Protein AF-A0A101HXC1-F1 (afdb_monomer)

Mean predicted aligned error: 5.48 Å

Secondary structure (DSSP, 8-state):
-PPPPP-HHHHHHHHHT-SS---HHHHHHHHHHHHHHT-TT-S-EE--EEEEE--SSSPPEE--HHHHTTTTHHHHHTTPPTTSEE--EEEET-HHHHHHHHHHHHHHTT----HHHHHHHHHHHHHHHHHHHHHHHHHHHHHHHHHHHHT--EEEEES-HHHHH-TTTTTTHHHIIIIIS---EEEGGGGHHHHTTS-HHHHSTT--BHHHHHHHHHHHHHHH-TTEEEEEEEETT-HHHHHHHHHHHHHHHHHT---EEEEE-SSS-SHHHHHHHHHHHHHHTT-------GGGG--PPPP-TT-TT-EEEE---SHHHHHHHHHHHHTT--EEEPP-S-HHHHHHHHHH--S---HHHHHHHHHHHHHHHHHHHHH-HHHHHHHEEEE--B-SSSSGGGGHHHHHHHHHHHTT-TTS-EE--BGGGTS--HHHHT----HHHHHHHHHHHHHHHHHHHHHHHHHHHHGGG-S-HHHHHHHHHHHHHHHHHHHH-

Solvent-accessible surface area (backbone atoms only — not comparable to full-atom values): 26752 Å² total; per-residue (Å²): 137,79,80,76,83,64,42,73,66,34,46,52,43,2,58,76,46,39,96,60,93,62,25,51,69,56,26,39,49,26,6,49,50,54,58,50,68,70,36,88,90,48,76,60,45,82,34,60,13,42,48,30,41,55,50,98,70,73,78,55,24,23,37,52,66,63,50,37,40,49,36,51,50,48,40,62,61,65,67,57,61,93,55,37,59,41,50,27,58,32,40,46,81,37,64,71,58,31,46,54,31,41,46,51,38,36,45,73,61,72,42,89,70,53,72,65,59,49,53,53,51,49,54,54,48,52,55,50,51,52,51,50,53,52,54,39,34,52,53,31,51,54,51,52,52,49,30,62,76,69,73,45,65,36,36,33,32,36,46,50,68,67,35,56,66,35,49,37,51,33,58,38,46,62,54,45,36,39,70,74,64,67,39,50,58,45,45,44,77,29,46,39,84,80,32,68,80,55,65,54,74,79,23,32,65,84,73,34,43,48,64,56,54,54,38,50,31,48,47,54,47,34,47,54,38,78,48,41,37,49,36,35,42,45,48,44,69,37,63,68,55,36,57,48,48,62,55,53,51,50,45,25,59,73,45,70,43,72,77,46,80,46,79,34,74,60,77,71,79,58,68,69,54,54,59,50,49,55,55,46,49,62,52,52,71,71,59,73,76,53,95,56,66,73,73,77,60,47,62,60,74,72,75,59,75,74,53,75,93,28,36,35,39,30,51,64,77,56,59,34,39,56,26,29,32,22,27,38,41,52,75,71,39,54,50,45,67,33,69,67,95,43,72,60,18,52,55,44,18,56,73,74,49,86,47,74,56,62,66,70,55,42,52,44,49,5,17,49,49,36,50,53,53,53,51,20,73,78,66,35,60,69,52,45,35,68,42,36,31,37,50,38,67,35,42,87,56,72,54,72,61,38,45,48,56,58,55,45,48,55,54,29,43,78,71,75,42,57,71,38,39,65,40,53,30,30,62,92,62,64,54,70,38,43,78,56,68,53,53,86,65,56,72,68,62,46,52,51,51,52,50,46,39,50,49,21,37,52,50,28,52,54,51,50,50,52,46,68,68,47,52,85,74,42,92,50,55,66,63,48,53,54,51,52,52,54,52,51,53,52,50,31,52,59,37,44,107

pLDDT: mean 92.05, std 6.84, range [56.72, 98.69]

Sequence (497 aa):
MLSPVSDERISRLGLRNSPTDFCVAMKLSAGHTALLAADPGIDHIFIPSLIRRTRETGPSHMFCIYTEAEGFLPEDDLGLPDGKIIRPVWHLGNRKQMARSLEREFFRVGYHFTMQEIQDAFRKADASEEAFNKDIARLGDAFLETLSRNGERGYVGIGRDYVVLDPAASSSTGRMFATVRGMPYIPQVFLRHLFSRIPIDDLVENEYWEHSSEILKASIFTARHERLFPVRQMNFACGPDSIKFLMEDAIFRRAGKPFLHLLTDAQTNNAPFVTRAEAFERVASRWQPKETPLERFSFVRRSPDGVEGRRWLIPWMGNASTLGAAAAKYWGIDAVVAPTDTPESRETAERLISTETCFPLKGVIGDLISFLVREAREKGAERVCSEYLVFMPTTSGPCRFGKYAEVLALSLESLGFGRIPIVSPTTEKGYLDPKTLGITWPLMTRAGFFRDIYNSIRAADLFDDLVLRFRPYSADRGSFNKTASGRLSLLEETFRR

Foldseek 3Di:
DDQDFDDPQLLVQLVVLPPDPAWSVLSSLLSSLVVLLPDPPQQADEQEQEAWADDPDDDIAGAFPCSNCSQPRSCVSVVPDPLNYQYFHDHHVCLVNRLVSNQVSCVRNPHHDDSVVSVVVVVVVVVVVVVVLVVLLVVLVVLVVVCVVVVAAEEEEFDFPCCRPRCLNVVVVQCCCCPVVVHHYDYLSSVCVVQVPLPQCQQDPLRRHPSLSSSLSSLLVQLQDFRYAYEYEEEPPPAVCLQSVLLSVQSNVLSVGDHHYDYDPSPDDCPVVNVSVVVSCVVNVPDGHDHDDSNSSHLDADQPDPQPQAEEEEEPPALLLLLLCLLCLLLVHRYDYFDWDDPQLQVLLVVLRVGPYDPVLSGRLSRRVSVLVVVCVVPNLVVSLNRHAYEQEAESHSDPSNCSVSSSCSSCVVVVSNSHHYQYQYVVCPSLNCSSSVHPDDPVSSVVSVVLSVVSNVVRVVLVVVCVVCLVVDPDNPVVVVVSVVVSVVSSVVSND

Structure (mmCIF, N/CA/C/O backbone):
data_AF-A0A101HXC1-F1
#
_entry.id   AF-A0A101HXC1-F1
#
loop_
_atom_site.group_PDB
_atom_site.id
_atom_site.type_symbol
_atom_site.label_atom_id
_atom_site.label_alt_id
_atom_site.label_comp_id
_atom_site.label_asym_id
_atom_site.label_entity_id
_atom_site.label_seq_id
_atom_site.pdbx_PDB_ins_code
_atom_site.Cartn_x
_atom_site.Cartn_y
_atom_site.Cartn_z
_atom_site.occupancy
_atom_site.B_iso_or_equiv
_atom_site.auth_seq_id
_atom_site.auth_comp_id
_atom_site.auth_asym_id
_atom_site.auth_atom_id
_atom_site.pdbx_PDB_model_num
ATOM 1 N N . MET A 1 1 ? 19.522 -3.413 -25.033 1.00 80.06 1 MET A N 1
ATOM 2 C CA . MET A 1 1 ? 20.159 -4.418 -24.153 1.00 80.06 1 MET A CA 1
ATOM 3 C C . MET A 1 1 ? 19.399 -4.436 -22.832 1.00 80.06 1 MET A C 1
ATOM 5 O O . MET A 1 1 ? 18.947 -3.373 -22.431 1.00 80.06 1 MET A O 1
ATOM 9 N N . LEU A 1 2 ? 19.200 -5.597 -22.201 1.00 88.62 2 LEU A N 1
ATOM 10 C CA . LEU A 1 2 ? 18.639 -5.679 -20.842 1.00 88.62 2 LEU A CA 1
ATOM 11 C C . LEU A 1 2 ? 19.779 -5.609 -19.819 1.00 88.62 2 LEU A C 1
ATOM 13 O O . LEU A 1 2 ? 20.880 -6.076 -20.117 1.00 88.62 2 LEU A O 1
ATOM 17 N N . SER A 1 3 ? 19.527 -5.049 -18.634 1.00 93.06 3 SER A N 1
ATOM 18 C CA . SER A 1 3 ? 20.489 -5.157 -17.535 1.00 93.06 3 SER A CA 1
ATOM 19 C C . SER A 1 3 ? 20.680 -6.633 -17.140 1.00 93.06 3 SER A C 1
ATOM 21 O O . SER A 1 3 ? 19.783 -7.455 -17.362 1.00 93.06 3 SER A O 1
ATOM 23 N N . PRO A 1 4 ? 21.856 -7.015 -16.610 1.00 94.38 4 PRO A N 1
ATOM 24 C CA . PRO A 1 4 ? 22.082 -8.386 -16.165 1.00 94.38 4 PRO A CA 1
ATOM 25 C C . PRO A 1 4 ? 21.184 -8.731 -14.971 1.00 94.38 4 PRO A C 1
ATOM 27 O O . PRO A 1 4 ? 20.627 -7.851 -14.322 1.00 94.38 4 PRO A O 1
ATOM 30 N N . VAL A 1 5 ? 21.063 -10.020 -14.652 1.00 94.38 5 VAL A N 1
ATOM 31 C CA . VAL A 1 5 ? 20.342 -10.472 -13.451 1.00 94.38 5 VAL A CA 1
ATOM 32 C C . VAL A 1 5 ? 20.946 -9.820 -12.203 1.00 94.38 5 VAL A C 1
ATOM 34 O O . VAL A 1 5 ? 22.170 -9.739 -12.082 1.00 94.38 5 VAL A O 1
ATOM 37 N N . SER A 1 6 ? 20.093 -9.370 -11.279 1.00 93.62 6 SER A N 1
ATOM 38 C CA . SER A 1 6 ? 20.532 -8.755 -10.026 1.00 93.62 6 SER A CA 1
ATOM 39 C C . SER A 1 6 ? 21.455 -9.682 -9.239 1.00 93.62 6 SER A C 1
ATOM 41 O O . SER A 1 6 ? 21.125 -10.833 -8.950 1.00 93.62 6 SER A O 1
ATOM 43 N N . ASP A 1 7 ? 22.613 -9.146 -8.871 1.00 91.06 7 ASP A N 1
ATOM 44 C CA . ASP A 1 7 ? 23.637 -9.808 -8.077 1.00 91.06 7 ASP A CA 1
ATOM 45 C C . ASP A 1 7 ? 24.033 -8.927 -6.875 1.00 91.06 7 ASP A C 1
ATOM 47 O O . ASP A 1 7 ? 23.527 -7.817 -6.659 1.00 91.06 7 ASP A O 1
ATOM 51 N N . GLU A 1 8 ? 24.956 -9.424 -6.055 1.00 89.12 8 GLU A N 1
ATOM 52 C CA . GLU A 1 8 ? 25.448 -8.688 -4.889 1.00 89.12 8 GLU A CA 1
ATOM 53 C C . GLU A 1 8 ? 26.168 -7.384 -5.285 1.00 89.12 8 GLU A C 1
ATOM 55 O O . GLU A 1 8 ? 26.147 -6.400 -4.545 1.00 89.12 8 GLU A O 1
ATOM 60 N N . ARG A 1 9 ? 26.792 -7.348 -6.467 1.00 92.44 9 ARG A N 1
ATOM 61 C CA . ARG A 1 9 ? 27.506 -6.174 -6.982 1.00 92.44 9 ARG A CA 1
ATOM 62 C C . ARG A 1 9 ? 26.524 -5.058 -7.342 1.00 92.44 9 ARG A C 1
ATOM 64 O O . ARG A 1 9 ? 26.753 -3.921 -6.937 1.00 92.44 9 ARG A O 1
ATOM 71 N N . ILE A 1 10 ? 25.430 -5.371 -8.034 1.00 94.31 10 ILE A N 1
ATOM 72 C CA . ILE A 1 10 ? 24.340 -4.431 -8.337 1.00 94.31 10 ILE A CA 1
ATOM 73 C C . ILE A 1 10 ? 23.678 -3.953 -7.050 1.00 94.31 10 ILE A C 1
ATOM 75 O O . ILE A 1 10 ? 23.476 -2.755 -6.878 1.00 94.31 10 ILE A O 1
ATOM 79 N N . SER A 1 11 ? 23.421 -4.861 -6.108 1.00 91.62 11 SER A N 1
ATOM 80 C CA . SER A 1 11 ? 22.851 -4.504 -4.803 1.00 91.62 11 SER A CA 1
ATOM 81 C C . SER A 1 11 ? 23.744 -3.502 -4.057 1.00 91.62 11 SER A C 1
ATOM 83 O O . SER A 1 11 ? 23.267 -2.478 -3.567 1.00 91.62 11 SER A O 1
ATOM 85 N N . ARG A 1 12 ? 25.066 -3.737 -4.042 1.00 91.62 12 ARG A N 1
ATOM 86 C CA . ARG A 1 12 ? 26.063 -2.820 -3.465 1.00 91.62 12 ARG A CA 1
ATOM 87 C C . ARG A 1 12 ? 26.139 -1.479 -4.198 1.00 91.62 12 ARG A C 1
ATOM 89 O O . ARG A 1 12 ? 26.281 -0.452 -3.538 1.00 91.62 12 ARG A O 1
ATOM 96 N N . LEU A 1 13 ? 26.042 -1.467 -5.529 1.00 93.44 13 LEU A N 1
ATOM 97 C CA . LEU A 1 13 ? 25.962 -0.227 -6.313 1.00 93.44 13 LEU A CA 1
ATOM 98 C C . LEU A 1 13 ? 24.702 0.565 -5.964 1.00 93.44 13 LEU A C 1
ATOM 100 O O . LEU A 1 13 ? 24.786 1.767 -5.742 1.00 93.44 13 LEU A O 1
ATOM 104 N N . GLY A 1 14 ? 23.564 -0.113 -5.851 1.00 92.31 14 GLY A N 1
ATOM 105 C CA . GLY A 1 14 ? 22.294 0.490 -5.477 1.00 92.31 14 GLY A CA 1
ATOM 106 C C . GLY A 1 14 ? 22.344 1.205 -4.139 1.00 92.31 14 GLY A C 1
ATOM 107 O O . GLY A 1 14 ? 21.983 2.371 -4.035 1.00 92.31 14 GLY A O 1
ATOM 108 N N . LEU A 1 15 ? 22.881 0.524 -3.126 1.00 89.44 15 LEU A N 1
ATOM 109 C CA . LEU A 1 15 ? 23.052 1.074 -1.781 1.00 89.44 15 LEU A CA 1
ATOM 110 C C . LEU A 1 15 ? 23.962 2.303 -1.748 1.00 89.44 15 LEU A C 1
ATOM 112 O O . LEU A 1 15 ? 23.679 3.247 -1.021 1.00 89.44 15 LEU A O 1
ATOM 116 N N . ARG A 1 16 ? 25.049 2.297 -2.526 1.00 90.38 16 ARG A N 1
ATOM 117 C CA . ARG A 1 16 ? 25.981 3.434 -2.602 1.00 90.38 16 ARG A CA 1
ATOM 118 C C . ARG A 1 16 ? 25.366 4.660 -3.268 1.00 90.38 16 ARG A C 1
ATOM 120 O O . ARG A 1 16 ? 25.755 5.768 -2.929 1.00 90.38 16 ARG A O 1
ATOM 127 N N . ASN A 1 17 ? 24.438 4.446 -4.196 1.00 89.12 17 ASN A N 1
ATOM 128 C CA . ASN A 1 17 ? 23.828 5.494 -5.012 1.00 89.12 17 ASN A CA 1
ATOM 129 C C . ASN A 1 17 ? 22.365 5.768 -4.628 1.00 89.12 17 ASN A C 1
ATOM 131 O O . ASN A 1 17 ? 21.587 6.228 -5.451 1.00 89.12 17 ASN A O 1
ATOM 135 N N . SER A 1 18 ? 21.976 5.445 -3.392 1.00 87.25 18 SER A N 1
ATOM 136 C CA . SER A 1 18 ? 20.657 5.766 -2.841 1.00 87.25 18 SER A CA 1
ATOM 137 C C . SER A 1 18 ? 20.852 6.650 -1.606 1.00 87.25 18 SER A C 1
ATOM 139 O O . SER A 1 18 ? 21.043 6.114 -0.512 1.00 87.25 18 SER A O 1
ATOM 141 N N . PRO A 1 19 ? 20.853 7.989 -1.749 1.00 82.00 19 PRO A N 1
ATOM 142 C CA . PRO A 1 19 ? 21.057 8.901 -0.620 1.00 82.00 19 PRO A CA 1
ATOM 143 C C . PRO A 1 19 ? 19.885 8.860 0.369 1.00 82.00 19 PRO A C 1
ATOM 145 O O . PRO A 1 19 ? 20.061 9.093 1.565 1.00 82.00 19 PRO A O 1
ATOM 148 N N . THR A 1 20 ? 18.689 8.536 -0.127 1.00 81.19 20 THR A N 1
ATOM 149 C CA . THR A 1 20 ? 17.485 8.321 0.678 1.00 81.19 20 THR A CA 1
ATOM 150 C C . THR A 1 20 ? 17.314 6.835 0.983 1.00 81.19 20 THR A C 1
ATOM 152 O O . THR A 1 20 ? 17.620 5.974 0.155 1.00 81.19 20 THR A O 1
ATOM 155 N N . ASP A 1 21 ? 16.769 6.513 2.158 1.00 82.94 21 ASP A N 1
ATOM 156 C CA . ASP A 1 21 ? 16.470 5.129 2.527 1.00 82.94 21 ASP A CA 1
ATOM 157 C C . ASP A 1 21 ? 15.234 4.593 1.780 1.00 82.94 21 ASP A C 1
ATOM 159 O O . ASP A 1 21 ? 14.114 4.544 2.294 1.00 82.94 21 ASP A O 1
ATOM 163 N N . PHE A 1 22 ? 15.431 4.226 0.513 1.00 88.44 22 PHE A N 1
ATOM 164 C CA . PHE A 1 22 ? 14.394 3.623 -0.313 1.00 88.44 22 PHE A CA 1
ATOM 165 C C . PHE A 1 22 ? 14.193 2.130 -0.014 1.00 88.44 22 PHE A C 1
ATOM 167 O O . PHE A 1 22 ? 15.043 1.448 0.571 1.00 88.44 22 PHE A O 1
ATOM 174 N N . CYS A 1 23 ? 13.070 1.586 -0.494 1.00 90.12 23 CYS A N 1
ATOM 175 C CA . CYS A 1 23 ? 12.866 0.141 -0.495 1.00 90.12 23 CYS A CA 1
ATOM 176 C C . CYS A 1 23 ? 13.895 -0.563 -1.396 1.00 90.12 23 CYS A C 1
ATOM 178 O O . CYS A 1 23 ? 14.446 0.030 -2.326 1.00 90.12 23 CYS A O 1
ATOM 180 N N . VAL A 1 24 ? 14.130 -1.852 -1.141 1.00 89.56 24 VAL A N 1
ATOM 181 C CA . VAL A 1 24 ? 15.139 -2.652 -1.865 1.00 89.56 24 VAL A CA 1
ATOM 182 C C . VAL A 1 24 ? 14.993 -2.561 -3.384 1.00 89.56 24 VAL A C 1
ATOM 184 O O . VAL A 1 24 ? 15.995 -2.452 -4.076 1.00 89.56 24 VAL A O 1
ATOM 187 N N . ALA A 1 25 ? 13.768 -2.569 -3.910 1.00 90.12 25 ALA A N 1
ATOM 188 C CA . ALA A 1 25 ? 13.542 -2.513 -5.353 1.00 90.12 25 ALA A CA 1
ATOM 189 C C . ALA A 1 25 ? 14.080 -1.224 -5.985 1.00 90.12 25 ALA A C 1
ATOM 191 O O . ALA A 1 25 ? 14.712 -1.274 -7.033 1.00 90.12 25 ALA A O 1
ATOM 192 N N . MET A 1 26 ? 13.909 -0.085 -5.311 1.00 91.94 26 MET A N 1
ATOM 193 C CA . MET A 1 26 ? 14.450 1.188 -5.787 1.00 91.94 26 MET A CA 1
ATOM 194 C C . MET A 1 26 ? 15.968 1.244 -5.664 1.00 91.94 26 MET A C 1
ATOM 196 O O . MET A 1 26 ? 16.627 1.760 -6.558 1.00 91.94 26 MET A O 1
ATOM 200 N N . LYS A 1 27 ? 16.534 0.648 -4.606 1.00 92.06 27 LYS A N 1
ATOM 201 C CA . LYS A 1 27 ? 17.988 0.479 -4.485 1.00 92.06 27 LYS A CA 1
ATOM 202 C C . LYS A 1 27 ? 18.523 -0.375 -5.638 1.00 92.06 27 LYS A C 1
ATOM 204 O O . LYS A 1 27 ? 19.504 -0.000 -6.265 1.00 92.06 27 LYS A O 1
ATOM 209 N N . LEU A 1 28 ? 17.862 -1.483 -5.975 1.00 92.69 28 LEU A N 1
ATOM 210 C CA . LEU A 1 28 ? 18.237 -2.309 -7.126 1.00 92.69 28 LEU A CA 1
ATOM 211 C C . LEU A 1 28 ? 18.120 -1.536 -8.441 1.00 92.69 28 LEU A C 1
ATOM 213 O O . LEU A 1 28 ? 19.049 -1.590 -9.239 1.00 92.69 28 LEU A O 1
ATOM 217 N N . SER A 1 29 ? 17.039 -0.777 -8.634 1.00 93.69 29 SER A N 1
ATOM 218 C CA . SER A 1 29 ? 16.860 0.098 -9.795 1.00 93.69 29 SER A CA 1
ATOM 219 C C . SER A 1 29 ? 18.005 1.111 -9.927 1.00 93.69 29 SER A C 1
ATOM 221 O O . SER A 1 29 ? 18.660 1.156 -10.965 1.00 93.69 29 SER A O 1
ATOM 223 N N . ALA A 1 30 ? 18.371 1.809 -8.846 1.00 94.12 30 ALA A N 1
ATOM 224 C CA . ALA A 1 30 ? 19.541 2.691 -8.818 1.00 94.12 30 ALA A CA 1
ATOM 225 C C . ALA A 1 30 ? 20.853 1.948 -9.139 1.00 94.12 30 ALA A C 1
ATOM 227 O O . ALA A 1 30 ? 21.700 2.461 -9.867 1.00 94.12 30 ALA A O 1
ATOM 228 N N . GLY A 1 31 ? 21.021 0.719 -8.643 1.00 94.94 31 GLY A N 1
ATOM 229 C CA . GLY A 1 31 ? 22.199 -0.110 -8.908 1.00 94.94 31 GLY A CA 1
ATOM 230 C C . GLY A 1 31 ? 22.317 -0.548 -10.368 1.00 94.94 31 GLY A C 1
ATOM 231 O O . GLY A 1 31 ? 23.409 -0.500 -10.938 1.00 94.94 31 GLY A O 1
ATOM 232 N N . HIS A 1 32 ? 21.198 -0.942 -10.983 1.00 96.00 32 HIS A N 1
ATOM 233 C CA . HIS A 1 32 ? 21.116 -1.252 -12.412 1.00 96.00 32 HIS A CA 1
ATOM 234 C C . HIS A 1 32 ? 21.398 -0.011 -13.253 1.00 96.00 32 HIS A C 1
ATOM 236 O O . HIS A 1 32 ? 22.217 -0.075 -14.167 1.00 96.00 32 HIS A O 1
ATOM 242 N N . THR A 1 33 ? 20.800 1.130 -12.910 1.00 95.81 33 THR A N 1
ATOM 243 C CA . THR A 1 33 ? 21.043 2.395 -13.610 1.00 95.81 33 THR A CA 1
ATOM 244 C C . THR A 1 33 ? 22.505 2.815 -13.510 1.00 95.81 33 THR A C 1
ATOM 246 O O . THR A 1 33 ? 23.103 3.133 -14.532 1.00 95.81 33 THR A O 1
ATOM 249 N N . ALA A 1 34 ? 23.121 2.740 -12.327 1.00 95.19 34 ALA A N 1
ATOM 250 C CA . ALA A 1 34 ? 24.537 3.059 -12.137 1.00 95.19 34 ALA A CA 1
ATOM 251 C C . ALA A 1 34 ? 25.449 2.151 -12.975 1.00 95.19 34 ALA A C 1
ATOM 253 O O . ALA A 1 34 ? 26.412 2.619 -13.580 1.00 95.19 34 ALA A O 1
ATOM 254 N N . LEU A 1 35 ? 25.131 0.853 -13.031 1.00 96.06 35 LEU A N 1
ATOM 255 C CA . LEU A 1 35 ? 25.871 -0.108 -13.842 1.00 96.06 35 LEU A CA 1
ATOM 256 C C . LEU A 1 35 ? 25.801 0.236 -15.332 1.00 96.06 35 LEU A C 1
ATOM 258 O O . LEU A 1 35 ? 26.833 0.258 -15.995 1.00 96.06 35 LEU A O 1
ATOM 262 N N . LEU A 1 36 ? 24.600 0.499 -15.851 1.00 95.88 36 LEU A N 1
ATOM 263 C CA . LEU A 1 36 ? 24.410 0.837 -17.261 1.00 95.88 36 LEU A CA 1
ATOM 264 C C . LEU A 1 36 ? 24.993 2.219 -17.595 1.00 95.88 36 LEU A C 1
ATOM 266 O O . LEU A 1 36 ? 25.558 2.411 -18.664 1.00 95.88 36 LEU A O 1
ATOM 270 N N . ALA A 1 37 ? 24.901 3.184 -16.681 1.00 94.62 37 ALA A N 1
ATOM 271 C CA . ALA A 1 37 ? 25.421 4.530 -16.895 1.00 94.62 37 ALA A CA 1
ATOM 272 C C . ALA A 1 37 ? 26.953 4.564 -16.999 1.00 94.62 37 ALA A C 1
ATOM 274 O O . ALA A 1 37 ? 27.486 5.413 -17.713 1.00 94.62 37 ALA A O 1
ATOM 275 N N . ALA A 1 38 ? 27.642 3.644 -16.317 1.00 94.00 38 ALA A N 1
ATOM 276 C CA . ALA A 1 38 ? 29.094 3.508 -16.363 1.00 94.00 38 ALA A CA 1
ATOM 277 C C . ALA A 1 38 ? 29.618 2.883 -17.669 1.00 94.00 38 ALA A C 1
ATOM 279 O O . ALA A 1 38 ? 30.817 2.968 -17.937 1.00 94.00 38 ALA A O 1
ATOM 280 N N . ASP A 1 39 ? 28.754 2.252 -18.468 1.00 94.88 39 ASP A N 1
ATOM 281 C CA . ASP A 1 39 ? 29.130 1.686 -19.761 1.00 94.88 39 ASP A CA 1
ATOM 282 C C . ASP A 1 39 ? 29.097 2.782 -20.848 1.00 94.88 39 ASP A C 1
ATOM 284 O O . ASP A 1 39 ? 28.023 3.311 -21.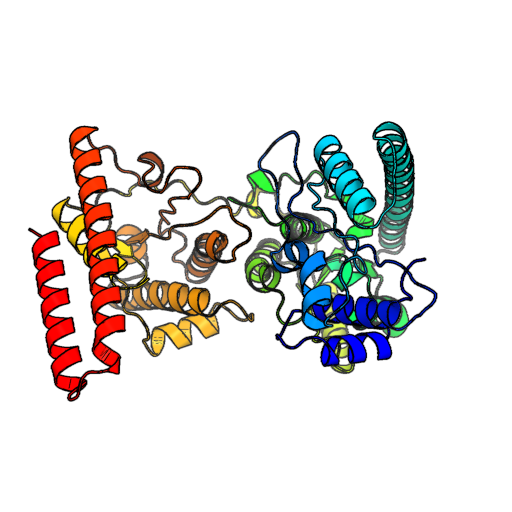162 1.00 94.88 39 ASP A O 1
ATOM 288 N N . PRO A 1 40 ? 30.249 3.144 -21.448 1.00 91.88 40 PRO A N 1
ATOM 289 C CA . PRO A 1 40 ? 30.298 4.154 -22.501 1.00 91.88 40 PRO A CA 1
ATOM 290 C C . PRO A 1 40 ? 29.608 3.708 -23.799 1.00 91.88 40 PRO A C 1
ATOM 292 O O . PRO A 1 40 ? 29.330 4.553 -24.642 1.00 91.88 40 PRO A O 1
ATOM 295 N N . GLY A 1 41 ? 29.327 2.411 -23.974 1.00 95.31 41 GLY A N 1
ATOM 296 C CA . GLY A 1 41 ? 28.575 1.877 -25.111 1.00 95.31 41 GLY A CA 1
ATOM 297 C C . GLY A 1 41 ? 27.055 2.014 -24.983 1.00 95.31 41 GLY A C 1
ATOM 298 O O . GLY A 1 41 ? 26.333 1.573 -25.876 1.00 95.31 41 GLY A O 1
ATOM 299 N N . ILE A 1 42 ? 26.552 2.581 -23.881 1.00 95.69 42 ILE A N 1
ATOM 300 C CA . ILE A 1 42 ? 25.121 2.795 -23.651 1.00 95.69 42 ILE A CA 1
ATOM 301 C C . ILE A 1 42 ? 24.806 4.282 -23.770 1.00 95.69 42 ILE A C 1
ATOM 303 O O . ILE A 1 42 ? 25.117 5.062 -22.871 1.00 95.69 42 ILE A O 1
ATOM 307 N N . ASP A 1 43 ? 24.118 4.677 -24.838 1.00 94.94 43 ASP A N 1
ATOM 308 C CA . ASP A 1 43 ? 23.720 6.075 -25.042 1.00 94.94 43 ASP A CA 1
ATOM 309 C C . ASP A 1 43 ? 22.580 6.488 -24.103 1.00 94.94 43 ASP A C 1
ATOM 311 O O . ASP A 1 43 ? 22.626 7.549 -23.480 1.00 94.94 43 ASP A O 1
ATOM 315 N N . HIS A 1 44 ? 21.582 5.609 -23.953 1.00 96.00 44 HIS A N 1
ATOM 316 C CA . HIS A 1 44 ? 20.364 5.875 -23.195 1.00 96.00 44 HIS A CA 1
ATOM 317 C C . HIS A 1 44 ? 19.916 4.662 -22.373 1.00 96.00 44 HIS A C 1
ATOM 319 O O . HIS A 1 44 ? 20.035 3.515 -22.809 1.00 96.00 44 HIS A O 1
ATOM 325 N N . ILE A 1 45 ? 19.324 4.920 -21.209 1.00 96.75 45 ILE A N 1
ATOM 326 C CA . ILE A 1 45 ? 18.718 3.922 -20.326 1.00 96.75 45 ILE A CA 1
ATOM 327 C C . ILE A 1 45 ? 17.207 4.156 -20.313 1.00 96.75 45 ILE A C 1
ATOM 329 O O . ILE A 1 45 ? 16.738 5.254 -20.024 1.00 96.75 45 ILE A O 1
ATOM 333 N N . PHE A 1 46 ? 16.434 3.127 -20.646 1.00 96.06 46 PHE A N 1
ATOM 334 C CA . PHE A 1 46 ? 14.978 3.214 -20.706 1.00 96.06 46 PHE A CA 1
ATOM 335 C C . PHE A 1 46 ? 14.349 2.853 -19.356 1.00 96.06 46 PHE A C 1
ATOM 337 O O . PHE A 1 46 ? 14.409 1.694 -18.949 1.00 96.06 46 PHE A O 1
ATOM 344 N N . ILE A 1 47 ? 13.734 3.830 -18.683 1.00 95.31 47 ILE A N 1
ATOM 345 C CA . ILE A 1 47 ? 13.107 3.658 -17.363 1.00 95.31 47 ILE A CA 1
ATOM 346 C C . ILE A 1 47 ? 11.737 4.355 -17.368 1.00 95.31 47 ILE A C 1
ATOM 348 O O . ILE A 1 47 ? 11.649 5.553 -17.092 1.00 95.31 47 ILE A O 1
ATOM 352 N N . PRO A 1 48 ? 10.647 3.655 -17.727 1.00 94.38 48 PRO A N 1
ATOM 353 C CA . PRO A 1 48 ? 9.325 4.264 -17.785 1.00 94.38 48 PRO A CA 1
ATOM 354 C C . PRO A 1 48 ? 8.776 4.552 -16.381 1.00 94.38 48 PRO A C 1
ATOM 356 O O . PRO A 1 48 ? 8.867 3.726 -15.478 1.00 94.38 48 PRO A O 1
ATOM 359 N N . SER A 1 49 ? 8.107 5.692 -16.225 1.00 94.31 49 SER A N 1
ATOM 360 C CA . SER A 1 49 ? 7.379 6.050 -15.003 1.00 94.31 49 SER A CA 1
ATOM 361 C C . SER A 1 49 ? 5.956 5.499 -15.057 1.00 94.31 49 SER A C 1
ATOM 363 O O . SER A 1 49 ? 5.083 6.078 -15.711 1.00 94.31 49 SER A O 1
ATOM 365 N N . LEU A 1 50 ? 5.702 4.376 -14.381 1.00 94.56 50 LEU A N 1
ATOM 366 C CA . LEU A 1 50 ? 4.372 3.758 -14.342 1.00 94.56 50 LEU A CA 1
ATOM 367 C C . LEU A 1 50 ? 3.482 4.500 -13.339 1.00 94.56 50 LEU A C 1
ATOM 369 O O . LEU A 1 50 ? 3.686 4.383 -12.137 1.00 94.56 50 LEU A O 1
ATOM 373 N N . ILE A 1 51 ? 2.473 5.231 -13.819 1.00 94.31 51 ILE A N 1
ATOM 374 C CA . ILE A 1 51 ? 1.580 6.024 -12.956 1.00 94.31 51 ILE A CA 1
ATOM 375 C C . ILE A 1 51 ? 0.358 5.222 -12.524 1.00 94.31 51 ILE A C 1
ATOM 377 O O . ILE A 1 51 ? 0.015 5.135 -11.348 1.00 94.31 51 ILE A O 1
ATOM 381 N N . ARG A 1 52 ? -0.342 4.628 -13.492 1.00 93.94 52 ARG A N 1
ATOM 382 C CA . ARG A 1 52 ? -1.582 3.889 -13.231 1.00 93.94 52 ARG A CA 1
ATOM 383 C C . ARG A 1 52 ? -1.881 2.847 -14.291 1.00 93.94 52 ARG A C 1
ATOM 385 O O . ARG A 1 52 ? -1.422 2.966 -15.424 1.00 93.94 52 ARG A O 1
ATOM 392 N N . ARG A 1 53 ? -2.717 1.877 -13.931 1.00 93.88 53 ARG A N 1
ATOM 393 C CA . ARG A 1 53 ? -3.441 1.003 -14.846 1.00 93.88 53 ARG A CA 1
ATOM 394 C C . ARG A 1 53 ? -4.866 1.523 -15.022 1.00 93.88 53 ARG A C 1
ATOM 396 O O . ARG A 1 53 ? -5.689 1.476 -14.107 1.00 93.88 53 ARG A O 1
ATOM 403 N N . THR A 1 54 ? -5.146 2.031 -16.215 1.00 92.06 54 THR A N 1
ATOM 404 C CA . THR A 1 54 ? -6.494 2.364 -16.668 1.00 92.06 54 THR A CA 1
ATOM 405 C C . THR A 1 54 ? -7.254 1.079 -16.976 1.00 92.06 54 THR A C 1
ATOM 407 O O . THR A 1 54 ? -6.719 0.162 -17.598 1.00 92.06 54 THR A O 1
ATOM 410 N N . ARG A 1 55 ? -8.505 1.017 -16.524 1.00 87.12 55 ARG A N 1
ATOM 411 C CA . ARG A 1 55 ? -9.400 -0.131 -16.679 1.00 87.12 55 ARG A CA 1
ATOM 412 C C . ARG A 1 55 ? -10.658 0.313 -17.416 1.00 87.12 55 ARG A C 1
ATOM 414 O O . ARG A 1 55 ? -11.083 1.454 -17.261 1.00 87.12 55 ARG A O 1
ATOM 421 N N . GLU A 1 56 ? -11.231 -0.582 -18.216 1.00 81.94 56 GLU A N 1
ATOM 422 C CA . GLU A 1 56 ? -12.494 -0.323 -18.924 1.00 81.94 56 GLU A CA 1
ATOM 423 C C . GLU A 1 56 ? -13.674 -0.235 -17.950 1.00 81.94 56 GLU A C 1
ATOM 425 O O . GLU A 1 56 ? -14.567 0.593 -18.114 1.00 81.94 56 GLU A O 1
ATOM 430 N N . THR A 1 57 ? -13.643 -1.066 -16.906 1.00 79.38 57 THR A N 1
ATOM 431 C CA . THR A 1 57 ? -14.657 -1.135 -15.854 1.00 79.38 57 THR A CA 1
ATOM 432 C C . THR A 1 57 ? -14.011 -1.027 -14.477 1.00 79.38 57 THR A C 1
ATOM 434 O O . THR A 1 57 ? -12.993 -1.677 -14.216 1.00 79.38 57 THR A O 1
ATOM 437 N N . GLY A 1 58 ? -14.650 -0.278 -13.579 1.00 79.94 58 GLY A N 1
ATOM 438 C CA . GLY A 1 58 ? -14.166 -0.051 -12.217 1.00 79.94 58 GLY A CA 1
ATOM 439 C C . GLY A 1 58 ? -13.147 1.092 -12.110 1.00 79.94 58 GLY A C 1
ATOM 440 O O . GLY A 1 58 ? -12.803 1.727 -13.113 1.00 79.94 58 GLY A O 1
ATOM 441 N N . PRO A 1 59 ? -12.681 1.398 -10.888 1.00 83.12 59 PRO A N 1
ATOM 442 C CA . PRO A 1 59 ? -11.691 2.443 -10.667 1.00 83.12 59 PRO A CA 1
ATOM 443 C C . PRO A 1 59 ? -10.341 2.059 -11.285 1.00 83.12 59 PRO A C 1
ATOM 445 O O . PRO A 1 59 ? -9.955 0.892 -11.325 1.00 83.12 59 PRO A O 1
ATOM 448 N N . SER A 1 60 ? -9.594 3.054 -11.768 1.00 87.88 60 SER A N 1
ATOM 449 C CA . SER A 1 60 ? -8.199 2.828 -12.166 1.00 87.88 60 SER A CA 1
ATOM 450 C C . SER A 1 60 ? -7.344 2.543 -10.934 1.00 87.88 60 SER A C 1
ATOM 452 O O . SER A 1 60 ? -7.514 3.192 -9.905 1.00 87.88 60 SER A O 1
ATOM 454 N N . HIS A 1 61 ? -6.374 1.643 -11.065 1.00 92.38 61 HIS A N 1
ATOM 455 C CA . HIS A 1 61 ? -5.365 1.427 -10.029 1.00 92.38 61 HIS A CA 1
ATOM 456 C C . HIS A 1 61 ? -4.112 2.237 -10.323 1.00 92.38 61 HIS A C 1
ATOM 458 O O . HIS A 1 61 ? -3.777 2.475 -11.474 1.00 92.38 61 HIS A O 1
ATOM 464 N N . MET A 1 62 ? -3.379 2.610 -9.294 1.00 92.94 62 MET A N 1
ATOM 465 C CA . MET A 1 62 ? -2.114 3.322 -9.333 1.00 92.94 62 MET A CA 1
ATOM 466 C C . MET A 1 62 ? -0.970 2.431 -8.870 1.00 92.94 62 MET A C 1
ATOM 468 O O . MET A 1 62 ? -1.153 1.424 -8.176 1.00 92.94 62 MET A O 1
ATOM 472 N N . PHE A 1 63 ? 0.234 2.817 -9.262 1.00 94.06 63 PHE A N 1
ATOM 473 C CA . PHE A 1 63 ? 1.446 2.197 -8.755 1.00 94.06 63 PHE A CA 1
ATOM 474 C C . PHE A 1 63 ? 1.837 2.819 -7.407 1.00 94.06 63 PHE A C 1
ATOM 476 O O . PHE A 1 63 ? 1.119 3.644 -6.845 1.00 94.06 63 PHE A O 1
ATOM 483 N N . CYS A 1 64 ? 2.917 2.334 -6.790 1.00 92.06 64 CYS A N 1
ATOM 484 C CA . CYS A 1 64 ? 3.419 3.008 -5.596 1.00 92.06 64 CYS A CA 1
ATOM 485 C C . CYS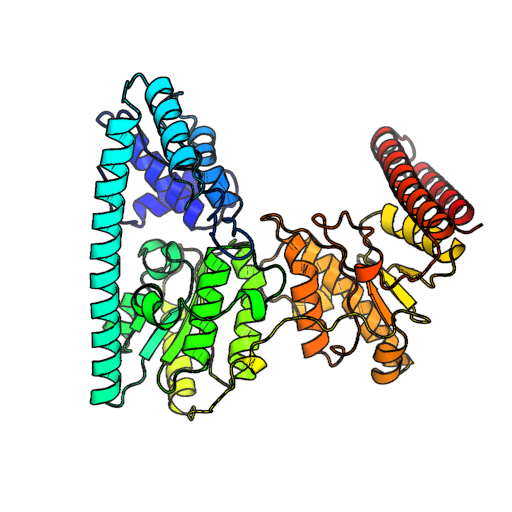 A 1 64 ? 4.189 4.259 -6.024 1.00 92.06 64 CYS A C 1
ATOM 487 O O . CYS A 1 64 ? 4.823 4.251 -7.076 1.00 92.06 64 CYS A O 1
ATOM 489 N N . ILE A 1 65 ? 4.204 5.290 -5.176 1.00 91.56 65 ILE A N 1
ATOM 490 C CA . ILE A 1 65 ? 4.847 6.576 -5.490 1.00 91.56 65 ILE A CA 1
ATOM 491 C C . ILE A 1 65 ? 6.308 6.440 -5.957 1.00 91.56 65 ILE A C 1
ATOM 493 O O . ILE A 1 65 ? 6.773 7.230 -6.769 1.00 91.56 65 ILE A O 1
ATOM 497 N N . TYR A 1 66 ? 7.031 5.419 -5.489 1.00 91.56 66 TYR A N 1
ATOM 498 C CA . TYR A 1 66 ? 8.402 5.172 -5.929 1.00 91.56 66 TYR A CA 1
ATOM 499 C C . TYR A 1 66 ? 8.492 4.615 -7.350 1.00 91.56 66 TYR A C 1
ATOM 501 O O . TYR A 1 66 ? 9.336 5.071 -8.106 1.00 91.56 66 TYR A O 1
ATOM 509 N N . THR A 1 67 ? 7.602 3.701 -7.746 1.00 91.94 67 THR A N 1
ATOM 510 C CA . THR A 1 67 ? 7.511 3.242 -9.142 1.00 91.94 67 THR A CA 1
ATOM 511 C C . THR A 1 67 ? 7.061 4.379 -10.065 1.00 91.94 67 THR A C 1
ATOM 513 O O . THR A 1 67 ? 7.550 4.503 -11.183 1.00 91.94 67 THR A O 1
ATOM 516 N N . GLU A 1 68 ? 6.164 5.252 -9.592 1.00 93.44 68 GLU A N 1
ATOM 517 C CA . GLU A 1 68 ? 5.741 6.437 -10.352 1.00 93.44 68 GLU A CA 1
ATOM 518 C C . GLU A 1 68 ? 6.929 7.379 -10.634 1.00 93.44 68 GLU A C 1
ATOM 520 O O . GLU A 1 68 ? 7.040 7.941 -11.726 1.00 93.44 68 GLU A O 1
ATOM 525 N N . ALA A 1 69 ? 7.850 7.506 -9.675 1.00 92.44 69 ALA A N 1
ATOM 526 C CA . ALA A 1 69 ? 9.026 8.370 -9.751 1.00 92.44 69 ALA A CA 1
ATOM 527 C C . ALA A 1 69 ? 10.304 7.670 -10.258 1.00 92.44 69 ALA A C 1
ATOM 529 O O . ALA A 1 69 ? 11.346 8.316 -10.344 1.00 92.44 69 ALA A O 1
ATOM 530 N N . GLU A 1 70 ? 10.254 6.380 -10.605 1.00 91.44 70 GLU A N 1
ATOM 531 C CA . GLU A 1 70 ? 11.453 5.574 -10.882 1.00 91.44 70 GLU A CA 1
ATOM 532 C C . GLU A 1 70 ? 12.288 6.103 -12.047 1.00 91.44 70 GLU A C 1
ATOM 534 O O . GLU A 1 70 ? 13.507 6.042 -11.985 1.00 91.44 70 GLU A O 1
ATOM 539 N N . GLY A 1 71 ? 11.666 6.685 -13.075 1.00 86.62 71 GLY A N 1
ATOM 540 C CA . GLY A 1 71 ? 12.413 7.307 -14.169 1.00 86.62 71 GLY A CA 1
ATOM 541 C C . GLY A 1 71 ? 13.233 8.531 -13.745 1.00 86.62 71 GLY A C 1
ATOM 542 O O . GLY A 1 71 ? 14.209 8.861 -14.408 1.00 86.62 71 GLY A O 1
ATOM 543 N N . PHE A 1 72 ? 12.852 9.206 -12.657 1.00 90.69 72 PHE A N 1
ATOM 544 C CA . PHE A 1 72 ? 13.438 10.478 -12.224 1.00 90.69 72 PHE A CA 1
ATOM 545 C C . PHE A 1 72 ? 14.463 10.307 -11.101 1.00 90.69 72 PHE A C 1
ATOM 547 O O . PHE A 1 72 ? 15.485 10.983 -11.108 1.00 90.69 72 PHE A O 1
ATOM 554 N N . LEU A 1 73 ? 14.199 9.413 -10.141 1.00 91.06 73 LEU A N 1
ATOM 555 C CA . LEU A 1 73 ? 15.032 9.289 -8.939 1.00 91.06 73 LEU A CA 1
ATOM 556 C C . LEU A 1 73 ? 16.486 8.901 -9.264 1.00 91.06 73 LEU A C 1
ATOM 558 O O . LEU A 1 73 ? 17.377 9.649 -8.877 1.00 91.06 73 LEU A O 1
ATOM 562 N N . PRO A 1 74 ? 16.769 7.828 -10.032 1.00 85.19 74 PRO A N 1
ATOM 563 C CA . PRO A 1 74 ? 18.141 7.457 -10.355 1.00 85.19 74 PRO A CA 1
ATOM 564 C C . PRO A 1 74 ? 18.857 8.483 -11.236 1.00 85.19 74 PRO A C 1
ATOM 566 O O . PRO A 1 74 ? 20.076 8.544 -11.187 1.00 85.19 74 PRO A O 1
ATOM 569 N N . GLU A 1 75 ? 18.139 9.263 -12.055 1.00 88.69 75 GLU A N 1
ATOM 570 C CA . GLU A 1 75 ? 18.743 10.336 -12.860 1.00 88.69 75 GLU A CA 1
ATOM 571 C C . GLU A 1 75 ? 19.349 11.410 -11.952 1.00 88.69 75 GLU A C 1
ATOM 573 O O . GLU A 1 75 ? 20.517 11.767 -12.116 1.00 88.69 75 GLU A O 1
ATOM 578 N N . ASP A 1 76 ? 18.569 11.860 -10.967 1.00 89.75 76 ASP A N 1
ATOM 579 C CA . ASP A 1 76 ? 18.948 12.913 -10.024 1.00 89.75 76 ASP A CA 1
ATOM 580 C C . ASP A 1 76 ? 19.965 12.398 -8.988 1.00 89.75 76 ASP A C 1
ATOM 582 O O . ASP A 1 76 ? 21.015 13.006 -8.786 1.00 89.75 76 ASP A O 1
ATOM 586 N N . ASP A 1 77 ? 19.719 11.216 -8.408 1.00 89.62 77 ASP A N 1
ATOM 587 C CA . ASP A 1 77 ? 20.584 10.597 -7.392 1.00 89.62 77 ASP A CA 1
ATOM 588 C C . ASP A 1 77 ? 21.997 10.282 -7.923 1.00 89.62 77 ASP A C 1
ATOM 590 O O . ASP A 1 77 ? 22.972 10.337 -7.170 1.00 89.62 77 ASP A O 1
ATOM 594 N N . LEU A 1 78 ? 22.124 9.948 -9.215 1.00 90.50 78 LEU A N 1
ATOM 595 C CA . LEU A 1 78 ? 23.407 9.661 -9.871 1.00 90.50 78 LEU A CA 1
ATOM 596 C C . LEU A 1 78 ? 24.018 10.878 -10.582 1.00 90.50 78 LEU A C 1
ATOM 598 O O . LEU A 1 78 ? 25.142 10.777 -11.078 1.00 90.50 78 LEU A O 1
ATOM 602 N N . GLY A 1 79 ? 23.301 12.003 -10.672 1.00 92.00 79 GLY A N 1
ATOM 603 C CA . GLY A 1 79 ? 23.742 13.186 -11.414 1.00 92.00 79 GLY A CA 1
ATOM 604 C C . GLY A 1 79 ? 23.978 12.909 -12.903 1.00 92.00 79 GLY A C 1
ATOM 605 O O . GLY A 1 79 ? 24.987 13.344 -13.464 1.00 92.00 79 GLY A O 1
ATOM 606 N N . LEU A 1 80 ? 23.093 12.133 -13.537 1.00 93.31 80 LEU A N 1
ATOM 607 C CA . LEU A 1 80 ? 23.234 11.773 -14.949 1.00 93.31 80 LEU A CA 1
ATOM 608 C C . LEU A 1 80 ? 22.962 12.981 -15.860 1.00 93.31 80 LEU A C 1
ATOM 610 O O . LEU A 1 80 ? 22.120 13.820 -15.540 1.00 93.31 80 LEU A O 1
ATOM 614 N N . PRO A 1 81 ? 23.648 13.084 -17.014 1.00 92.12 81 PRO A N 1
ATOM 615 C CA . PRO A 1 81 ? 23.403 14.173 -17.948 1.00 92.12 81 PRO A CA 1
ATOM 616 C C . PRO A 1 81 ? 22.011 14.060 -18.577 1.00 92.12 81 PRO A C 1
ATOM 618 O O . PRO A 1 81 ? 21.500 12.953 -18.784 1.00 92.12 81 PRO A O 1
ATOM 621 N N . ASP A 1 82 ? 21.437 15.210 -18.946 1.00 90.12 82 ASP A N 1
ATOM 622 C CA . ASP A 1 82 ? 20.150 15.245 -19.641 1.00 90.12 82 ASP A CA 1
ATOM 623 C C . ASP A 1 82 ? 20.202 14.380 -20.908 1.00 90.12 82 ASP A C 1
ATOM 625 O O . ASP A 1 82 ? 21.173 14.368 -21.667 1.00 90.12 82 ASP A O 1
ATOM 629 N N . GLY A 1 83 ? 19.143 13.604 -21.091 1.00 91.69 83 GLY A N 1
ATOM 630 C CA . GLY A 1 83 ? 19.004 12.637 -22.170 1.00 91.69 83 GLY A CA 1
ATOM 631 C C . GLY A 1 83 ? 19.600 11.258 -21.892 1.00 91.69 83 GLY A C 1
ATOM 632 O O . GLY A 1 83 ? 19.278 10.336 -22.634 1.00 91.69 83 GLY A O 1
ATOM 633 N N . LYS A 1 84 ? 20.372 11.042 -20.815 1.00 95.06 84 LYS A N 1
ATOM 634 C CA . LYS A 1 84 ? 20.868 9.693 -20.469 1.00 95.06 84 LYS A CA 1
ATOM 635 C C . LYS A 1 84 ? 19.734 8.730 -20.113 1.00 95.06 84 LYS A C 1
ATOM 637 O O . LYS A 1 84 ? 19.835 7.543 -20.408 1.00 95.06 84 LYS A O 1
ATOM 642 N N . ILE A 1 85 ? 18.653 9.223 -19.510 1.00 96.00 85 ILE A N 1
ATOM 643 C CA . ILE A 1 85 ? 17.448 8.439 -19.220 1.00 96.00 85 ILE A CA 1
ATOM 644 C C . ILE A 1 85 ? 16.346 8.785 -20.225 1.00 96.00 85 ILE A C 1
ATOM 646 O O . ILE A 1 85 ? 16.056 9.958 -20.450 1.00 96.00 85 ILE A O 1
ATOM 650 N N . ILE A 1 86 ? 15.694 7.771 -20.795 1.00 96.44 86 ILE A N 1
ATOM 651 C CA . ILE A 1 86 ? 14.435 7.885 -21.546 1.00 96.44 86 ILE A CA 1
ATOM 652 C C . ILE A 1 86 ? 13.318 7.431 -20.604 1.00 96.44 86 ILE A C 1
ATOM 654 O O . ILE A 1 86 ? 13.226 6.243 -20.282 1.00 96.44 86 ILE A O 1
ATOM 658 N N . ARG A 1 87 ? 12.473 8.368 -20.159 1.00 95.06 87 ARG A N 1
ATOM 659 C CA . ARG A 1 87 ? 11.505 8.152 -19.069 1.00 95.06 87 ARG A CA 1
ATOM 660 C C . ARG A 1 87 ? 10.081 8.546 -19.449 1.00 95.06 87 ARG A C 1
ATOM 662 O O . ARG A 1 87 ? 9.540 9.536 -18.951 1.00 95.06 87 ARG A O 1
ATOM 669 N N . PRO A 1 88 ? 9.425 7.790 -20.343 1.00 96.06 88 PRO A N 1
ATOM 670 C CA . PRO A 1 88 ? 8.044 8.076 -20.688 1.00 96.06 88 PRO A CA 1
ATOM 671 C C . PRO A 1 88 ? 7.133 7.845 -19.481 1.00 96.06 88 PRO A C 1
ATOM 673 O O . PRO A 1 88 ? 7.298 6.896 -18.716 1.00 96.06 88 PRO A O 1
ATOM 676 N N . VAL A 1 89 ? 6.117 8.690 -19.353 1.00 95.69 89 VAL A N 1
ATOM 677 C CA . VAL A 1 89 ? 5.056 8.540 -18.360 1.00 95.69 89 VAL A CA 1
ATOM 678 C C . VAL A 1 89 ? 4.024 7.560 -18.903 1.00 95.69 89 VAL A C 1
ATOM 680 O O . VAL A 1 89 ? 3.394 7.811 -19.936 1.00 95.69 89 VAL A O 1
ATOM 683 N N . TRP A 1 90 ? 3.832 6.444 -18.209 1.00 95.31 90 TRP A N 1
ATOM 684 C CA . TRP A 1 90 ? 2.978 5.349 -18.648 1.00 95.31 90 TRP A CA 1
ATOM 685 C C . TRP A 1 90 ? 1.702 5.239 -17.824 1.00 95.31 90 TRP A C 1
ATOM 687 O O . TRP A 1 90 ? 1.707 5.038 -16.608 1.00 95.31 90 TRP A O 1
ATOM 697 N N . HIS A 1 91 ? 0.584 5.301 -18.540 1.00 95.38 91 HIS A N 1
ATOM 698 C CA . HIS A 1 91 ? -0.719 4.887 -18.053 1.00 95.38 91 HIS A CA 1
ATOM 699 C C . HIS A 1 91 ? -1.076 3.577 -18.766 1.00 95.38 91 HIS A C 1
ATOM 701 O O . HIS A 1 91 ? -1.575 3.594 -19.894 1.00 95.38 91 HIS A O 1
ATOM 707 N N . LEU A 1 92 ? -0.781 2.438 -18.132 1.00 94.31 92 LEU A N 1
ATOM 708 C CA . LEU A 1 92 ? -1.058 1.117 -18.700 1.00 94.31 92 LEU A CA 1
ATOM 709 C C . LEU A 1 92 ? -2.547 0.998 -19.044 1.00 94.31 92 LEU A C 1
ATOM 711 O O . LEU A 1 92 ? -3.399 1.473 -18.298 1.00 94.31 92 LEU A O 1
ATOM 715 N N . GLY A 1 93 ? -2.865 0.393 -20.188 1.00 91.69 93 GLY A N 1
ATOM 716 C CA . GLY A 1 93 ? -4.230 0.367 -20.730 1.00 91.69 93 GLY A CA 1
ATOM 717 C C . GLY A 1 93 ? -4.627 1.623 -21.522 1.00 91.69 93 GLY A C 1
ATOM 718 O O . GLY A 1 93 ? -5.626 1.598 -22.232 1.00 91.69 93 GLY A O 1
ATOM 719 N N . ASN A 1 94 ? -3.834 2.703 -21.502 1.00 94.50 94 ASN A N 1
ATOM 720 C CA . ASN A 1 94 ? -4.051 3.895 -22.329 1.00 94.50 94 ASN A CA 1
ATOM 721 C C . ASN A 1 94 ? -2.975 4.028 -23.416 1.00 94.50 94 ASN A C 1
ATOM 723 O O . ASN A 1 94 ? -2.078 4.874 -23.361 1.00 94.50 94 ASN A O 1
ATOM 727 N N . ARG A 1 95 ? -3.086 3.193 -24.454 1.00 93.69 95 ARG A N 1
ATOM 728 C CA . ARG A 1 95 ? -2.096 3.106 -25.542 1.00 93.69 95 ARG A CA 1
ATOM 729 C C . ARG A 1 95 ? -1.795 4.444 -26.216 1.00 93.69 95 ARG A C 1
ATOM 731 O O . ARG A 1 95 ? -0.643 4.736 -26.524 1.00 93.69 95 ARG A O 1
ATOM 738 N N . LYS A 1 96 ? -2.818 5.270 -26.440 1.00 94.25 96 LYS A N 1
ATOM 739 C CA . LYS A 1 96 ? -2.668 6.578 -27.093 1.00 94.25 96 LYS A CA 1
ATOM 740 C C . LYS A 1 96 ? -1.832 7.543 -26.251 1.00 94.25 96 LYS A C 1
ATOM 742 O O . LYS A 1 96 ? -1.007 8.266 -26.803 1.00 94.25 96 LYS A O 1
ATOM 747 N N . GLN A 1 97 ? -2.045 7.568 -24.934 1.00 95.38 97 GLN A N 1
ATOM 748 C CA . GLN A 1 97 ? -1.242 8.385 -24.025 1.00 95.38 97 GLN A CA 1
ATOM 749 C C . GLN A 1 97 ? 0.200 7.871 -23.963 1.00 95.38 97 GLN A C 1
ATOM 751 O O . GLN A 1 97 ? 1.116 8.679 -24.114 1.00 95.38 97 GLN A O 1
ATOM 756 N N . MET A 1 98 ? 0.396 6.554 -23.828 1.00 96.94 98 MET A N 1
ATOM 757 C CA . MET A 1 98 ? 1.736 5.961 -23.760 1.00 96.94 98 MET A CA 1
ATOM 758 C C . MET A 1 98 ? 2.541 6.242 -25.032 1.00 96.94 98 MET A C 1
ATOM 760 O O . MET A 1 98 ? 3.696 6.647 -24.944 1.00 96.94 98 MET A O 1
ATOM 764 N N . ALA A 1 99 ? 1.918 6.119 -26.210 1.00 96.81 99 ALA A N 1
ATOM 765 C CA . ALA A 1 99 ? 2.586 6.367 -27.487 1.00 96.81 99 ALA A CA 1
ATOM 766 C C . ALA A 1 99 ? 3.027 7.828 -27.632 1.00 96.81 99 ALA A C 1
ATOM 768 O O . ALA A 1 99 ? 4.161 8.096 -28.007 1.00 96.81 99 ALA A O 1
ATOM 769 N N . ARG A 1 100 ? 2.160 8.778 -27.252 1.00 96.94 100 ARG A N 1
ATOM 770 C CA . ARG A 1 100 ? 2.499 10.211 -27.231 1.00 96.94 100 ARG A CA 1
ATOM 771 C C . ARG A 1 100 ? 3.608 10.536 -26.237 1.00 96.94 100 ARG A C 1
ATOM 773 O O . ARG A 1 100 ? 4.438 11.391 -26.519 1.00 96.94 100 ARG A O 1
ATOM 780 N N . SER A 1 101 ? 3.606 9.909 -25.060 1.00 97.00 101 SER A N 1
ATOM 781 C CA . SER A 1 101 ? 4.676 10.134 -24.087 1.00 97.00 101 SER A CA 1
ATOM 782 C C . SER A 1 101 ? 6.008 9.590 -24.591 1.00 97.00 101 SER A C 1
ATOM 784 O O . SER A 1 101 ? 7.029 10.234 -24.385 1.00 97.00 101 SER A O 1
ATOM 786 N N . LEU A 1 102 ? 5.991 8.428 -25.242 1.00 97.12 102 LEU A N 1
ATOM 787 C CA . LEU A 1 102 ? 7.185 7.801 -25.792 1.00 97.12 102 LEU A CA 1
ATOM 788 C C . LEU A 1 102 ? 7.748 8.588 -26.985 1.00 97.12 102 LEU A C 1
ATOM 790 O O . LEU A 1 102 ? 8.947 8.825 -27.034 1.00 97.12 102 LEU A O 1
ATOM 794 N N . GLU A 1 103 ? 6.886 9.062 -27.889 1.00 97.50 103 GLU A N 1
ATOM 795 C CA . GLU A 1 103 ? 7.257 9.946 -29.005 1.00 97.50 103 GLU A CA 1
ATOM 796 C C . GLU A 1 103 ? 7.988 11.203 -28.514 1.00 97.50 103 GLU A C 1
ATOM 798 O O . GLU A 1 103 ? 9.052 11.541 -29.025 1.00 97.50 103 GLU A O 1
ATOM 803 N N . ARG A 1 104 ? 7.454 11.870 -27.481 1.00 96.88 104 ARG A N 1
ATOM 804 C CA . ARG A 1 104 ? 8.079 13.068 -26.897 1.00 96.88 104 ARG A CA 1
ATOM 805 C C . ARG A 1 104 ? 9.445 12.783 -26.289 1.00 96.88 104 ARG A C 1
ATOM 807 O O . ARG A 1 104 ? 10.354 13.585 -26.462 1.00 96.88 104 ARG A O 1
ATOM 814 N N . GLU A 1 105 ? 9.579 11.670 -25.575 1.00 96.19 105 GLU A N 1
ATOM 815 C CA . GLU A 1 105 ? 10.847 11.296 -24.951 1.00 96.19 105 GLU A CA 1
ATOM 816 C C . GLU A 1 105 ? 11.904 10.928 -25.991 1.00 96.19 105 GLU A C 1
ATOM 818 O O . GLU A 1 105 ? 13.047 11.358 -25.867 1.00 96.19 105 GLU A O 1
ATOM 823 N N . PHE A 1 106 ? 11.524 10.218 -27.056 1.00 97.12 106 PHE A N 1
ATOM 824 C CA . PHE A 1 106 ? 12.427 9.972 -28.177 1.00 97.12 106 PHE A CA 1
ATOM 825 C C . PHE A 1 106 ? 12.840 11.264 -28.877 1.00 97.12 106 PHE A C 1
ATOM 827 O O . PHE A 1 106 ? 14.028 11.454 -29.127 1.00 97.12 106 PHE A O 1
ATOM 834 N N . PHE A 1 107 ? 11.900 12.180 -29.118 1.00 96.75 107 PHE A N 1
ATOM 835 C CA . PHE A 1 107 ? 12.217 13.483 -29.698 1.00 96.75 107 PHE A CA 1
ATOM 836 C C . PHE A 1 107 ? 13.193 14.276 -28.818 1.00 96.75 107 PHE A C 1
ATOM 838 O O . PHE A 1 107 ? 14.156 14.842 -29.331 1.00 96.75 107 PHE A O 1
ATOM 845 N N . ARG A 1 108 ? 12.997 14.266 -27.489 1.00 95.44 108 ARG A N 1
ATOM 846 C CA . ARG A 1 108 ? 13.885 14.931 -26.520 1.00 95.44 108 ARG A CA 1
ATOM 847 C C . ARG A 1 108 ? 15.331 14.450 -26.636 1.00 95.44 108 ARG A C 1
ATOM 849 O O . ARG A 1 108 ? 16.239 15.267 -26.551 1.00 95.44 108 ARG A O 1
ATOM 856 N N . VAL A 1 109 ? 15.539 13.153 -26.856 1.00 95.88 109 VAL A N 1
ATOM 857 C CA . VAL A 1 109 ? 16.880 12.560 -26.996 1.00 95.88 109 VAL A CA 1
ATOM 858 C C . VAL A 1 109 ? 17.371 12.470 -28.451 1.00 95.88 109 VAL A C 1
ATOM 860 O O . VAL A 1 109 ? 18.378 11.826 -28.722 1.00 95.88 109 VAL A O 1
ATOM 863 N N . GLY A 1 110 ? 16.690 13.135 -29.392 1.00 96.19 110 GLY A N 1
ATOM 864 C CA . GLY A 1 110 ? 17.135 13.292 -30.783 1.00 96.19 110 GLY A CA 1
ATOM 865 C C . GLY A 1 110 ? 16.640 12.231 -31.773 1.00 96.19 110 GLY A C 1
ATOM 866 O O . GLY A 1 110 ? 16.970 12.308 -32.959 1.00 96.19 110 GLY A O 1
ATOM 867 N N . TYR A 1 111 ? 15.813 11.273 -31.345 1.00 96.44 111 TYR A N 1
ATOM 868 C CA . TYR A 1 111 ? 15.209 10.283 -32.240 1.00 96.44 111 TYR A CA 1
ATOM 869 C C . TYR A 1 111 ? 13.843 10.735 -32.747 1.00 96.44 111 TYR A C 1
ATOM 871 O O . TYR A 1 111 ? 13.021 11.283 -32.016 1.00 96.44 111 TYR A O 1
ATOM 879 N N . HIS A 1 112 ? 13.576 10.441 -34.014 1.00 96.44 112 HIS A N 1
ATOM 880 C CA . HIS A 1 112 ? 12.339 10.817 -34.681 1.00 96.44 112 HIS A CA 1
ATOM 881 C C . HIS A 1 112 ? 11.633 9.548 -35.142 1.00 96.44 112 HIS A C 1
ATOM 883 O O . HIS A 1 112 ? 12.073 8.902 -36.089 1.00 96.44 112 HIS A O 1
ATOM 889 N N . PHE A 1 113 ? 10.545 9.200 -34.461 1.00 96.19 113 PHE A N 1
ATOM 890 C CA . PHE A 1 113 ? 9.686 8.078 -34.822 1.00 96.19 113 PHE A CA 1
ATOM 891 C C . PHE A 1 113 ? 8.283 8.586 -35.093 1.00 96.19 113 PHE A C 1
ATOM 893 O O . PHE A 1 113 ? 7.766 9.447 -34.382 1.00 96.19 113 PHE A O 1
ATOM 900 N N . THR A 1 114 ? 7.647 8.030 -36.113 1.00 95.69 114 THR A N 1
ATOM 901 C CA . THR A 1 114 ? 6.243 8.301 -36.386 1.00 95.69 114 THR A CA 1
ATOM 902 C C . THR A 1 114 ? 5.359 7.614 -35.349 1.00 95.69 114 THR A C 1
ATOM 904 O O . THR A 1 114 ? 5.664 6.536 -34.829 1.00 95.69 114 THR A O 1
ATOM 907 N N . MET A 1 115 ? 4.185 8.195 -35.102 1.00 95.44 115 MET A N 1
ATOM 908 C CA . MET A 1 115 ? 3.166 7.563 -34.264 1.00 95.44 115 MET A CA 1
ATOM 909 C C . MET A 1 115 ? 2.820 6.143 -34.744 1.00 95.44 115 MET A C 1
ATOM 911 O O . MET A 1 115 ? 2.568 5.270 -33.920 1.00 95.44 115 MET A O 1
ATOM 915 N N . GLN A 1 116 ? 2.831 5.890 -36.058 1.00 95.62 116 GLN A N 1
ATOM 916 C CA . GLN A 1 116 ? 2.534 4.568 -36.611 1.00 95.62 116 GLN A CA 1
ATOM 917 C C . GLN A 1 116 ? 3.597 3.532 -36.223 1.00 95.62 116 GLN A C 1
ATOM 919 O O . GLN A 1 116 ? 3.238 2.448 -35.771 1.00 95.62 116 GLN A O 1
ATOM 924 N N . GLU A 1 117 ? 4.885 3.871 -36.316 1.00 97.31 117 GLU A N 1
ATOM 925 C CA . GLU A 1 117 ? 5.980 2.978 -35.908 1.00 97.31 117 GLU A CA 1
ATOM 926 C C . GLU A 1 117 ? 5.899 2.623 -34.420 1.00 97.31 117 GLU A C 1
ATOM 928 O O . GLU A 1 117 ? 6.070 1.462 -34.044 1.00 97.31 117 GLU A O 1
ATOM 933 N N . ILE A 1 118 ? 5.561 3.600 -33.571 1.00 97.06 118 ILE A N 1
ATOM 934 C CA . ILE A 1 118 ? 5.374 3.377 -32.132 1.00 97.06 118 ILE A CA 1
ATOM 935 C C . ILE A 1 118 ? 4.189 2.435 -31.871 1.00 97.06 118 ILE A C 1
ATOM 937 O O . ILE A 1 118 ? 4.291 1.512 -31.061 1.00 97.06 118 ILE A O 1
ATOM 941 N N . GLN A 1 119 ? 3.064 2.627 -32.566 1.00 95.62 119 GLN A N 1
ATOM 942 C CA . GLN A 1 119 ? 1.901 1.739 -32.442 1.00 95.62 119 GLN A CA 1
ATOM 943 C C . GLN A 1 119 ? 2.218 0.316 -32.921 1.00 95.62 119 GLN A C 1
ATOM 945 O O . GLN A 1 119 ? 1.775 -0.655 -32.307 1.00 95.62 119 GLN A O 1
ATOM 950 N N . ASP A 1 120 ? 3.006 0.176 -33.986 1.00 96.75 120 ASP A N 1
ATOM 951 C CA . ASP A 1 120 ? 3.445 -1.120 -34.505 1.00 96.75 120 ASP A CA 1
ATOM 952 C C . ASP A 1 120 ? 4.370 -1.837 -33.520 1.00 96.75 120 ASP A C 1
ATOM 954 O O . ASP A 1 120 ? 4.224 -3.044 -33.308 1.00 96.75 120 ASP A O 1
ATOM 958 N N . ALA A 1 121 ? 5.273 -1.099 -32.869 1.00 96.62 121 ALA A N 1
ATOM 959 C CA . ALA A 1 121 ? 6.119 -1.623 -31.803 1.00 96.62 121 ALA A CA 1
ATOM 960 C C . ALA A 1 121 ? 5.288 -2.108 -30.605 1.00 96.62 121 ALA A C 1
ATOM 962 O O . ALA A 1 121 ? 5.513 -3.217 -30.122 1.00 96.62 121 ALA A O 1
ATOM 963 N N . PHE A 1 122 ? 4.277 -1.342 -30.178 1.00 96.25 122 PHE A N 1
ATOM 964 C CA . PHE A 1 122 ? 3.364 -1.778 -29.119 1.00 96.25 122 PHE A CA 1
ATOM 965 C C . PHE A 1 122 ? 2.595 -3.045 -29.490 1.00 96.25 122 PHE A C 1
ATOM 967 O O . PHE A 1 122 ? 2.558 -3.961 -28.679 1.00 96.25 122 PHE A O 1
ATOM 974 N N . ARG A 1 123 ? 2.082 -3.170 -30.722 1.00 96.19 123 ARG A N 1
ATOM 975 C CA . ARG A 1 123 ? 1.404 -4.406 -31.162 1.00 96.19 123 ARG A CA 1
ATOM 976 C C . ARG A 1 123 ? 2.304 -5.640 -31.068 1.00 96.19 123 ARG A C 1
ATOM 978 O O . ARG A 1 123 ? 1.849 -6.703 -30.653 1.00 96.19 123 ARG A O 1
ATOM 985 N N . LYS A 1 124 ? 3.583 -5.506 -31.436 1.00 97.50 124 LYS A N 1
ATOM 986 C CA . LYS A 1 124 ? 4.575 -6.588 -31.296 1.00 97.50 124 LYS A CA 1
ATOM 987 C C . LYS A 1 124 ? 4.867 -6.905 -29.826 1.00 97.50 124 LYS A C 1
ATOM 989 O O . LYS A 1 124 ? 5.001 -8.079 -29.477 1.00 97.50 124 LYS A O 1
ATOM 994 N N . ALA A 1 125 ? 4.950 -5.876 -28.981 1.00 95.38 125 ALA A N 1
ATOM 995 C CA . ALA A 1 125 ? 5.146 -6.032 -27.545 1.00 95.38 125 ALA A CA 1
ATOM 996 C C . ALA A 1 125 ? 3.958 -6.752 -26.885 1.00 95.38 125 ALA A C 1
ATOM 998 O O . ALA A 1 125 ? 4.188 -7.726 -26.175 1.00 95.38 125 ALA A O 1
ATOM 999 N N . ASP A 1 126 ? 2.713 -6.365 -27.191 1.00 95.44 126 ASP A N 1
ATOM 1000 C CA . ASP A 1 126 ? 1.515 -7.014 -26.638 1.00 95.44 126 ASP A CA 1
ATOM 1001 C C . ASP A 1 126 ? 1.456 -8.501 -27.014 1.00 95.44 126 ASP A C 1
ATOM 1003 O O . ASP A 1 126 ? 1.192 -9.345 -26.165 1.00 95.44 126 ASP A O 1
ATOM 1007 N N . ALA A 1 127 ? 1.733 -8.838 -28.281 1.00 97.44 127 ALA A N 1
ATOM 1008 C CA . ALA A 1 127 ? 1.723 -10.227 -28.740 1.00 97.44 127 ALA A CA 1
ATOM 1009 C C . ALA A 1 127 ? 2.793 -11.072 -28.025 1.00 97.44 127 ALA A C 1
ATOM 1011 O O . ALA A 1 127 ? 2.559 -12.238 -27.703 1.00 97.44 127 ALA A O 1
ATOM 1012 N N . SER A 1 128 ? 3.957 -10.473 -27.752 1.00 97.69 128 SER A N 1
ATOM 1013 C CA . SER A 1 128 ? 5.042 -11.123 -27.011 1.00 97.69 128 SER A CA 1
ATOM 1014 C C . SER A 1 128 ? 4.687 -11.301 -25.531 1.00 97.69 128 SER A C 1
ATOM 1016 O O . SER A 1 128 ? 4.927 -12.368 -24.971 1.00 97.69 128 SER A O 1
ATOM 1018 N N . GLU A 1 129 ? 4.075 -10.290 -24.907 1.00 95.69 129 GLU A N 1
ATOM 1019 C CA . GLU A 1 129 ? 3.584 -10.357 -23.527 1.00 95.69 129 GLU A CA 1
ATOM 1020 C C . GLU A 1 129 ? 2.467 -11.404 -23.381 1.00 95.69 129 GLU A C 1
ATOM 1022 O O . GLU A 1 129 ? 2.479 -12.194 -22.439 1.00 95.69 129 GLU A O 1
ATOM 1027 N N . GLU A 1 130 ? 1.526 -11.472 -24.327 1.00 96.81 130 GLU A N 1
ATOM 1028 C CA . GLU A 1 130 ? 0.457 -12.473 -24.328 1.00 96.81 130 GLU A CA 1
ATOM 1029 C C . GLU A 1 130 ? 1.017 -13.897 -24.448 1.00 96.81 130 GLU A C 1
ATOM 1031 O O . GLU A 1 130 ? 0.601 -14.788 -23.704 1.00 96.81 130 GLU A O 1
ATOM 1036 N N . ALA A 1 131 ? 1.974 -14.117 -25.356 1.00 98.19 131 ALA A N 1
ATOM 1037 C CA . ALA A 1 131 ? 2.643 -15.407 -25.502 1.00 98.19 131 ALA A CA 1
ATOM 1038 C C . ALA A 1 131 ? 3.387 -15.801 -24.216 1.00 98.19 131 ALA A C 1
ATOM 1040 O O . ALA A 1 131 ? 3.187 -16.901 -23.704 1.00 98.19 131 ALA A O 1
ATOM 1041 N N . PHE A 1 132 ? 4.157 -14.878 -23.635 1.00 97.69 132 PHE A N 1
ATOM 1042 C CA . PHE A 1 132 ? 4.854 -15.104 -22.369 1.00 97.69 132 PHE A CA 1
ATOM 1043 C C . PHE A 1 132 ? 3.886 -15.447 -21.226 1.00 97.69 132 PHE A C 1
ATOM 1045 O O . PHE A 1 132 ? 4.106 -16.410 -20.491 1.00 97.69 132 PHE A O 1
ATOM 1052 N N . ASN A 1 133 ? 2.775 -14.714 -21.108 1.00 96.81 133 ASN A N 1
ATOM 1053 C CA . ASN A 1 133 ? 1.757 -14.961 -20.087 1.00 96.81 133 ASN A CA 1
ATOM 1054 C C . ASN A 1 133 ? 1.073 -16.331 -20.253 1.00 96.81 133 ASN A C 1
ATOM 1056 O O . ASN A 1 133 ? 0.758 -16.986 -19.259 1.00 96.81 133 ASN A O 1
ATOM 1060 N N . LYS A 1 134 ? 0.876 -16.802 -21.492 1.00 98.06 134 LYS A N 1
ATOM 1061 C CA . LYS A 1 134 ? 0.392 -18.169 -21.758 1.00 98.06 134 LYS A CA 1
ATOM 1062 C C . LYS A 1 134 ? 1.414 -19.218 -21.330 1.00 98.06 134 LYS A C 1
ATOM 1064 O O . LYS A 1 134 ? 1.034 -20.243 -20.771 1.00 98.06 134 LYS A O 1
ATOM 1069 N N . ASP A 1 135 ? 2.697 -18.975 -21.563 1.00 98.31 135 ASP A N 1
ATOM 1070 C CA . ASP A 1 135 ? 3.764 -19.917 -21.220 1.00 98.31 135 ASP A CA 1
ATOM 1071 C C . ASP A 1 135 ? 3.903 -20.093 -19.707 1.00 98.31 135 ASP A C 1
ATOM 1073 O O . ASP A 1 135 ? 3.933 -21.225 -19.219 1.00 98.31 135 ASP A O 1
ATOM 1077 N N . ILE A 1 136 ? 3.899 -18.996 -18.946 1.00 97.62 136 ILE A N 1
ATOM 1078 C CA . ILE A 1 136 ? 3.945 -19.068 -17.479 1.00 97.62 136 ILE A CA 1
ATOM 1079 C C . ILE A 1 136 ? 2.666 -19.677 -16.889 1.00 97.62 136 ILE A C 1
ATOM 1081 O O . ILE A 1 136 ? 2.757 -20.417 -15.912 1.00 97.62 136 ILE A O 1
ATOM 1085 N N . ALA A 1 137 ? 1.496 -19.443 -17.498 1.00 98.31 137 ALA A N 1
ATOM 1086 C CA . ALA A 1 137 ? 0.245 -20.071 -17.074 1.00 98.31 137 ALA A CA 1
ATOM 1087 C C . ALA A 1 137 ? 0.302 -21.598 -17.238 1.00 98.31 137 ALA A C 1
ATOM 1089 O O . ALA A 1 137 ? -0.034 -22.327 -16.306 1.00 98.31 137 ALA A O 1
ATOM 1090 N N . ARG A 1 138 ? 0.835 -22.087 -18.372 1.00 98.62 138 ARG A N 1
ATOM 1091 C CA . ARG A 1 138 ? 1.054 -23.526 -18.606 1.00 98.62 138 ARG A CA 1
ATOM 1092 C C . ARG A 1 138 ? 1.969 -24.154 -17.554 1.00 98.62 138 ARG A C 1
ATOM 1094 O O . ARG A 1 138 ? 1.717 -25.272 -17.114 1.00 98.62 138 ARG A O 1
ATOM 1101 N N . LEU A 1 139 ? 3.019 -23.444 -17.134 1.00 98.38 139 LEU A N 1
ATOM 1102 C CA . LEU A 1 139 ? 3.899 -23.899 -16.050 1.00 98.38 139 LEU A CA 1
ATOM 1103 C C . LEU A 1 139 ? 3.170 -23.946 -14.698 1.00 98.38 139 LEU A C 1
ATOM 1105 O O . LEU A 1 139 ? 3.388 -24.876 -13.921 1.00 98.38 139 LEU A O 1
ATOM 1109 N N . GLY A 1 140 ? 2.290 -22.978 -14.431 1.00 98.38 140 GLY A N 1
ATOM 1110 C CA . GLY A 1 140 ? 1.417 -22.979 -13.258 1.00 98.38 140 GLY A CA 1
ATOM 1111 C C . GLY A 1 140 ? 0.461 -24.171 -13.225 1.00 98.38 140 GLY A C 1
ATOM 1112 O O . GLY A 1 140 ? 0.373 -24.852 -12.204 1.00 98.38 140 GLY A O 1
ATOM 1113 N N . ASP A 1 141 ? -0.198 -24.467 -14.345 1.00 98.69 141 ASP A N 1
ATOM 1114 C CA . ASP A 1 141 ? -1.116 -25.607 -14.458 1.00 98.69 141 ASP A CA 1
ATOM 1115 C C . ASP A 1 141 ? -0.379 -26.938 -14.252 1.00 98.69 141 ASP A C 1
ATOM 1117 O O . ASP A 1 141 ? -0.782 -27.748 -13.416 1.00 98.69 141 ASP A O 1
ATOM 1121 N N . ALA A 1 142 ? 0.772 -27.121 -14.908 1.00 98.56 142 ALA A N 1
ATOM 1122 C CA . ALA A 1 142 ? 1.599 -28.319 -14.750 1.00 98.56 142 ALA A CA 1
ATOM 1123 C C . ALA A 1 142 ? 2.092 -28.519 -13.301 1.00 98.56 142 ALA A C 1
ATOM 1125 O O . ALA A 1 142 ? 2.191 -29.652 -12.812 1.00 98.56 142 ALA A O 1
ATOM 1126 N N . PHE A 1 143 ? 2.388 -27.424 -12.591 1.00 98.31 143 PHE A N 1
ATOM 1127 C CA . PHE A 1 143 ? 2.735 -27.463 -11.173 1.00 98.31 143 PHE A CA 1
ATOM 1128 C C . PHE A 1 143 ? 1.561 -27.974 -10.325 1.00 98.31 143 PHE A C 1
ATOM 1130 O O . PHE A 1 143 ? 1.744 -28.886 -9.519 1.00 98.31 143 PHE A O 1
ATOM 1137 N N . LEU A 1 144 ? 0.348 -27.452 -10.536 1.00 98.38 144 LEU A N 1
ATOM 1138 C CA . LEU A 1 144 ? -0.845 -27.890 -9.801 1.00 98.38 144 LEU A CA 1
ATOM 1139 C C . LEU A 1 144 ? -1.226 -29.346 -10.101 1.00 98.38 144 LEU A C 1
ATOM 1141 O O . LEU A 1 144 ? -1.569 -30.087 -9.177 1.00 98.38 144 LEU A O 1
ATOM 1145 N N . GLU A 1 145 ? -1.122 -29.776 -11.359 1.00 98.00 145 GLU A N 1
ATOM 1146 C CA . GLU A 1 145 ? -1.337 -31.171 -11.760 1.00 98.00 145 GLU A CA 1
ATOM 1147 C C . GLU A 1 145 ? -0.364 -32.115 -11.049 1.00 98.00 145 GLU A C 1
ATOM 1149 O O . GLU A 1 145 ? -0.766 -33.160 -10.533 1.00 98.00 145 GLU A O 1
ATOM 1154 N N . THR A 1 146 ? 0.911 -31.724 -10.959 1.00 97.50 146 THR A N 1
ATOM 1155 C CA . THR A 1 146 ? 1.939 -32.508 -10.263 1.00 97.50 146 THR A CA 1
ATOM 1156 C C . THR A 1 146 ? 1.623 -32.644 -8.775 1.00 97.50 146 THR A C 1
ATOM 1158 O O . THR A 1 146 ? 1.669 -33.756 -8.246 1.00 97.50 146 THR A O 1
ATOM 1161 N N . LEU A 1 147 ? 1.223 -31.552 -8.112 1.00 96.94 147 LEU A N 1
ATOM 1162 C CA . LEU A 1 147 ? 0.803 -31.589 -6.708 1.00 96.94 147 LEU A CA 1
ATOM 1163 C C . LEU A 1 147 ? -0.400 -32.506 -6.490 1.00 96.94 147 LEU A C 1
ATOM 1165 O O . LEU A 1 147 ? -0.423 -33.284 -5.536 1.00 96.94 147 LEU A O 1
ATOM 1169 N N . SER A 1 148 ? -1.399 -32.422 -7.373 1.00 95.69 148 SER A N 1
ATOM 1170 C CA . SER A 1 148 ? -2.600 -33.255 -7.303 1.00 95.69 148 SER A CA 1
ATOM 1171 C C . SER A 1 148 ? -2.259 -34.737 -7.461 1.00 95.69 148 SER A C 1
ATOM 1173 O O . SER A 1 148 ? -2.654 -35.545 -6.622 1.00 95.69 148 SER A O 1
ATOM 1175 N N . ARG A 1 149 ? -1.456 -35.082 -8.477 1.00 97.00 149 ARG A N 1
ATOM 1176 C CA . ARG A 1 149 ? -1.035 -36.459 -8.763 1.00 97.00 149 ARG A CA 1
ATOM 1177 C C . ARG A 1 149 ? -0.240 -37.084 -7.618 1.00 97.00 149 ARG A C 1
ATOM 1179 O O . ARG A 1 149 ? -0.431 -38.260 -7.326 1.00 97.00 149 ARG A O 1
ATOM 1186 N N . ASN A 1 150 ? 0.639 -36.312 -6.984 1.00 95.75 150 ASN A N 1
ATOM 1187 C CA . ASN A 1 150 ? 1.516 -36.816 -5.928 1.00 95.75 150 ASN A CA 1
ATOM 1188 C C . ASN A 1 150 ? 0.895 -36.713 -4.523 1.00 95.75 150 ASN A C 1
ATOM 1190 O O . ASN A 1 150 ? 1.469 -37.218 -3.561 1.00 95.75 150 ASN A O 1
ATOM 1194 N N . GLY A 1 151 ? -0.257 -36.048 -4.375 1.00 93.44 151 GLY A N 1
ATOM 1195 C CA . GLY A 1 151 ? -0.841 -35.754 -3.062 1.00 93.44 151 GLY A CA 1
ATOM 1196 C C . GLY A 1 151 ? 0.002 -34.783 -2.225 1.00 93.44 151 GLY A C 1
ATOM 1197 O O . GLY A 1 151 ? -0.0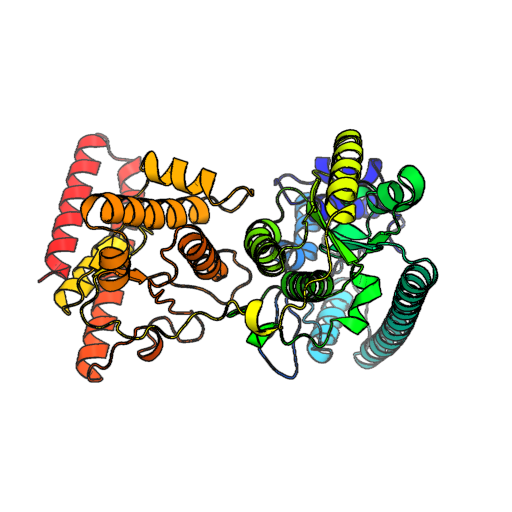82 -34.788 -0.996 1.00 93.44 151 GLY A O 1
ATOM 1198 N N . GLU A 1 152 ? 0.821 -33.957 -2.877 1.00 94.69 152 GLU A N 1
ATOM 1199 C CA . GLU A 1 152 ? 1.758 -33.034 -2.239 1.00 94.69 152 GLU A CA 1
ATOM 1200 C C . GLU A 1 152 ? 1.115 -31.676 -1.924 1.00 94.69 152 GLU A C 1
ATOM 1202 O O . GLU A 1 152 ? 0.089 -31.275 -2.483 1.00 94.69 152 GLU A O 1
ATOM 1207 N N . ARG A 1 153 ? 1.750 -30.935 -1.013 1.00 95.94 153 ARG A N 1
ATOM 1208 C CA . ARG A 1 153 ? 1.410 -29.539 -0.719 1.00 95.94 153 ARG A CA 1
ATOM 1209 C C . ARG A 1 153 ? 2.326 -28.610 -1.510 1.00 95.94 153 ARG A C 1
ATOM 1211 O O . ARG A 1 153 ? 3.521 -28.866 -1.615 1.00 95.94 153 ARG A O 1
ATOM 1218 N N . GLY A 1 154 ? 1.761 -27.518 -2.012 1.00 97.50 154 GLY A N 1
ATOM 1219 C CA . GLY A 1 154 ? 2.494 -26.468 -2.711 1.00 97.50 154 GLY A CA 1
ATOM 1220 C C . GLY A 1 154 ? 2.622 -25.201 -1.879 1.00 97.50 154 GLY A C 1
ATOM 1221 O O . GLY A 1 154 ? 1.717 -24.841 -1.126 1.00 97.50 154 GLY A O 1
ATOM 1222 N N . TYR A 1 155 ? 3.729 -24.495 -2.059 1.00 98.12 155 TYR A N 1
ATOM 1223 C CA . TYR A 1 155 ? 4.042 -23.240 -1.389 1.00 98.12 155 TYR A CA 1
ATOM 1224 C C . TYR A 1 155 ? 4.035 -22.103 -2.408 1.00 98.12 155 TYR A C 1
ATOM 1226 O O . TYR A 1 155 ? 4.809 -22.101 -3.363 1.00 98.12 155 TYR A O 1
ATOM 1234 N N . VAL A 1 156 ? 3.138 -21.138 -2.225 1.00 98.31 156 VAL A N 1
ATOM 1235 C CA . VAL A 1 156 ? 2.953 -20.030 -3.164 1.00 98.31 156 VAL A CA 1
ATOM 1236 C C . VAL A 1 156 ? 3.722 -18.818 -2.661 1.00 98.31 156 VAL A C 1
ATOM 1238 O O . VAL A 1 156 ? 3.404 -18.272 -1.606 1.00 98.31 156 VAL A O 1
ATOM 1241 N N . GLY A 1 157 ? 4.720 -18.386 -3.425 1.00 97.44 157 GLY A N 1
ATOM 1242 C CA . GLY A 1 157 ? 5.414 -17.125 -3.206 1.00 97.44 157 GLY A CA 1
ATOM 1243 C C . GLY A 1 157 ? 4.500 -15.951 -3.509 1.00 97.44 157 GLY A C 1
ATOM 1244 O O . GLY A 1 157 ? 4.278 -15.640 -4.679 1.00 97.44 157 GLY A O 1
ATOM 1245 N N . ILE A 1 158 ? 3.977 -15.311 -2.468 1.00 97.88 158 ILE A N 1
ATOM 1246 C CA . ILE A 1 158 ? 3.085 -14.157 -2.581 1.00 97.88 158 ILE A CA 1
ATOM 1247 C C . ILE A 1 158 ? 3.888 -12.889 -2.316 1.00 97.88 158 ILE A C 1
ATOM 1249 O O . ILE A 1 158 ? 4.656 -12.810 -1.358 1.00 97.88 158 ILE A O 1
ATOM 1253 N N . GLY A 1 159 ? 3.714 -11.886 -3.160 1.00 95.56 159 GLY A N 1
ATOM 1254 C CA . GLY A 1 159 ? 4.409 -10.615 -3.070 1.00 95.56 159 GLY A CA 1
ATOM 1255 C C . GLY A 1 159 ? 4.435 -9.918 -4.414 1.00 95.56 159 GLY A C 1
ATOM 1256 O O . GLY A 1 159 ? 3.798 -10.347 -5.375 1.00 95.56 159 GLY A O 1
ATOM 1257 N N . ARG A 1 160 ? 5.169 -8.813 -4.487 1.00 94.00 160 ARG A N 1
ATOM 1258 C CA . ARG A 1 160 ? 5.323 -8.104 -5.757 1.00 94.00 160 ARG A CA 1
ATOM 1259 C C . ARG A 1 160 ? 6.224 -8.914 -6.671 1.00 94.00 160 ARG A C 1
ATOM 1261 O O . ARG A 1 160 ? 7.153 -9.555 -6.188 1.00 94.00 160 ARG A O 1
ATOM 1268 N N . ASP A 1 161 ? 5.992 -8.826 -7.972 1.00 92.00 161 ASP A N 1
ATOM 1269 C CA . ASP A 1 161 ? 6.710 -9.624 -8.969 1.00 92.00 161 ASP A CA 1
ATOM 1270 C C . ASP A 1 161 ? 8.235 -9.469 -8.819 1.00 92.00 161 ASP A C 1
ATOM 1272 O O . ASP A 1 161 ? 8.956 -10.460 -8.729 1.00 92.00 161 ASP A O 1
ATOM 1276 N N . TYR A 1 162 ? 8.721 -8.238 -8.629 1.00 88.69 162 TYR A N 1
ATOM 1277 C CA . TYR A 1 162 ? 10.142 -7.970 -8.387 1.00 88.69 162 TYR A CA 1
ATOM 1278 C C . TYR A 1 162 ? 10.676 -8.519 -7.054 1.00 88.69 162 TYR A C 1
ATOM 1280 O O . TYR A 1 162 ? 11.877 -8.675 -6.913 1.00 88.69 162 TYR A O 1
ATOM 1288 N N . VAL A 1 163 ? 9.824 -8.813 -6.069 1.00 91.62 163 VAL A N 1
ATOM 1289 C CA . VAL A 1 163 ? 10.227 -9.403 -4.780 1.00 91.62 163 VAL A CA 1
ATOM 1290 C C . VAL A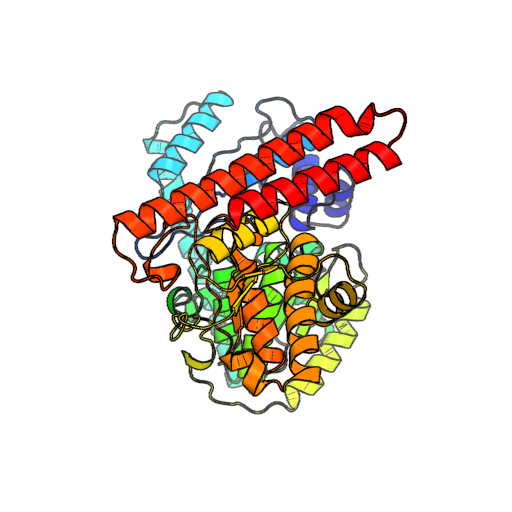 1 163 ? 10.300 -10.918 -4.865 1.00 91.62 163 VAL A C 1
ATOM 1292 O O . VAL A 1 163 ? 11.161 -11.514 -4.236 1.00 91.62 163 VAL A O 1
ATOM 1295 N N . VAL A 1 164 ? 9.396 -11.551 -5.614 1.00 92.75 164 VAL A N 1
ATOM 1296 C CA . VAL A 1 164 ? 9.291 -13.019 -5.661 1.00 92.75 164 VAL A CA 1
ATOM 1297 C C . VAL A 1 164 ? 10.084 -13.649 -6.810 1.00 92.75 164 VAL A C 1
ATOM 1299 O O . VAL A 1 164 ? 10.303 -14.861 -6.784 1.00 92.75 164 VAL A O 1
ATOM 1302 N N . LEU A 1 165 ? 10.502 -12.854 -7.805 1.00 92.50 165 LEU A N 1
ATOM 1303 C CA . LEU A 1 165 ? 11.233 -13.321 -8.991 1.00 92.50 165 LEU A CA 1
ATOM 1304 C C . LEU A 1 165 ? 12.710 -12.910 -9.013 1.00 92.50 165 LEU A C 1
ATOM 1306 O O . LEU A 1 165 ? 13.530 -13.663 -9.533 1.00 92.50 165 LEU A O 1
ATOM 1310 N N . ASP A 1 166 ? 13.065 -11.739 -8.478 1.00 92.94 166 ASP A N 1
ATOM 1311 C CA . ASP A 1 166 ? 14.446 -11.254 -8.527 1.00 92.94 166 ASP A CA 1
ATOM 1312 C C . ASP A 1 166 ? 15.319 -11.975 -7.480 1.00 92.94 166 ASP A C 1
ATOM 1314 O O . ASP A 1 166 ? 14.966 -11.988 -6.295 1.00 92.94 166 ASP A O 1
ATOM 1318 N N . PRO A 1 167 ? 16.460 -12.584 -7.854 1.00 89.56 167 PRO A N 1
ATOM 1319 C CA . PRO A 1 167 ? 17.290 -13.340 -6.915 1.00 89.56 167 PRO A CA 1
ATOM 1320 C C . PRO A 1 167 ? 17.868 -12.518 -5.758 1.00 89.56 167 PRO A C 1
ATOM 1322 O O . PRO A 1 167 ? 18.031 -13.070 -4.668 1.00 89.56 167 PRO A O 1
ATOM 1325 N N . ALA A 1 168 ? 18.170 -11.234 -5.971 1.00 89.75 168 ALA A N 1
ATOM 1326 C CA . ALA A 1 168 ? 18.685 -10.352 -4.930 1.00 89.75 168 ALA A CA 1
ATOM 1327 C C . ALA A 1 168 ? 17.545 -9.851 -4.036 1.00 89.75 168 ALA A C 1
ATOM 1329 O O . ALA A 1 168 ? 17.633 -9.952 -2.813 1.00 89.75 168 ALA A O 1
ATOM 1330 N N . ALA A 1 169 ? 16.436 -9.394 -4.628 1.00 90.19 169 ALA A N 1
ATOM 1331 C CA . ALA A 1 169 ? 15.298 -8.891 -3.860 1.00 90.19 169 ALA A CA 1
ATOM 1332 C C . ALA A 1 169 ? 14.602 -9.984 -3.039 1.00 90.19 169 ALA A C 1
ATOM 1334 O O . ALA A 1 169 ? 14.142 -9.697 -1.939 1.00 90.19 169 ALA A O 1
ATOM 1335 N N . SER A 1 170 ? 14.540 -11.215 -3.558 1.00 88.38 170 SER A N 1
ATOM 1336 C CA . SER A 1 170 ? 13.952 -12.383 -2.882 1.00 88.38 170 SER A CA 1
ATOM 1337 C C . SER A 1 170 ? 14.909 -13.066 -1.907 1.00 88.38 170 SER A C 1
ATOM 1339 O O . SER A 1 170 ? 14.532 -14.051 -1.267 1.00 88.38 170 SER A O 1
ATOM 1341 N N . SER A 1 171 ? 16.176 -12.646 -1.874 1.00 87.19 171 SER A N 1
ATOM 1342 C CA . SER A 1 171 ? 17.278 -13.435 -1.320 1.00 87.19 171 SER A CA 1
ATOM 1343 C C . SER A 1 171 ? 17.262 -14.891 -1.818 1.00 87.19 171 SER A C 1
ATOM 1345 O O . SER A 1 171 ? 17.530 -15.825 -1.074 1.00 87.19 171 SER A O 1
ATOM 1347 N N . SER A 1 172 ? 16.897 -15.138 -3.077 1.00 87.81 172 SER A N 1
ATOM 1348 C CA . SER A 1 172 ? 16.786 -16.482 -3.666 1.00 87.81 172 SER A CA 1
ATOM 1349 C C . SER A 1 172 ? 15.878 -17.449 -2.883 1.00 87.81 172 SER A C 1
ATOM 1351 O O . SER A 1 172 ? 16.089 -18.668 -2.901 1.00 87.81 172 SER A O 1
ATOM 1353 N N . THR A 1 173 ? 14.842 -16.923 -2.217 1.00 87.00 173 THR A N 1
ATOM 1354 C CA . THR A 1 173 ? 13.903 -17.703 -1.394 1.00 87.00 173 THR A CA 1
ATOM 1355 C C . THR A 1 173 ? 13.280 -18.857 -2.182 1.00 87.00 173 THR A C 1
ATOM 1357 O O . THR A 1 173 ? 13.211 -19.973 -1.674 1.00 87.00 173 THR A O 1
ATOM 1360 N N . GLY A 1 174 ? 12.923 -18.654 -3.455 1.00 89.12 174 GLY A N 1
ATOM 1361 C CA . GLY A 1 174 ? 12.355 -19.722 -4.285 1.00 89.12 174 GLY A CA 1
ATOM 1362 C C . GLY A 1 174 ? 13.272 -20.942 -4.442 1.00 89.12 174 GLY A C 1
ATOM 1363 O O . GLY A 1 174 ? 12.826 -22.075 -4.268 1.00 89.12 174 GLY A O 1
ATOM 1364 N N . ARG A 1 175 ? 14.577 -20.728 -4.678 1.00 89.44 175 ARG A N 1
ATOM 1365 C CA . ARG A 1 175 ? 15.573 -21.815 -4.744 1.00 89.44 175 ARG A CA 1
ATOM 1366 C C . ARG A 1 175 ? 15.759 -22.489 -3.387 1.00 89.44 175 ARG A C 1
ATOM 1368 O O . ARG A 1 175 ? 15.958 -23.699 -3.320 1.00 89.44 175 ARG A O 1
ATOM 1375 N N . MET A 1 176 ? 15.693 -21.717 -2.307 1.00 90.69 176 MET A N 1
ATOM 1376 C CA . MET A 1 176 ? 15.781 -22.247 -0.950 1.00 90.69 176 MET A CA 1
ATOM 1377 C C . MET A 1 176 ? 14.601 -23.186 -0.640 1.00 90.69 176 MET A C 1
ATOM 1379 O O . MET A 1 176 ? 14.843 -24.313 -0.219 1.00 90.69 176 MET A O 1
ATOM 1383 N N . PHE A 1 177 ? 13.358 -22.821 -0.966 1.00 93.25 177 PHE A N 1
ATOM 1384 C CA . PHE A 1 177 ? 12.218 -23.742 -0.842 1.00 93.25 177 PHE A CA 1
ATOM 1385 C C . PHE A 1 177 ? 12.340 -24.958 -1.776 1.00 93.25 177 PHE A C 1
ATOM 1387 O O . PHE A 1 177 ? 12.314 -26.097 -1.314 1.00 93.25 177 PHE A O 1
ATOM 1394 N N . ALA A 1 178 ? 12.523 -24.739 -3.078 1.00 92.31 178 ALA A N 1
ATOM 1395 C CA . ALA A 1 178 ? 12.458 -25.826 -4.054 1.00 92.31 178 ALA A CA 1
ATOM 1396 C C . ALA A 1 178 ? 13.653 -26.789 -3.965 1.00 92.31 178 ALA A C 1
ATOM 1398 O O . ALA A 1 178 ? 13.475 -28.003 -3.937 1.00 92.31 178 ALA A O 1
ATOM 1399 N N . THR A 1 179 ? 14.881 -26.266 -3.919 1.00 89.06 179 THR A N 1
ATOM 1400 C CA . THR A 1 179 ? 16.104 -27.078 -4.034 1.00 89.06 179 THR A CA 1
ATOM 1401 C C . THR A 1 179 ? 16.670 -27.487 -2.681 1.00 89.06 179 THR A C 1
ATOM 1403 O O . THR A 1 179 ? 17.133 -28.612 -2.538 1.00 89.06 179 THR A O 1
ATOM 1406 N N . VAL A 1 180 ? 16.669 -26.587 -1.690 1.00 86.00 180 VAL A N 1
ATOM 1407 C CA . VAL A 1 180 ? 17.280 -26.877 -0.378 1.00 86.00 180 VAL A CA 1
ATOM 1408 C C . VAL A 1 180 ? 16.310 -27.636 0.524 1.00 86.00 180 VAL A C 1
ATOM 1410 O O . VAL A 1 180 ? 16.735 -28.520 1.263 1.00 86.00 180 VAL A O 1
ATOM 1413 N N . ARG A 1 181 ? 15.013 -27.308 0.472 1.00 89.12 181 ARG A N 1
ATOM 1414 C CA . ARG A 1 181 ? 13.985 -27.955 1.304 1.00 89.12 181 ARG A CA 1
ATOM 1415 C C . ARG A 1 181 ? 13.221 -29.078 0.616 1.00 89.12 181 ARG A C 1
ATOM 1417 O O . ARG A 1 181 ? 12.572 -29.845 1.315 1.00 89.12 181 ARG A O 1
ATOM 1424 N N . GLY A 1 182 ? 13.254 -29.155 -0.715 1.00 92.25 182 GLY A N 1
ATOM 1425 C CA . GLY A 1 182 ? 12.387 -30.070 -1.462 1.00 92.25 182 GLY A CA 1
ATOM 1426 C C . GLY A 1 182 ? 10.900 -29.717 -1.338 1.00 92.25 182 GLY A C 1
ATOM 1427 O O . GLY A 1 182 ? 10.050 -30.582 -1.503 1.00 92.25 182 GLY A O 1
ATOM 1428 N N . MET A 1 183 ? 10.580 -28.461 -1.016 1.00 95.12 183 MET A N 1
ATOM 1429 C CA . MET A 1 183 ? 9.210 -27.971 -0.883 1.00 95.12 183 MET A CA 1
ATOM 1430 C C . MET A 1 183 ? 8.752 -27.428 -2.243 1.00 95.12 183 MET A C 1
ATOM 1432 O O . MET A 1 183 ? 9.329 -26.435 -2.699 1.00 95.12 183 MET A O 1
ATOM 1436 N N . PRO A 1 184 ? 7.730 -28.020 -2.898 1.00 97.12 184 PRO A N 1
ATOM 1437 C CA . PRO A 1 184 ? 7.243 -27.530 -4.183 1.00 97.12 184 PRO A CA 1
ATOM 1438 C C . PRO A 1 184 ? 6.818 -26.068 -4.069 1.00 97.12 184 PRO A C 1
ATOM 1440 O O . PRO A 1 184 ? 5.884 -25.739 -3.337 1.00 97.12 184 PRO A O 1
ATOM 1443 N N . TYR A 1 185 ? 7.513 -25.181 -4.772 1.00 97.12 185 TYR A N 1
ATOM 1444 C CA . TYR A 1 185 ? 7.341 -23.742 -4.630 1.00 97.12 185 TYR A CA 1
ATOM 1445 C C . TYR A 1 185 ? 7.075 -23.086 -5.979 1.00 97.12 185 TYR A C 1
ATOM 1447 O O . TYR A 1 185 ? 7.751 -23.390 -6.961 1.00 97.12 185 TYR A O 1
ATOM 1455 N N . ILE A 1 186 ? 6.128 -22.147 -6.006 1.00 97.56 186 ILE A N 1
ATOM 1456 C CA . ILE A 1 186 ? 5.796 -21.382 -7.205 1.00 97.56 186 ILE A CA 1
ATOM 1457 C C . ILE A 1 186 ? 5.479 -19.915 -6.868 1.00 97.56 186 ILE A C 1
ATOM 1459 O O . ILE A 1 186 ? 4.687 -19.651 -5.962 1.00 97.56 186 ILE A O 1
ATOM 1463 N N . PRO A 1 187 ? 6.068 -18.925 -7.560 1.00 97.69 187 PRO A N 1
ATOM 1464 C CA . PRO A 1 187 ? 5.650 -17.531 -7.425 1.00 97.69 187 PRO A CA 1
ATOM 1465 C C . PRO A 1 187 ? 4.214 -17.311 -7.925 1.00 97.69 187 PRO A C 1
ATOM 1467 O O . PRO A 1 187 ? 3.805 -17.892 -8.930 1.00 97.69 187 PRO A O 1
ATOM 1470 N N . GLN A 1 188 ? 3.461 -16.414 -7.281 1.00 97.56 188 GLN A N 1
ATOM 1471 C CA . GLN A 1 188 ? 2.045 -16.165 -7.594 1.00 97.56 188 GLN A CA 1
ATOM 1472 C C . GLN A 1 188 ? 1.776 -15.796 -9.062 1.00 97.56 188 GLN A C 1
ATOM 1474 O O . GLN A 1 188 ? 0.695 -16.079 -9.570 1.00 97.56 188 GLN A O 1
ATOM 1479 N N . VAL A 1 189 ? 2.744 -15.182 -9.753 1.00 97.00 189 VAL A N 1
ATOM 1480 C CA . VAL A 1 189 ? 2.588 -14.725 -11.144 1.00 97.00 189 VAL A CA 1
ATOM 1481 C C . VAL A 1 189 ? 2.261 -15.873 -12.108 1.00 97.00 189 VAL A C 1
ATOM 1483 O O . VAL A 1 189 ? 1.490 -15.679 -13.042 1.00 97.00 189 VAL A O 1
ATOM 1486 N N . PHE A 1 190 ? 2.751 -17.086 -11.831 1.00 98.19 190 PHE A N 1
ATOM 1487 C CA . PHE A 1 190 ? 2.475 -18.287 -12.631 1.00 98.19 190 PHE A CA 1
ATOM 1488 C C . PHE A 1 190 ? 1.044 -18.811 -12.452 1.00 98.19 190 PHE A C 1
ATOM 1490 O O . PHE A 1 190 ? 0.584 -19.630 -13.236 1.00 98.19 190 PHE A O 1
ATOM 1497 N N . LEU A 1 191 ? 0.336 -18.349 -11.417 1.00 98.44 191 LEU A N 1
ATOM 1498 C CA . LEU A 1 191 ? -1.041 -18.735 -11.108 1.00 98.44 191 LEU A CA 1
ATOM 1499 C C . LEU A 1 191 ? -2.038 -17.602 -11.409 1.00 98.44 191 LEU A C 1
ATOM 1501 O O . LEU A 1 191 ? -3.227 -17.735 -11.116 1.00 98.44 191 LEU A O 1
ATOM 1505 N N . ARG A 1 192 ? -1.578 -16.477 -11.985 1.00 97.69 192 ARG A N 1
ATOM 1506 C CA . ARG A 1 192 ? -2.387 -15.264 -12.199 1.00 97.69 192 ARG A CA 1
ATOM 1507 C C . ARG A 1 192 ? -3.648 -15.528 -13.016 1.00 97.69 192 ARG A C 1
ATOM 1509 O O . ARG A 1 192 ? -4.703 -14.972 -12.703 1.00 97.69 192 ARG A O 1
ATOM 1516 N N . HIS A 1 193 ? -3.590 -16.408 -14.016 1.00 97.81 193 HIS A N 1
ATOM 1517 C CA . HIS A 1 193 ? -4.756 -16.771 -14.830 1.00 97.81 193 HIS A CA 1
ATOM 1518 C C . HIS A 1 193 ? -5.891 -17.393 -14.005 1.00 97.81 193 HIS A C 1
ATOM 1520 O O . HIS A 1 193 ? -7.055 -17.185 -14.344 1.00 97.81 193 HIS A O 1
ATOM 1526 N N . LEU A 1 194 ? -5.580 -18.058 -12.887 1.00 98.06 194 LEU A N 1
ATOM 1527 C CA . LEU A 1 194 ? -6.556 -18.735 -12.026 1.00 98.06 194 LEU A CA 1
ATOM 1528 C C . LEU A 1 194 ? -7.280 -17.790 -11.061 1.00 98.06 194 LEU A C 1
ATOM 1530 O O . LEU A 1 194 ? -8.417 -18.059 -10.676 1.00 98.06 194 LEU A O 1
ATOM 1534 N N . PHE A 1 195 ? -6.647 -16.680 -10.671 1.00 97.56 195 PHE A N 1
ATOM 1535 C CA . PHE A 1 195 ? -7.207 -15.747 -9.685 1.00 97.56 195 PHE A CA 1
ATOM 1536 C C . PHE A 1 195 ? -7.529 -14.355 -10.236 1.00 97.56 195 PHE A C 1
ATOM 1538 O O . PHE A 1 195 ? -8.144 -13.552 -9.535 1.00 97.56 195 PHE A O 1
ATOM 1545 N N . SER A 1 196 ? -7.171 -14.066 -11.490 1.00 94.94 196 SER A N 1
ATOM 1546 C CA . SER A 1 196 ? -7.400 -12.768 -12.148 1.00 94.94 196 SER A CA 1
ATOM 1547 C C . SER A 1 196 ? -8.851 -12.273 -12.072 1.00 94.94 196 SER A C 1
ATOM 1549 O O . SER A 1 196 ? -9.080 -11.067 -11.984 1.00 94.94 196 SER A O 1
ATOM 1551 N N . ARG A 1 197 ? -9.818 -13.205 -12.064 1.00 94.38 197 ARG A N 1
ATOM 1552 C CA . ARG A 1 197 ? -11.267 -12.943 -12.032 1.00 94.38 197 ARG A CA 1
ATOM 1553 C C . ARG A 1 197 ? -11.852 -12.724 -10.635 1.00 94.38 197 ARG A C 1
ATOM 1555 O O . ARG A 1 197 ? -13.053 -12.497 -10.530 1.00 94.38 197 ARG A O 1
ATOM 1562 N N . ILE A 1 198 ? -11.057 -12.816 -9.565 1.00 96.19 198 ILE A N 1
ATOM 1563 C CA . ILE A 1 198 ? -11.547 -12.497 -8.218 1.00 96.19 198 ILE A CA 1
ATOM 1564 C C . ILE A 1 198 ? -11.956 -11.010 -8.191 1.00 96.19 198 ILE A C 1
ATOM 1566 O O . ILE A 1 198 ? -11.115 -10.158 -8.505 1.00 96.19 198 ILE A O 1
ATOM 1570 N N . PRO A 1 199 ? -13.213 -10.684 -7.822 1.00 94.12 199 PRO A N 1
ATOM 1571 C CA . PRO A 1 199 ? -13.755 -9.327 -7.882 1.00 94.12 199 PRO A CA 1
ATOM 1572 C C . PRO A 1 199 ? -13.270 -8.502 -6.687 1.00 94.12 199 PRO A C 1
ATOM 1574 O O . PRO A 1 199 ? -13.996 -8.229 -5.739 1.00 94.12 199 PRO A O 1
ATOM 1577 N N . ILE A 1 200 ? -11.989 -8.150 -6.700 1.00 93.75 200 ILE A N 1
ATOM 1578 C CA . ILE A 1 200 ? -11.333 -7.487 -5.570 1.00 93.75 200 ILE A CA 1
ATOM 1579 C C . ILE A 1 200 ? -11.982 -6.150 -5.194 1.00 93.75 200 ILE A C 1
ATOM 1581 O O . ILE A 1 200 ? -12.058 -5.845 -4.010 1.00 93.75 200 ILE A O 1
ATOM 1585 N N . ASP A 1 201 ? -12.507 -5.406 -6.170 1.00 91.19 201 ASP A N 1
ATOM 1586 C CA . ASP A 1 201 ? -13.150 -4.104 -5.946 1.00 91.19 201 ASP A CA 1
ATOM 1587 C C . ASP A 1 201 ? -14.483 -4.232 -5.186 1.00 91.19 201 ASP A C 1
ATOM 1589 O O . ASP A 1 201 ? -14.893 -3.300 -4.498 1.00 91.19 201 ASP A O 1
ATOM 1593 N N . ASP A 1 202 ? -15.131 -5.402 -5.260 1.00 92.38 202 ASP A N 1
ATOM 1594 C CA . ASP A 1 202 ? -16.345 -5.719 -4.496 1.00 92.38 202 ASP A CA 1
ATOM 1595 C C . ASP A 1 202 ? -16.013 -6.224 -3.083 1.00 92.38 202 ASP A C 1
ATOM 1597 O O . ASP A 1 202 ? -16.861 -6.241 -2.190 1.00 92.38 202 ASP A O 1
ATOM 1601 N N . LEU A 1 203 ? -14.776 -6.683 -2.873 1.00 94.00 203 LEU A N 1
ATOM 1602 C CA . LEU A 1 203 ? -14.31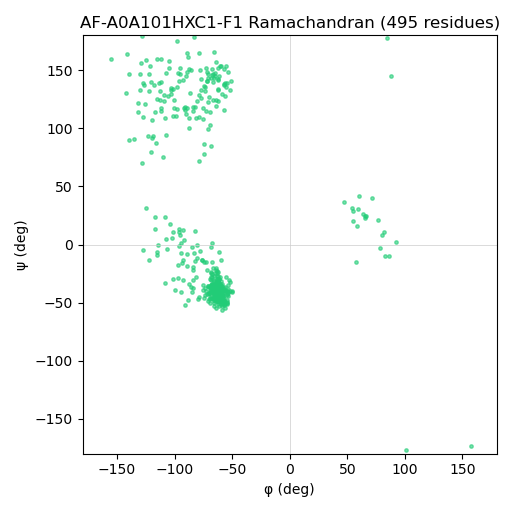3 -7.234 -1.602 1.00 94.00 203 LEU A CA 1
ATOM 1603 C C . LEU A 1 203 ? -13.563 -6.203 -0.766 1.00 94.00 203 LEU A C 1
ATOM 1605 O O . LEU A 1 203 ? -13.579 -6.302 0.456 1.00 94.00 203 LEU A O 1
ATOM 1609 N N . VAL A 1 204 ? -12.904 -5.231 -1.390 1.00 92.50 204 VAL A N 1
ATOM 1610 C CA . VAL A 1 204 ? -12.051 -4.252 -0.717 1.00 92.50 204 VAL A CA 1
ATOM 1611 C C . VAL A 1 204 ? -12.414 -2.861 -1.205 1.00 92.50 204 VAL A C 1
ATOM 1613 O O . VAL A 1 20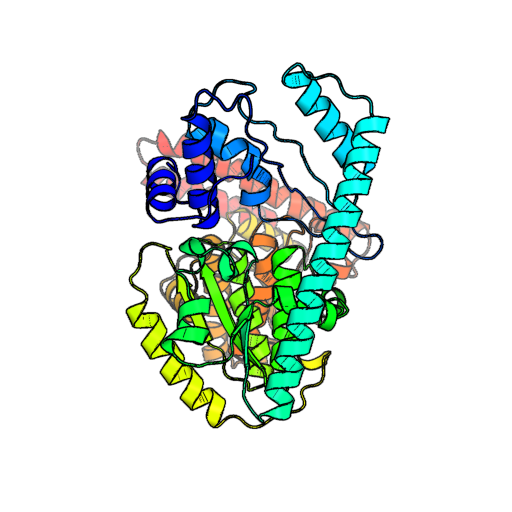4 ? -12.191 -2.501 -2.358 1.00 92.50 204 VAL A O 1
ATOM 1616 N N . GLU A 1 205 ? -12.942 -2.050 -0.295 1.00 87.06 205 GLU A N 1
ATOM 1617 C CA . GLU A 1 205 ? -13.208 -0.646 -0.583 1.00 87.06 205 GLU A CA 1
ATOM 1618 C C . GLU A 1 205 ? -11.924 0.114 -0.896 1.00 87.06 205 GLU A C 1
ATOM 1620 O O . GLU A 1 205 ? -10.907 -0.064 -0.228 1.00 87.06 205 GLU A O 1
ATOM 1625 N N . ASN A 1 206 ? -12.011 1.045 -1.850 1.00 87.00 206 ASN A N 1
ATOM 1626 C CA . ASN A 1 206 ? -10.933 1.982 -2.159 1.00 87.00 206 ASN A CA 1
ATOM 1627 C C . ASN A 1 206 ? -9.603 1.278 -2.482 1.00 87.00 206 ASN A C 1
ATOM 1629 O O . ASN A 1 206 ? -8.543 1.838 -2.204 1.00 87.00 206 ASN A O 1
ATOM 1633 N N . GLU A 1 207 ? -9.604 0.052 -3.025 1.00 91.94 207 GLU A N 1
ATOM 1634 C CA . GLU A 1 207 ? -8.361 -0.558 -3.493 1.00 91.94 207 GLU A CA 1
ATOM 1635 C C . GLU A 1 207 ? -7.849 0.166 -4.733 1.00 91.94 207 GLU A C 1
ATOM 1637 O O . GLU A 1 207 ? -8.478 0.162 -5.784 1.00 91.94 207 GLU A O 1
ATOM 1642 N N . TYR A 1 208 ? -6.697 0.814 -4.592 1.00 90.75 208 TYR A N 1
ATOM 1643 C CA . TYR A 1 208 ? -6.101 1.594 -5.665 1.00 90.75 208 TYR A CA 1
ATOM 1644 C C . TYR A 1 208 ? -4.656 1.209 -5.931 1.00 90.75 208 TYR A C 1
ATOM 1646 O O . TYR A 1 208 ? -4.091 1.755 -6.861 1.00 90.75 208 TYR A O 1
ATOM 1654 N N . TRP A 1 209 ? -4.012 0.317 -5.173 1.00 94.19 209 TRP A N 1
ATOM 1655 C CA . TRP A 1 209 ? -2.658 -0.111 -5.517 1.00 94.19 209 TRP A CA 1
ATOM 1656 C C . TRP A 1 209 ? -2.709 -1.348 -6.404 1.00 94.19 209 TRP A C 1
ATOM 1658 O O . TRP A 1 209 ? -3.119 -2.422 -5.972 1.00 94.19 209 TRP A O 1
ATOM 1668 N N . GLU A 1 210 ? -2.201 -1.216 -7.626 1.00 94.06 210 GLU A N 1
ATOM 1669 C CA . GLU A 1 210 ? -2.233 -2.271 -8.645 1.00 94.06 210 GLU A CA 1
ATOM 1670 C C . GLU A 1 210 ? -1.620 -3.584 -8.138 1.00 94.06 210 GLU A C 1
ATOM 1672 O O . GLU A 1 210 ? -2.248 -4.639 -8.159 1.00 94.06 210 GLU A O 1
ATOM 1677 N N . HIS A 1 211 ? -0.406 -3.512 -7.591 1.00 94.38 211 HIS A N 1
ATOM 1678 C CA . HIS A 1 211 ? 0.274 -4.692 -7.058 1.00 94.38 211 HIS A CA 1
ATOM 1679 C C . HIS A 1 211 ? -0.417 -5.265 -5.816 1.00 94.38 211 HIS A C 1
ATOM 1681 O O . HIS A 1 211 ? -0.420 -6.476 -5.620 1.00 94.38 211 HIS A O 1
ATOM 1687 N N . SER A 1 212 ? -1.003 -4.414 -4.971 1.00 94.56 212 SER A N 1
ATOM 1688 C CA . SER A 1 212 ? -1.730 -4.874 -3.786 1.00 94.56 212 SER A CA 1
ATOM 1689 C C . SER A 1 212 ? -3.009 -5.604 -4.173 1.00 94.56 212 SER A C 1
ATOM 1691 O O . SER A 1 212 ? -3.306 -6.637 -3.585 1.00 94.56 212 SER A O 1
ATOM 1693 N N . SER A 1 213 ? -3.718 -5.121 -5.194 1.00 94.94 213 SER A N 1
ATOM 1694 C CA . SER A 1 213 ? -4.872 -5.801 -5.780 1.00 94.94 213 SER A CA 1
ATOM 1695 C C . SER A 1 213 ? -4.516 -7.231 -6.204 1.00 94.94 213 SER A C 1
ATOM 1697 O O . SER A 1 213 ? -5.164 -8.187 -5.779 1.00 94.94 213 SER A O 1
ATOM 1699 N N . GLU A 1 214 ? -3.421 -7.404 -6.948 1.00 95.75 214 GLU A N 1
ATOM 1700 C CA . GLU A 1 214 ? -2.954 -8.724 -7.391 1.00 95.75 214 GLU A CA 1
ATOM 1701 C C . GLU A 1 214 ? -2.509 -9.629 -6.231 1.00 95.75 214 GLU A C 1
ATOM 1703 O O . GLU A 1 214 ? -2.863 -10.808 -6.199 1.00 95.75 214 GLU A O 1
ATOM 1708 N N . ILE A 1 215 ? -1.785 -9.085 -5.247 1.00 97.62 215 ILE A N 1
ATOM 1709 C CA . ILE A 1 215 ? -1.388 -9.810 -4.028 1.00 97.62 215 ILE A CA 1
ATOM 1710 C C . ILE A 1 215 ? -2.620 -10.284 -3.246 1.00 97.62 215 ILE A C 1
ATOM 1712 O O . ILE A 1 215 ? -2.669 -11.435 -2.823 1.00 97.62 215 ILE A O 1
ATOM 1716 N N . LEU A 1 216 ? -3.646 -9.444 -3.087 1.00 97.75 216 LEU A N 1
ATOM 1717 C CA . LEU A 1 216 ? -4.866 -9.812 -2.365 1.00 97.75 216 LEU A CA 1
ATOM 1718 C C . LEU A 1 216 ? -5.658 -10.903 -3.096 1.00 97.75 216 LEU A C 1
ATOM 1720 O O . LEU A 1 216 ? -6.120 -11.845 -2.450 1.00 97.75 216 LEU A O 1
ATOM 1724 N N . LYS A 1 217 ? -5.768 -10.842 -4.431 1.00 98.19 217 LYS A N 1
ATOM 1725 C CA . LYS A 1 217 ? -6.383 -11.925 -5.220 1.00 98.19 217 LYS A CA 1
ATOM 1726 C C . LYS A 1 217 ? -5.615 -13.239 -5.055 1.00 98.19 217 LYS A C 1
ATOM 1728 O O . LYS A 1 217 ? -6.235 -14.270 -4.786 1.00 98.19 217 LYS A O 1
ATOM 1733 N N . ALA A 1 218 ? -4.283 -13.204 -5.144 1.00 98.44 218 ALA A N 1
ATOM 1734 C CA . ALA A 1 218 ? -3.435 -14.375 -4.919 1.00 98.44 218 ALA A CA 1
ATOM 1735 C C . ALA A 1 218 ? -3.599 -14.934 -3.494 1.00 98.44 218 ALA A C 1
ATOM 1737 O O . ALA A 1 218 ? -3.696 -16.152 -3.314 1.00 98.44 218 ALA A O 1
ATOM 1738 N N . SER A 1 219 ? -3.701 -14.060 -2.490 1.00 98.50 219 SER A N 1
ATOM 1739 C CA . SER A 1 219 ? -3.940 -14.437 -1.095 1.00 98.50 219 SER A CA 1
ATOM 1740 C C . SER A 1 219 ? -5.300 -15.101 -0.899 1.00 98.50 219 SER A C 1
ATOM 1742 O O . SER A 1 219 ? -5.362 -16.164 -0.289 1.00 98.50 219 SER A O 1
ATOM 1744 N N . ILE A 1 220 ? -6.380 -14.555 -1.468 1.00 98.44 220 ILE A N 1
ATOM 1745 C CA . ILE A 1 220 ? -7.724 -15.157 -1.401 1.00 98.44 220 ILE A CA 1
ATOM 1746 C C . ILE A 1 220 ? -7.753 -16.514 -2.112 1.00 98.44 220 ILE A C 1
ATOM 1748 O O . ILE A 1 220 ? -8.274 -17.488 -1.565 1.00 98.44 220 ILE A O 1
ATOM 1752 N N . PHE A 1 221 ? -7.175 -16.603 -3.311 1.00 98.38 221 PHE A N 1
ATOM 1753 C CA . PHE A 1 221 ? -7.067 -17.861 -4.050 1.00 98.38 221 PHE A CA 1
ATOM 1754 C C . PHE A 1 221 ? -6.322 -18.921 -3.234 1.00 98.38 221 PHE A C 1
ATOM 1756 O O . PHE A 1 221 ? -6.843 -20.012 -2.995 1.00 98.38 221 PHE A O 1
ATOM 1763 N N . THR A 1 222 ? -5.145 -18.566 -2.719 1.00 98.31 222 THR A N 1
ATOM 1764 C CA . THR A 1 222 ? -4.318 -19.463 -1.905 1.00 98.31 222 THR A CA 1
ATOM 1765 C C . THR A 1 222 ? -5.027 -19.843 -0.608 1.00 98.31 222 THR A C 1
ATOM 1767 O O . THR A 1 222 ? -4.983 -21.004 -0.212 1.00 98.31 222 THR A O 1
ATOM 1770 N N . ALA A 1 223 ? -5.742 -18.917 0.038 1.00 98.00 223 ALA A N 1
ATOM 1771 C CA . ALA A 1 223 ? -6.524 -19.181 1.245 1.00 98.00 223 ALA A CA 1
ATOM 1772 C C . ALA A 1 223 ? -7.621 -20.228 1.001 1.00 98.00 223 ALA A C 1
ATOM 1774 O O . ALA A 1 223 ? -7.817 -21.113 1.836 1.00 98.00 223 ALA A O 1
ATOM 1775 N N . ARG A 1 224 ? -8.269 -20.194 -0.168 1.00 96.81 224 ARG A N 1
ATOM 1776 C CA . ARG A 1 224 ? -9.349 -21.122 -0.544 1.00 96.81 224 ARG A CA 1
ATOM 1777 C C . ARG A 1 224 ? -8.862 -22.457 -1.112 1.00 96.81 224 ARG A C 1
ATOM 1779 O O . ARG A 1 224 ? -9.600 -23.433 -1.055 1.00 96.81 224 ARG A O 1
ATOM 1786 N N . HIS A 1 225 ? -7.642 -22.526 -1.635 1.00 96.69 225 HIS A N 1
ATOM 1787 C CA . HIS A 1 225 ? -7.145 -23.730 -2.301 1.00 96.69 225 HIS A CA 1
ATOM 1788 C C . HIS A 1 225 ? -6.692 -24.821 -1.312 1.00 96.69 225 HIS A C 1
ATOM 1790 O O . HIS A 1 225 ? -5.857 -24.582 -0.446 1.00 96.69 225 HIS A O 1
ATOM 1796 N N . GLU A 1 226 ? -7.164 -26.057 -1.456 1.00 95.00 226 GLU A N 1
ATOM 1797 C CA . GLU A 1 226 ? -6.946 -27.147 -0.484 1.00 95.00 226 GLU A CA 1
ATOM 1798 C C . GLU A 1 226 ? -5.478 -27.553 -0.241 1.00 95.00 226 GLU A C 1
ATOM 1800 O O . GLU A 1 226 ? -5.137 -27.981 0.857 1.00 95.00 226 GLU A O 1
ATOM 1805 N N . ARG A 1 227 ? -4.592 -27.410 -1.235 1.00 95.44 227 ARG A N 1
ATOM 1806 C CA . ARG A 1 227 ? -3.179 -27.845 -1.141 1.00 95.44 227 ARG A CA 1
ATOM 1807 C C . ARG A 1 227 ? -2.135 -26.728 -1.190 1.00 95.44 227 ARG A C 1
ATOM 1809 O O . ARG A 1 227 ? -0.948 -27.030 -1.117 1.00 95.44 227 ARG A O 1
ATOM 1816 N N . LEU A 1 228 ? -2.547 -25.466 -1.327 1.00 98.00 228 LEU A N 1
ATOM 1817 C CA . LEU A 1 228 ? -1.610 -24.347 -1.475 1.00 98.00 228 LEU A CA 1
ATOM 1818 C C . LEU A 1 228 ? -1.480 -23.558 -0.175 1.00 98.00 228 LEU A C 1
ATOM 1820 O O . LEU A 1 228 ? -2.482 -23.223 0.462 1.00 98.00 228 LEU A O 1
ATOM 1824 N N . PHE A 1 229 ? -0.237 -23.241 0.180 1.00 98.25 229 PHE A N 1
ATOM 1825 C CA . PHE A 1 229 ? 0.130 -22.530 1.398 1.00 98.25 229 PHE A CA 1
ATOM 1826 C C . PHE A 1 229 ? 0.907 -21.251 1.069 1.00 98.25 229 PHE A C 1
ATOM 1828 O O . PHE A 1 229 ? 1.844 -21.293 0.272 1.00 98.25 229 PHE A O 1
ATOM 1835 N N . PRO A 1 230 ? 0.536 -20.110 1.664 1.00 97.88 230 PRO A N 1
ATOM 1836 C CA . PRO A 1 230 ? 1.139 -18.821 1.346 1.00 97.88 230 PRO A CA 1
ATOM 1837 C C . PRO A 1 230 ? 2.521 -18.642 1.991 1.00 97.88 230 PRO A C 1
ATOM 1839 O O . PRO A 1 230 ? 2.698 -18.836 3.195 1.00 97.88 230 PRO A O 1
ATOM 1842 N N . VAL A 1 231 ? 3.483 -18.183 1.194 1.00 97.12 231 VAL A N 1
ATOM 1843 C CA . VAL A 1 231 ? 4.785 -17.676 1.638 1.00 97.12 231 VAL A CA 1
ATOM 1844 C C . VAL A 1 231 ? 4.883 -16.222 1.195 1.00 97.12 231 VAL A C 1
ATOM 1846 O O . VAL A 1 231 ? 5.278 -15.925 0.065 1.00 97.12 231 VAL A O 1
ATOM 1849 N N . ARG A 1 232 ? 4.492 -15.305 2.080 1.00 95.50 232 ARG A N 1
ATOM 1850 C CA . ARG A 1 232 ? 4.546 -13.871 1.817 1.00 95.50 232 ARG A CA 1
ATOM 1851 C C . ARG A 1 232 ? 5.975 -13.368 1.916 1.00 95.50 232 ARG A C 1
ATOM 1853 O O . ARG A 1 232 ? 6.570 -13.416 2.988 1.00 95.50 232 ARG A O 1
ATOM 1860 N N . GLN A 1 233 ? 6.503 -12.859 0.811 1.00 92.94 233 GLN A N 1
ATOM 1861 C CA . GLN A 1 233 ? 7.808 -12.208 0.750 1.00 92.94 233 GLN A CA 1
ATOM 1862 C C . GLN A 1 233 ? 7.637 -10.705 0.623 1.00 92.94 233 GLN A C 1
ATOM 1864 O O . GLN A 1 233 ? 6.914 -10.230 -0.252 1.00 92.94 233 GLN A O 1
ATOM 1869 N N . MET A 1 234 ? 8.302 -9.964 1.501 1.00 92.00 234 MET A N 1
ATOM 1870 C CA . MET A 1 234 ? 8.293 -8.507 1.540 1.00 92.00 234 MET A CA 1
ATOM 1871 C C . MET A 1 234 ? 9.723 -7.988 1.604 1.00 92.00 234 MET A C 1
ATOM 1873 O O . MET A 1 234 ? 10.578 -8.591 2.250 1.00 92.00 234 MET A O 1
ATOM 1877 N N . ASN A 1 235 ? 9.963 -6.829 0.996 1.00 89.81 235 ASN A N 1
ATOM 1878 C CA . ASN A 1 235 ? 11.209 -6.101 1.196 1.00 89.81 235 ASN A CA 1
ATOM 1879 C C . ASN A 1 235 ? 11.041 -5.021 2.257 1.00 89.81 235 ASN A C 1
ATOM 1881 O O . ASN A 1 235 ? 9.982 -4.393 2.372 1.00 89.81 235 ASN A O 1
ATOM 1885 N N . PHE A 1 236 ? 12.123 -4.772 2.990 1.00 85.69 236 PHE A N 1
ATOM 1886 C CA . PHE A 1 236 ? 12.204 -3.669 3.936 1.00 85.69 236 PHE A CA 1
ATOM 1887 C C . PHE A 1 236 ? 11.852 -2.324 3.271 1.00 85.69 236 PHE A C 1
ATOM 1889 O O . PHE A 1 236 ? 12.073 -2.119 2.071 1.00 85.69 236 PHE A O 1
ATOM 1896 N N . ALA A 1 237 ? 11.262 -1.422 4.060 1.00 88.00 237 ALA A N 1
ATOM 1897 C CA . ALA A 1 237 ? 10.773 -0.104 3.643 1.00 88.00 237 ALA A CA 1
ATOM 1898 C C . ALA A 1 237 ? 9.707 -0.105 2.519 1.00 88.00 237 ALA A C 1
ATOM 1900 O O . ALA A 1 237 ? 9.410 0.940 1.930 1.00 88.00 237 ALA A O 1
ATOM 1901 N N . CYS A 1 238 ? 9.065 -1.243 2.223 1.00 91.44 238 CYS A N 1
ATOM 1902 C CA . CYS A 1 238 ? 7.948 -1.269 1.280 1.00 91.44 238 CYS A CA 1
ATOM 1903 C C . CYS A 1 238 ? 6.669 -0.687 1.903 1.00 91.44 238 CYS A C 1
ATOM 1905 O O . CYS A 1 238 ? 6.016 -1.305 2.741 1.00 91.44 238 CYS A O 1
ATOM 1907 N N . GLY A 1 239 ? 6.290 0.509 1.451 1.00 90.25 239 GLY A N 1
ATOM 1908 C CA . GLY A 1 239 ? 5.179 1.256 2.030 1.00 90.25 239 GLY A CA 1
ATOM 1909 C C . GLY A 1 239 ? 3.782 0.655 1.882 1.00 90.25 239 GLY A C 1
ATOM 1910 O O . GLY A 1 239 ? 3.065 0.583 2.876 1.00 90.25 239 GLY A O 1
ATOM 1911 N N . PRO A 1 240 ? 3.352 0.262 0.673 1.00 92.38 240 PRO A N 1
ATOM 1912 C CA . PRO A 1 240 ? 2.041 -0.357 0.519 1.00 92.38 240 PRO A CA 1
ATOM 1913 C C . PRO A 1 240 ? 1.957 -1.726 1.204 1.00 92.38 240 PRO A C 1
ATOM 1915 O O . PRO A 1 240 ? 0.947 -2.041 1.830 1.00 92.38 240 PRO A O 1
ATOM 1918 N N . ASP A 1 241 ? 3.025 -2.527 1.126 1.00 93.06 241 ASP A N 1
ATOM 1919 C CA . ASP A 1 241 ? 3.043 -3.879 1.690 1.00 93.06 241 ASP A CA 1
ATOM 1920 C C . ASP A 1 241 ? 3.000 -3.844 3.220 1.00 93.06 241 ASP A C 1
ATOM 1922 O O . ASP A 1 241 ? 2.315 -4.672 3.815 1.00 93.06 241 ASP A O 1
ATOM 1926 N N . SER A 1 242 ? 3.633 -2.854 3.868 1.00 90.56 242 SER A N 1
ATOM 1927 C CA . SER A 1 242 ? 3.544 -2.715 5.327 1.00 90.56 242 SER A CA 1
ATOM 1928 C C . SER A 1 242 ? 2.120 -2.455 5.823 1.00 90.56 242 SER A C 1
ATOM 1930 O O . SER A 1 242 ? 1.805 -2.808 6.955 1.00 90.56 242 SER A O 1
ATOM 1932 N N . ILE A 1 243 ? 1.235 -1.923 4.979 1.00 91.50 243 ILE A N 1
ATOM 1933 C CA . ILE A 1 243 ? -0.189 -1.760 5.296 1.00 91.50 243 ILE A CA 1
ATOM 1934 C C . ILE A 1 243 ? -0.988 -3.002 4.908 1.00 91.50 243 ILE A C 1
ATOM 1936 O O . ILE A 1 243 ? -1.795 -3.499 5.695 1.00 91.50 243 ILE A O 1
ATOM 1940 N N . LYS A 1 244 ? -0.779 -3.513 3.693 1.00 91.25 244 LYS A N 1
ATOM 1941 C CA . LYS A 1 244 ? -1.600 -4.600 3.146 1.00 91.25 244 LYS A CA 1
ATOM 1942 C C . LYS A 1 244 ? -1.342 -5.951 3.786 1.00 91.25 244 LYS A C 1
ATOM 1944 O O . LYS A 1 244 ? -2.275 -6.747 3.858 1.00 91.25 244 LYS A O 1
ATOM 1949 N N . PHE A 1 245 ? -0.176 -6.130 4.396 1.00 93.75 245 PHE A N 1
ATOM 1950 C CA . PHE A 1 245 ? 0.113 -7.276 5.244 1.00 93.75 245 PHE A CA 1
ATOM 1951 C C . PHE A 1 245 ? -0.971 -7.535 6.307 1.00 93.75 245 PHE A C 1
ATOM 1953 O O . PHE A 1 245 ? -1.351 -8.681 6.517 1.00 93.75 245 PHE A O 1
ATOM 1960 N N . LEU A 1 246 ? -1.535 -6.488 6.929 1.00 93.12 246 LEU A N 1
ATOM 1961 C CA . LEU A 1 246 ? -2.582 -6.637 7.954 1.00 93.12 246 LEU A CA 1
ATOM 1962 C C . LEU A 1 246 ? -3.874 -7.251 7.390 1.00 93.12 246 LEU A C 1
ATOM 1964 O O . LEU A 1 246 ? -4.563 -8.018 8.061 1.00 93.12 246 LEU A O 1
ATOM 1968 N N . MET A 1 247 ? -4.204 -6.922 6.141 1.00 94.94 247 MET A N 1
ATOM 1969 C CA . MET A 1 247 ? -5.360 -7.483 5.445 1.00 94.94 247 MET A CA 1
ATOM 1970 C C . MET A 1 247 ? -5.087 -8.920 4.986 1.00 94.94 247 MET A C 1
ATOM 1972 O O . MET A 1 247 ? -5.963 -9.773 5.103 1.00 94.94 247 MET A O 1
ATOM 1976 N N . GLU A 1 248 ? -3.870 -9.205 4.514 1.00 96.19 248 GLU A N 1
ATOM 1977 C CA . GLU A 1 248 ? -3.422 -10.561 4.174 1.00 96.19 248 GLU A CA 1
ATOM 1978 C C . GLU A 1 248 ? -3.477 -11.492 5.400 1.00 96.19 248 GLU A C 1
ATOM 1980 O O . GLU A 1 248 ? -4.045 -12.582 5.317 1.00 96.19 248 GLU A O 1
ATOM 1985 N N . ASP A 1 249 ? -2.992 -11.038 6.561 1.00 95.19 249 ASP A N 1
ATOM 1986 C CA . ASP A 1 249 ? -3.106 -11.770 7.829 1.00 95.19 249 ASP A CA 1
ATOM 1987 C C . ASP A 1 249 ? -4.573 -12.075 8.172 1.00 95.19 249 ASP A C 1
ATOM 1989 O O . ASP A 1 249 ? -4.935 -13.221 8.456 1.00 95.19 249 ASP A O 1
ATOM 1993 N N . ALA A 1 250 ? -5.460 -11.082 8.035 1.00 95.44 250 ALA A N 1
ATOM 1994 C CA . ALA A 1 250 ? -6.890 -11.277 8.243 1.00 95.44 250 ALA A CA 1
ATOM 1995 C C . ALA A 1 250 ? -7.500 -12.297 7.262 1.00 95.44 250 ALA A C 1
ATOM 1997 O O . ALA A 1 250 ? -8.310 -13.121 7.692 1.00 95.44 250 ALA A O 1
ATOM 1998 N N . ILE A 1 251 ? -7.109 -12.293 5.980 1.00 97.31 251 ILE A N 1
ATOM 1999 C CA . ILE A 1 251 ? -7.548 -13.286 4.983 1.00 97.31 251 ILE A CA 1
ATOM 2000 C C . ILE A 1 251 ? -7.205 -14.700 5.467 1.00 97.31 251 ILE A C 1
ATOM 2002 O O . ILE A 1 251 ? -8.093 -15.551 5.588 1.00 97.31 251 ILE A O 1
ATOM 2006 N N . PHE A 1 252 ? -5.939 -14.958 5.796 1.00 97.38 252 PHE A N 1
ATOM 2007 C CA . PHE A 1 252 ? -5.503 -16.304 6.171 1.00 97.38 252 PHE A CA 1
ATOM 2008 C C . PHE A 1 252 ? -6.039 -16.739 7.536 1.00 97.38 252 PHE A C 1
ATOM 2010 O O . PHE A 1 252 ? -6.467 -17.888 7.683 1.00 97.38 252 PHE A O 1
ATOM 2017 N N . ARG A 1 253 ? -6.152 -15.818 8.501 1.00 95.31 253 ARG A N 1
ATOM 2018 C CA . ARG A 1 253 ? -6.807 -16.063 9.793 1.00 95.31 253 ARG A CA 1
ATOM 2019 C C . ARG A 1 253 ? -8.278 -16.446 9.627 1.00 95.31 253 ARG A C 1
ATOM 2021 O O . ARG A 1 253 ? -8.726 -17.406 10.250 1.00 95.31 253 ARG A O 1
ATOM 2028 N N . ARG A 1 254 ? -9.036 -15.744 8.774 1.00 95.12 254 ARG A N 1
ATOM 2029 C CA . ARG A 1 254 ? -10.456 -16.053 8.499 1.00 95.12 254 ARG A CA 1
ATOM 2030 C C . ARG A 1 254 ? -10.630 -17.415 7.817 1.00 95.12 254 ARG A C 1
ATOM 2032 O O . ARG A 1 254 ? -11.585 -18.125 8.130 1.00 95.12 254 ARG A O 1
ATOM 2039 N N . ALA A 1 255 ? -9.690 -17.803 6.953 1.00 96.06 255 ALA A N 1
ATOM 2040 C CA . ALA A 1 255 ? -9.630 -19.145 6.366 1.00 96.06 255 ALA A CA 1
ATOM 2041 C C . ALA A 1 255 ? -9.098 -20.218 7.340 1.00 96.06 255 ALA A C 1
ATOM 2043 O O . ALA A 1 255 ? -9.217 -21.413 7.074 1.00 96.06 255 ALA A O 1
ATOM 2044 N N . GLY A 1 256 ? -8.507 -19.812 8.470 1.00 95.88 256 GLY A N 1
ATOM 2045 C CA . GLY A 1 256 ? -7.815 -20.701 9.400 1.00 95.88 256 GLY A CA 1
ATOM 2046 C C . GLY A 1 256 ? -6.592 -21.380 8.781 1.00 95.88 256 GLY A C 1
ATOM 2047 O O . GLY A 1 256 ? -6.262 -22.490 9.189 1.00 95.88 256 GLY A O 1
ATOM 2048 N N . LYS A 1 257 ? -5.961 -20.767 7.770 1.00 96.81 257 LYS A N 1
ATOM 2049 C CA . LYS A 1 257 ? -4.823 -21.330 7.036 1.00 96.81 257 LYS A CA 1
ATOM 2050 C C . LYS A 1 257 ? -3.498 -20.766 7.567 1.00 96.81 257 LYS A C 1
ATOM 2052 O O . LYS A 1 257 ? -3.414 -19.556 7.766 1.00 96.81 257 LYS A O 1
ATOM 2057 N N . PRO A 1 258 ? -2.460 -21.600 7.778 1.00 97.00 258 PRO A N 1
ATOM 2058 C CA . PRO A 1 258 ? -1.145 -21.127 8.195 1.00 97.00 258 PRO A CA 1
ATOM 2059 C C . PRO A 1 258 ? -0.575 -20.100 7.214 1.00 97.00 258 PRO A C 1
ATOM 2061 O O . PRO A 1 258 ? -0.634 -20.304 6.001 1.00 97.00 258 PRO A O 1
ATOM 2064 N N . PHE A 1 259 ? 0.027 -19.039 7.751 1.00 96.62 259 PHE A N 1
ATOM 2065 C CA . PHE A 1 259 ? 0.599 -17.938 6.984 1.00 96.62 259 PHE A CA 1
ATOM 2066 C C . PHE A 1 259 ? 2.064 -17.709 7.362 1.00 96.62 259 PHE A C 1
ATOM 2068 O O . PHE A 1 259 ? 2.364 -17.460 8.529 1.00 96.62 259 PHE A O 1
ATOM 2075 N N . LEU A 1 260 ? 2.977 -17.814 6.390 1.00 96.19 260 LEU A N 1
ATOM 2076 C CA . LEU A 1 260 ? 4.393 -17.504 6.585 1.00 96.19 260 LEU A CA 1
ATOM 2077 C C . LEU A 1 260 ? 4.729 -16.146 5.977 1.00 96.19 260 LEU A C 1
ATOM 2079 O O . LEU A 1 260 ? 4.480 -15.916 4.797 1.00 96.19 260 LEU A O 1
ATOM 2083 N N . HIS A 1 261 ? 5.377 -15.295 6.768 1.00 93.44 261 HIS A N 1
ATOM 2084 C CA . HIS A 1 261 ? 5.921 -14.015 6.332 1.00 93.44 261 HIS A CA 1
ATOM 2085 C C . HIS A 1 261 ? 7.451 -14.010 6.434 1.00 93.44 261 HIS A C 1
ATOM 2087 O O . HIS A 1 261 ? 8.028 -14.265 7.497 1.00 93.44 261 HIS A O 1
ATOM 2093 N N . LEU A 1 262 ? 8.103 -13.697 5.316 1.00 91.94 262 LEU A N 1
ATOM 2094 C CA . LEU A 1 262 ? 9.538 -13.492 5.185 1.00 91.94 262 LEU A CA 1
ATOM 2095 C C . LEU A 1 262 ? 9.798 -12.044 4.757 1.00 91.94 262 LEU A C 1
ATOM 2097 O O . LEU A 1 262 ? 9.434 -11.633 3.656 1.00 91.94 262 LEU A O 1
ATOM 2101 N N . LEU A 1 263 ? 10.431 -11.280 5.645 1.00 89.31 263 LEU A N 1
ATOM 2102 C CA . LEU A 1 263 ? 10.883 -9.920 5.378 1.00 89.31 263 LEU A CA 1
ATOM 2103 C C . LEU A 1 263 ? 12.382 -9.954 5.089 1.00 89.31 263 LEU A C 1
ATOM 2105 O O . LEU A 1 263 ? 13.146 -10.441 5.921 1.00 89.31 263 LEU A O 1
ATOM 2109 N N . THR A 1 264 ? 12.788 -9.433 3.935 1.00 82.62 264 THR A N 1
ATOM 2110 C CA . THR A 1 264 ? 14.191 -9.344 3.518 1.00 82.62 264 THR A CA 1
ATOM 2111 C C . THR A 1 264 ? 14.624 -7.891 3.331 1.00 82.62 264 THR A C 1
ATOM 2113 O O . THR A 1 264 ? 13.905 -7.059 2.774 1.00 82.62 264 THR A O 1
ATOM 2116 N N . ASP A 1 265 ? 15.820 -7.570 3.807 1.00 76.88 265 ASP A N 1
ATOM 2117 C CA . ASP A 1 265 ? 16.524 -6.315 3.527 1.00 76.88 265 ASP A CA 1
ATOM 2118 C C . ASP A 1 265 ? 17.457 -6.431 2.305 1.00 76.88 265 ASP A C 1
ATOM 2120 O O . ASP A 1 265 ? 18.156 -5.475 1.975 1.00 76.88 265 ASP A O 1
ATOM 2124 N N . ALA A 1 266 ? 17.454 -7.590 1.630 1.00 68.44 266 ALA A N 1
ATOM 2125 C CA . ALA A 1 266 ? 18.374 -7.977 0.558 1.00 68.44 266 ALA A CA 1
ATOM 2126 C C . ALA A 1 266 ? 19.869 -7.883 0.925 1.00 68.44 266 ALA A C 1
ATOM 2128 O O . ALA A 1 266 ? 20.729 -7.840 0.045 1.00 68.44 266 ALA A O 1
ATOM 2129 N N . GLN A 1 267 ? 20.188 -7.884 2.223 1.00 64.19 267 GLN A N 1
ATOM 2130 C CA . GLN A 1 267 ? 21.553 -7.905 2.755 1.00 64.19 267 GLN A CA 1
ATOM 2131 C C . GLN A 1 267 ? 21.816 -9.110 3.673 1.00 64.19 267 GLN A C 1
ATOM 2133 O O . GLN A 1 267 ? 22.970 -9.408 3.980 1.00 64.19 267 GLN A O 1
ATOM 2138 N N . THR A 1 268 ? 20.774 -9.827 4.108 1.00 57.28 268 THR A N 1
ATOM 2139 C CA . THR A 1 268 ? 20.898 -10.906 5.096 1.00 57.28 268 THR A CA 1
ATOM 2140 C C . THR A 1 268 ? 21.153 -12.299 4.513 1.00 57.28 268 THR A C 1
ATOM 2142 O O . THR A 1 268 ? 20.618 -12.701 3.480 1.00 57.28 268 THR A O 1
ATOM 2145 N N . ASN A 1 269 ? 21.948 -13.080 5.255 1.00 63.28 269 ASN A N 1
ATOM 2146 C CA . ASN A 1 269 ? 22.092 -14.528 5.101 1.00 63.28 269 ASN A CA 1
ATOM 2147 C C . ASN A 1 269 ? 20.726 -15.217 5.296 1.00 63.28 269 ASN A C 1
ATOM 2149 O O . ASN A 1 269 ? 20.070 -15.003 6.311 1.00 63.28 269 ASN A O 1
ATOM 2153 N N . ASN A 1 270 ? 20.330 -16.093 4.369 1.00 66.81 270 ASN A N 1
ATOM 2154 C CA . ASN A 1 270 ? 19.041 -16.804 4.374 1.00 66.81 270 ASN A CA 1
ATOM 2155 C C . ASN A 1 270 ? 18.866 -17.848 5.483 1.00 66.81 270 ASN A C 1
ATOM 2157 O O . ASN A 1 270 ? 17.808 -18.475 5.564 1.00 66.81 270 ASN A O 1
ATOM 2161 N N . ALA A 1 271 ? 19.876 -18.081 6.323 1.00 69.50 271 ALA A N 1
ATOM 2162 C CA . ALA A 1 271 ? 19.809 -19.084 7.385 1.00 69.50 271 ALA A CA 1
ATOM 2163 C C . ALA A 1 271 ? 18.542 -18.978 8.274 1.00 69.50 271 ALA A C 1
ATOM 2165 O O . ALA A 1 271 ? 17.927 -20.016 8.531 1.00 69.50 271 ALA A O 1
ATOM 2166 N N . PRO A 1 272 ? 18.058 -17.780 8.676 1.00 80.44 272 PRO A N 1
ATOM 2167 C CA . PRO A 1 272 ? 16.807 -17.652 9.427 1.00 80.44 272 PRO A CA 1
ATOM 2168 C C . PRO A 1 272 ? 15.550 -18.007 8.619 1.00 80.44 272 PRO A C 1
ATOM 2170 O O . PRO A 1 272 ? 14.525 -18.350 9.203 1.00 80.44 272 PRO A O 1
ATOM 2173 N N . PHE A 1 273 ? 15.586 -17.918 7.285 1.00 87.62 273 PHE A N 1
ATOM 2174 C CA . PHE A 1 273 ? 14.441 -18.279 6.442 1.00 87.62 273 PHE A CA 1
ATOM 2175 C C . PHE A 1 273 ? 14.280 -19.791 6.339 1.00 87.62 273 PHE A C 1
ATOM 2177 O O . PHE A 1 273 ? 13.152 -20.276 6.350 1.00 87.62 273 PHE A O 1
ATOM 2184 N N . VAL A 1 274 ? 15.390 -20.536 6.323 1.00 87.12 274 VAL A N 1
ATOM 2185 C CA . VAL A 1 274 ? 15.375 -22.005 6.297 1.00 87.12 274 VAL A CA 1
ATOM 2186 C C . VAL A 1 274 ? 14.642 -22.556 7.519 1.00 87.12 274 VAL A C 1
ATOM 2188 O O . VAL A 1 274 ? 13.717 -23.346 7.359 1.00 87.12 274 VAL A O 1
ATOM 2191 N N . THR A 1 275 ? 14.993 -22.102 8.726 1.00 88.69 275 THR A N 1
ATOM 2192 C CA . THR A 1 275 ? 14.367 -22.575 9.976 1.00 88.69 275 THR A CA 1
ATOM 2193 C C . THR A 1 275 ? 12.879 -22.212 10.053 1.00 88.69 275 THR A C 1
ATOM 2195 O O . THR A 1 275 ? 12.055 -23.028 10.471 1.00 88.69 275 THR A O 1
ATOM 2198 N N . ARG A 1 276 ? 12.503 -21.012 9.586 1.00 92.62 276 ARG A N 1
ATOM 2199 C CA . ARG A 1 276 ? 11.095 -20.591 9.472 1.00 92.62 276 ARG A CA 1
ATOM 2200 C C . ARG A 1 276 ? 10.317 -21.431 8.458 1.00 92.62 276 ARG A C 1
ATOM 2202 O O . ARG A 1 276 ? 9.166 -21.764 8.727 1.00 92.62 276 ARG A O 1
ATOM 2209 N N . ALA A 1 277 ? 10.932 -21.800 7.334 1.00 93.06 277 ALA A N 1
ATOM 2210 C CA . ALA A 1 277 ? 10.316 -22.663 6.331 1.00 93.06 277 ALA A CA 1
ATOM 2211 C C . ALA A 1 277 ? 10.042 -24.075 6.881 1.00 93.06 277 ALA A C 1
ATOM 2213 O O . ALA A 1 277 ? 8.939 -24.580 6.686 1.00 93.06 277 ALA A O 1
ATOM 2214 N N . GLU A 1 278 ? 10.967 -24.683 7.642 1.00 91.69 278 GLU A N 1
ATOM 2215 C CA . GLU A 1 278 ? 10.700 -25.998 8.266 1.00 91.69 278 GLU A CA 1
ATOM 2216 C C . GLU A 1 278 ? 9.592 -25.917 9.316 1.00 91.69 278 GLU A C 1
ATOM 2218 O O . GLU A 1 278 ? 8.734 -26.797 9.402 1.00 91.69 278 GLU A O 1
ATOM 2223 N N . ALA A 1 279 ? 9.607 -24.868 10.143 1.00 94.44 279 ALA A N 1
ATOM 2224 C CA . ALA A 1 279 ? 8.556 -24.660 11.129 1.00 94.44 279 ALA A CA 1
ATOM 2225 C C . ALA A 1 279 ? 7.193 -24.505 10.438 1.00 94.44 279 ALA A C 1
ATOM 2227 O O . ALA A 1 279 ? 6.209 -25.108 10.867 1.00 94.44 279 ALA A O 1
ATOM 2228 N N . PHE A 1 280 ? 7.150 -23.755 9.336 1.00 96.44 280 PHE A N 1
ATOM 2229 C CA . PHE A 1 280 ? 5.942 -23.558 8.550 1.00 96.44 280 PHE A CA 1
ATOM 2230 C C . PHE A 1 280 ? 5.428 -24.854 7.924 1.00 96.44 280 PHE A C 1
ATOM 2232 O O . PHE A 1 280 ? 4.245 -25.158 8.059 1.00 96.44 280 PHE A O 1
ATOM 2239 N N . GLU A 1 281 ? 6.307 -25.654 7.319 1.00 95.56 281 GLU A N 1
ATOM 2240 C CA . GLU A 1 281 ? 5.967 -26.965 6.763 1.00 95.56 281 GLU A CA 1
ATOM 2241 C C . GLU A 1 281 ? 5.307 -27.874 7.811 1.00 95.56 281 GLU A C 1
ATOM 2243 O O . GLU A 1 281 ? 4.284 -28.500 7.539 1.00 95.56 281 GLU A O 1
ATOM 2248 N N . ARG A 1 282 ? 5.838 -27.910 9.042 1.00 95.19 282 ARG A N 1
ATOM 2249 C CA . ARG A 1 282 ? 5.273 -28.715 10.142 1.00 95.19 282 ARG A CA 1
ATOM 2250 C C . ARG A 1 282 ? 3.874 -28.265 10.560 1.00 95.19 282 ARG A C 1
ATOM 2252 O O . ARG A 1 282 ? 3.081 -29.088 11.012 1.00 95.19 282 ARG A O 1
ATOM 2259 N N . VAL A 1 283 ? 3.575 -26.972 10.455 1.00 96.19 283 VAL A N 1
ATOM 2260 C CA . VAL A 1 283 ? 2.241 -26.432 10.752 1.00 96.19 283 VAL A CA 1
ATOM 2261 C C . VAL A 1 283 ? 1.294 -26.698 9.579 1.00 96.19 283 VAL A C 1
ATOM 2263 O O . VAL A 1 283 ? 0.187 -27.196 9.785 1.00 96.19 283 VAL A O 1
ATOM 2266 N N . ALA A 1 284 ? 1.744 -26.445 8.348 1.00 95.44 284 ALA A N 1
ATOM 2267 C CA . ALA A 1 284 ? 1.001 -26.725 7.122 1.00 95.44 284 ALA A CA 1
ATOM 2268 C C . ALA A 1 284 ? 0.651 -28.215 6.987 1.00 95.44 284 ALA A C 1
ATOM 2270 O O . ALA A 1 284 ? -0.447 -28.555 6.544 1.00 95.44 284 ALA A O 1
ATOM 2271 N N . SER A 1 285 ? 1.538 -29.111 7.434 1.00 94.00 285 SER A N 1
ATOM 2272 C CA . SER A 1 285 ? 1.335 -30.557 7.337 1.00 94.00 285 SER A CA 1
ATOM 2273 C C . SER A 1 285 ? 0.193 -31.088 8.208 1.00 94.00 285 SER A C 1
ATOM 2275 O O . SER A 1 285 ? -0.424 -32.102 7.873 1.00 94.00 285 SER A O 1
ATOM 2277 N N . ARG A 1 286 ? -0.126 -30.372 9.291 1.00 95.00 286 ARG A N 1
ATOM 2278 C CA . ARG A 1 286 ? -1.214 -30.686 10.231 1.00 95.00 286 ARG A CA 1
ATOM 2279 C C . ARG A 1 286 ? -2.528 -29.994 9.882 1.00 95.00 286 ARG A C 1
ATOM 2281 O O . ARG A 1 286 ? -3.562 -30.335 10.450 1.00 95.00 286 ARG A O 1
ATOM 2288 N N . TRP A 1 287 ? -2.490 -29.016 8.980 1.00 96.19 287 TRP A N 1
ATOM 2289 C CA . TRP A 1 287 ? -3.678 -28.290 8.560 1.00 96.19 287 TRP A CA 1
ATOM 2290 C C . TRP A 1 287 ? -4.586 -29.165 7.692 1.00 96.19 287 TRP A C 1
ATOM 2292 O O . TRP A 1 287 ? -4.104 -29.916 6.837 1.00 96.19 287 TRP A O 1
ATOM 2302 N N . GLN A 1 288 ? -5.894 -29.021 7.906 1.00 93.12 288 GLN A N 1
ATOM 2303 C CA . GLN A 1 288 ? -6.943 -29.725 7.175 1.00 93.12 288 GLN A CA 1
ATOM 2304 C C . GLN A 1 288 ? -7.744 -28.751 6.301 1.00 93.12 288 GLN A C 1
ATOM 2306 O O . GLN A 1 288 ? -8.043 -27.648 6.771 1.00 93.12 288 GLN A O 1
ATOM 2311 N N . PRO A 1 289 ? -8.122 -29.146 5.068 1.00 91.25 289 PRO A N 1
ATOM 2312 C CA . PRO A 1 289 ? -8.942 -28.330 4.184 1.00 91.25 289 PRO A CA 1
ATOM 2313 C C . PRO A 1 289 ? -10.219 -27.824 4.848 1.00 91.25 289 PRO A C 1
ATOM 2315 O O . PRO A 1 289 ? -10.961 -28.579 5.474 1.00 91.25 289 PRO A O 1
ATOM 2318 N N . LYS A 1 290 ? -10.486 -26.529 4.673 1.00 91.31 290 LYS A N 1
ATOM 2319 C CA . LYS A 1 290 ? -11.708 -25.878 5.133 1.00 91.31 290 LYS A CA 1
ATOM 2320 C C . LYS A 1 290 ? -12.302 -25.049 4.010 1.00 91.31 290 LYS A C 1
ATOM 2322 O O . LYS A 1 290 ? -11.666 -24.116 3.516 1.00 91.31 290 LYS A O 1
ATOM 2327 N N . GLU A 1 291 ? -13.541 -25.355 3.647 1.00 91.06 291 GLU A N 1
ATOM 2328 C CA . GLU A 1 291 ? -14.278 -24.530 2.703 1.00 91.06 291 GLU A CA 1
ATOM 2329 C C . GLU A 1 291 ? -14.561 -23.160 3.327 1.00 91.06 291 GLU A C 1
ATOM 2331 O O . GLU A 1 291 ? -15.108 -23.043 4.426 1.00 91.06 291 GLU A O 1
ATOM 2336 N N . THR A 1 292 ? -14.127 -22.111 2.633 1.00 93.06 292 THR A N 1
ATOM 2337 C CA . THR A 1 292 ? -14.327 -20.727 3.060 1.00 93.06 292 THR A CA 1
ATOM 2338 C C . THR A 1 292 ? -14.973 -19.961 1.905 1.00 93.06 292 THR A C 1
ATOM 2340 O O . THR A 1 292 ? -14.311 -19.751 0.880 1.00 93.06 292 THR A O 1
ATOM 2343 N N . PRO A 1 293 ? -16.256 -19.572 2.039 1.00 94.44 293 PRO A N 1
ATOM 2344 C CA . PRO A 1 293 ? -16.960 -18.770 1.043 1.00 94.44 293 PRO A CA 1
ATOM 2345 C C . PRO A 1 293 ? -16.247 -17.443 0.770 1.00 94.44 293 PRO A C 1
ATOM 2347 O O . PRO A 1 293 ? -15.573 -16.903 1.652 1.00 94.44 293 PRO A O 1
ATOM 2350 N N . LEU A 1 294 ? -16.388 -16.911 -0.446 1.00 94.75 294 LEU A N 1
ATOM 2351 C CA . LEU A 1 294 ? -15.673 -15.704 -0.875 1.00 94.75 294 LEU A CA 1
ATOM 2352 C C . LEU A 1 294 ? -16.039 -14.481 -0.016 1.00 94.75 294 LEU A C 1
ATOM 2354 O O . LEU A 1 294 ? -15.189 -13.646 0.280 1.00 94.75 294 LEU A O 1
ATOM 2358 N N . GLU A 1 295 ? -17.280 -14.426 0.457 1.00 94.12 295 GLU A N 1
ATOM 2359 C CA . GLU A 1 295 ? -17.861 -13.341 1.249 1.00 94.12 295 GLU A CA 1
ATOM 2360 C C . GLU A 1 295 ? -17.148 -13.170 2.597 1.00 94.12 295 GLU A C 1
ATOM 2362 O O . GLU A 1 295 ? -17.113 -12.074 3.155 1.00 94.12 295 GLU A O 1
ATOM 2367 N N . ARG A 1 296 ? -16.506 -14.231 3.113 1.00 93.31 296 ARG A N 1
ATOM 2368 C CA . ARG A 1 296 ? -15.665 -14.151 4.320 1.00 93.31 296 ARG A CA 1
ATOM 2369 C C . ARG A 1 296 ? -14.444 -13.253 4.119 1.00 93.31 296 ARG A C 1
ATOM 2371 O O . ARG A 1 296 ? -13.894 -12.759 5.101 1.00 93.31 296 ARG A O 1
ATOM 2378 N N . PHE A 1 297 ? -14.027 -13.024 2.879 1.00 95.75 297 PHE A N 1
ATOM 2379 C CA . PHE A 1 297 ? -12.914 -12.143 2.531 1.00 95.75 297 PHE A CA 1
ATOM 2380 C C . PHE A 1 297 ? -13.375 -10.736 2.138 1.00 95.75 297 PHE A C 1
ATOM 2382 O O . PHE A 1 297 ? -12.576 -9.967 1.617 1.00 95.75 297 PHE A O 1
ATOM 2389 N N . SER A 1 298 ? -14.638 -10.380 2.400 1.00 94.62 298 SER A N 1
ATOM 2390 C CA . SER A 1 298 ? -15.083 -8.996 2.278 1.00 94.62 298 SER A CA 1
ATOM 2391 C C . SER A 1 298 ? -14.530 -8.149 3.432 1.00 94.62 298 SER A C 1
ATOM 2393 O O . SER A 1 298 ? -14.580 -8.522 4.610 1.00 94.62 298 SER A O 1
ATOM 2395 N N . PHE A 1 299 ? -13.977 -7.003 3.062 1.00 93.06 299 PHE A N 1
ATOM 2396 C CA . PHE A 1 299 ? -13.515 -5.905 3.905 1.00 93.06 299 PHE A CA 1
ATOM 2397 C C . PHE A 1 299 ? -14.317 -4.626 3.624 1.00 93.06 299 PHE A C 1
ATOM 2399 O O . PHE A 1 299 ? -13.927 -3.544 4.062 1.00 93.06 299 PHE A O 1
ATOM 2406 N N . VAL A 1 300 ? -15.439 -4.751 2.906 1.00 88.44 300 VAL A N 1
ATOM 2407 C CA . VAL A 1 300 ? -16.397 -3.664 2.714 1.00 88.44 300 VAL A CA 1
ATOM 2408 C C . VAL A 1 300 ? -16.986 -3.305 4.072 1.00 88.44 300 VAL A C 1
ATOM 2410 O O . VAL A 1 300 ? -17.500 -4.154 4.808 1.00 88.44 300 VAL A O 1
ATOM 2413 N N . ARG A 1 301 ? -16.858 -2.034 4.434 1.00 84.12 301 ARG A N 1
ATOM 2414 C CA . ARG A 1 301 ? -17.361 -1.497 5.687 1.00 84.12 301 ARG A CA 1
ATOM 2415 C C . ARG A 1 301 ? -18.862 -1.313 5.542 1.00 84.12 301 ARG A C 1
ATOM 2417 O O . ARG A 1 301 ? -19.384 -0.939 4.494 1.00 84.12 301 ARG A O 1
ATOM 2424 N N . ARG A 1 302 ? -19.588 -1.592 6.622 1.00 68.56 302 ARG A N 1
ATOM 2425 C CA . ARG A 1 302 ? -21.023 -1.308 6.646 1.00 68.56 302 ARG A CA 1
ATOM 2426 C C . ARG A 1 302 ? -21.219 0.195 6.492 1.00 68.56 302 ARG A C 1
ATOM 2428 O O . ARG A 1 302 ? -20.449 0.973 7.059 1.00 68.56 302 ARG A O 1
ATOM 2435 N N . SER A 1 303 ? -22.256 0.580 5.747 1.00 64.06 303 SER A N 1
ATOM 2436 C CA . SER A 1 303 ? -22.715 1.967 5.752 1.00 64.06 303 SER A CA 1
ATOM 2437 C C . SER A 1 303 ? -22.910 2.398 7.208 1.00 64.06 303 SER A C 1
ATOM 2439 O O . SER A 1 303 ? -23.329 1.564 8.021 1.00 64.06 303 SER A O 1
ATOM 2441 N N . PRO A 1 304 ? -22.546 3.633 7.581 1.00 62.69 304 PRO A N 1
ATOM 2442 C CA . PRO A 1 304 ? -22.731 4.092 8.943 1.00 62.69 304 PRO A CA 1
ATOM 2443 C C . PRO A 1 304 ? -24.237 4.241 9.222 1.00 62.69 304 PRO A C 1
ATOM 2445 O O . PRO A 1 304 ? -24.812 5.313 9.080 1.00 62.69 304 PRO A O 1
ATOM 2448 N N . ASP A 1 305 ? -24.889 3.146 9.607 1.00 56.72 305 ASP A N 1
ATOM 2449 C CA . ASP A 1 305 ? -26.237 3.163 10.161 1.00 56.72 305 ASP A CA 1
ATOM 2450 C C . ASP A 1 305 ? -26.166 3.688 11.603 1.00 56.72 305 ASP A C 1
ATOM 2452 O O . ASP A 1 305 ? -25.294 3.302 12.390 1.00 56.72 305 ASP A O 1
ATOM 2456 N N . GLY A 1 306 ? -27.091 4.580 11.967 1.00 63.62 306 GLY A N 1
ATOM 2457 C CA . GLY A 1 306 ? -27.183 5.120 13.326 1.00 63.62 306 GLY A CA 1
ATOM 2458 C C . GLY A 1 306 ? -26.064 6.097 13.701 1.00 63.62 306 GLY A C 1
ATOM 2459 O O . GLY A 1 306 ? -25.569 6.031 14.822 1.00 63.62 306 GLY A O 1
ATOM 2460 N N . VAL A 1 307 ? -25.654 6.981 12.781 1.00 71.38 307 VAL A N 1
ATOM 2461 C CA . VAL A 1 307 ? -24.755 8.126 13.064 1.00 71.38 307 VAL A CA 1
ATOM 2462 C C . VAL A 1 307 ? -25.370 9.090 14.082 1.00 71.38 307 VAL A C 1
ATOM 2464 O O . VAL A 1 307 ? -24.657 9.681 14.894 1.00 71.38 307 VAL A O 1
ATOM 2467 N N . GLU A 1 308 ? -26.692 9.252 14.039 1.00 74.31 308 GLU A N 1
ATOM 2468 C CA . GLU A 1 308 ? -27.429 10.169 14.907 1.00 74.31 308 GLU A CA 1
ATOM 2469 C C . GLU A 1 308 ? -27.290 9.779 16.387 1.00 74.31 308 GLU A C 1
ATOM 2471 O O . GLU A 1 308 ? -27.433 8.617 16.763 1.00 74.31 308 GLU A O 1
ATOM 2476 N N . GLY A 1 309 ? -26.994 10.766 17.237 1.00 81.31 309 GLY A N 1
ATOM 2477 C CA . GLY A 1 309 ? -26.879 10.587 18.689 1.00 81.31 309 GLY A CA 1
ATOM 2478 C C . GLY A 1 309 ? -25.572 9.954 19.180 1.00 81.31 309 GLY A C 1
ATOM 2479 O O . GLY A 1 309 ? -25.376 9.857 20.391 1.00 81.31 309 GLY A O 1
ATOM 2480 N N . ARG A 1 310 ? -24.663 9.554 18.282 1.00 91.38 310 ARG A N 1
ATOM 2481 C CA . ARG A 1 310 ? -23.334 9.048 18.654 1.00 91.38 310 ARG A CA 1
ATOM 2482 C C . ARG A 1 310 ? -22.326 10.175 18.841 1.00 91.38 310 ARG A C 1
ATOM 2484 O O . ARG A 1 310 ? -22.365 11.190 18.148 1.00 91.38 310 ARG A O 1
ATOM 2491 N N . ARG A 1 311 ? -21.351 9.938 19.716 1.00 94.75 311 ARG A N 1
ATOM 2492 C CA . ARG A 1 311 ? -20.177 10.788 19.901 1.00 94.75 311 ARG A CA 1
ATOM 2493 C C . ARG A 1 311 ? -19.128 10.502 18.823 1.00 94.75 311 ARG A C 1
ATOM 2495 O O . ARG A 1 311 ? -18.664 9.372 18.675 1.00 94.75 311 ARG A O 1
ATOM 2502 N N . TRP A 1 312 ? -18.734 11.539 18.092 1.00 94.44 312 TRP A N 1
ATOM 2503 C CA . TRP A 1 312 ? -17.735 11.498 17.029 1.00 94.44 312 TRP A CA 1
ATOM 2504 C C . TRP A 1 312 ? -16.337 11.560 17.633 1.00 94.44 312 TRP A C 1
ATOM 2506 O O . TRP A 1 312 ? -15.910 12.603 18.125 1.00 94.44 312 TRP A O 1
ATOM 2516 N N . LEU A 1 313 ? -15.612 10.447 17.580 1.00 96.69 313 LEU A N 1
ATOM 2517 C CA . LEU A 1 313 ? -14.199 10.403 17.923 1.00 96.69 313 LEU A CA 1
ATOM 2518 C C . LEU A 1 313 ? -13.367 10.821 16.705 1.00 96.69 313 LEU A C 1
ATOM 2520 O O . LEU A 1 313 ? -13.402 10.162 15.664 1.00 96.69 313 LEU A O 1
ATOM 2524 N N . ILE A 1 314 ? -12.621 11.913 16.842 1.00 95.75 314 ILE A N 1
ATOM 2525 C CA . ILE A 1 314 ? -11.817 12.524 15.780 1.00 95.75 314 ILE A CA 1
ATOM 2526 C C . ILE A 1 314 ? -10.329 12.367 16.132 1.00 95.75 314 ILE A C 1
ATOM 2528 O O . ILE A 1 314 ? -9.942 12.680 17.260 1.00 95.75 314 ILE A O 1
ATOM 2532 N N . PRO A 1 315 ? -9.464 11.912 15.208 1.00 95.06 315 PRO A N 1
ATOM 2533 C CA . PRO A 1 315 ? -8.028 11.879 15.450 1.00 95.06 315 PRO A CA 1
ATOM 2534 C C . PRO A 1 315 ? -7.458 13.297 15.532 1.00 95.06 315 PRO A C 1
ATOM 2536 O O . PRO A 1 315 ? -7.886 14.209 14.816 1.00 95.06 315 PRO A O 1
ATOM 2539 N N . TRP A 1 316 ? -6.444 13.487 16.371 1.00 93.75 316 TRP A N 1
ATOM 2540 C CA . TRP A 1 316 ? -5.689 14.731 16.362 1.00 93.75 316 TRP A CA 1
ATOM 2541 C C . TRP A 1 316 ? -4.798 14.779 15.111 1.00 93.75 316 TRP A C 1
ATOM 2543 O O . TRP A 1 316 ? -3.902 13.957 14.937 1.00 93.75 316 TRP A O 1
ATOM 2553 N N . MET A 1 317 ? -5.069 15.724 14.212 1.00 90.38 317 MET A N 1
ATOM 2554 C CA . MET A 1 317 ? -4.334 15.925 12.955 1.00 90.38 317 MET A CA 1
ATOM 2555 C C . MET A 1 317 ? -3.817 17.368 12.851 1.00 90.38 317 MET A C 1
ATOM 2557 O O . MET A 1 317 ? -3.732 17.933 11.764 1.00 90.38 317 MET A O 1
ATOM 2561 N N . GLY A 1 318 ? -3.508 17.972 14.000 1.00 92.12 318 GLY A N 1
ATOM 2562 C CA . GLY A 1 318 ? -3.210 19.395 14.142 1.00 92.12 318 GLY A CA 1
ATOM 2563 C C . GLY A 1 318 ? -4.393 20.198 14.686 1.00 92.12 318 GLY A C 1
ATOM 2564 O O . GLY A 1 318 ? -5.456 19.657 15.008 1.00 92.12 318 GLY A O 1
ATOM 2565 N N . ASN A 1 319 ? -4.214 21.518 14.782 1.00 94.19 319 ASN A N 1
ATOM 2566 C CA . ASN A 1 319 ? -5.187 22.421 15.409 1.00 94.19 319 ASN A CA 1
ATOM 2567 C C . ASN A 1 319 ? -6.534 22.477 14.672 1.00 94.19 319 ASN A C 1
ATOM 2569 O O . ASN A 1 319 ? -7.562 22.786 15.280 1.00 94.19 319 ASN A O 1
ATOM 2573 N N . ALA A 1 320 ? -6.554 22.083 13.397 1.00 94.06 320 ALA A N 1
ATOM 2574 C CA . ALA A 1 320 ? -7.775 21.923 12.619 1.00 94.06 320 ALA A CA 1
ATOM 2575 C C . ALA A 1 320 ? -8.744 20.897 13.237 1.00 94.06 320 ALA A C 1
ATOM 2577 O O . ALA A 1 320 ? -9.951 21.131 13.208 1.00 94.06 320 ALA A O 1
ATOM 2578 N N . SER A 1 321 ? -8.253 19.808 13.850 1.00 94.25 321 SER A N 1
ATOM 2579 C CA . SER A 1 321 ? -9.114 18.837 14.547 1.00 94.25 321 SER A CA 1
ATOM 2580 C C . SER A 1 321 ? -9.820 19.474 15.745 1.00 94.25 321 SER A C 1
ATOM 2582 O O . SER A 1 321 ? -11.014 19.260 15.940 1.00 94.25 321 SER A O 1
ATOM 2584 N N . THR A 1 322 ? -9.101 20.287 16.527 1.00 94.19 322 THR A N 1
ATOM 2585 C CA . THR A 1 322 ? -9.638 20.968 17.715 1.00 94.19 322 THR A CA 1
ATOM 2586 C C . THR A 1 322 ? -10.704 21.990 17.337 1.00 94.19 322 THR A C 1
ATOM 2588 O O . THR A 1 322 ? -11.827 21.927 17.840 1.00 94.19 322 THR A O 1
ATOM 2591 N N . LEU A 1 323 ? -10.388 22.903 16.412 1.00 96.06 323 LEU A N 1
ATOM 2592 C CA . LEU A 1 323 ? -11.342 23.931 15.986 1.00 96.06 323 LEU A CA 1
ATOM 2593 C C . LEU A 1 323 ? -12.514 23.326 15.201 1.00 96.06 323 LEU A C 1
ATOM 2595 O O . LEU A 1 323 ? -13.651 23.757 15.375 1.00 96.06 323 LEU A O 1
ATOM 2599 N N . GLY A 1 324 ? -12.264 22.288 14.397 1.00 94.25 324 GLY A N 1
ATOM 2600 C CA . GLY A 1 324 ? -13.308 21.548 13.687 1.00 94.25 324 GLY A CA 1
ATOM 2601 C C . GLY A 1 324 ? -14.273 20.832 14.631 1.00 94.25 324 GLY A C 1
ATOM 2602 O O . GLY A 1 324 ? -15.482 20.894 14.426 1.00 94.25 324 GLY A O 1
ATOM 2603 N N . ALA A 1 325 ? -13.776 20.214 15.708 1.00 94.31 325 ALA A N 1
ATOM 2604 C CA . ALA A 1 325 ? -14.628 19.612 16.733 1.00 94.31 325 ALA A CA 1
ATOM 2605 C C . ALA A 1 325 ? -15.459 20.664 17.489 1.00 94.31 325 ALA A C 1
ATOM 2607 O O . ALA A 1 325 ? -16.615 20.408 17.823 1.00 94.31 325 ALA A O 1
ATOM 2608 N N . ALA A 1 326 ? -14.902 21.854 17.741 1.00 95.19 326 ALA A N 1
ATOM 2609 C CA . ALA A 1 326 ? -15.643 22.961 18.343 1.00 95.19 326 ALA A CA 1
ATOM 2610 C C . ALA A 1 326 ? -16.766 23.468 17.426 1.00 95.19 326 ALA A C 1
ATOM 2612 O O . ALA A 1 326 ? -17.905 23.578 17.879 1.00 95.19 326 ALA A O 1
ATOM 2613 N N . ALA A 1 327 ? -16.470 23.667 16.138 1.00 94.69 327 ALA A N 1
ATOM 2614 C CA . ALA A 1 327 ? -17.465 24.021 15.130 1.00 94.69 327 ALA A CA 1
ATOM 2615 C C . ALA A 1 327 ? -18.554 22.942 15.011 1.00 94.69 327 ALA A C 1
ATOM 2617 O O . ALA A 1 327 ? -19.740 23.253 14.996 1.00 94.69 327 ALA A O 1
ATOM 2618 N N . ALA A 1 328 ? -18.184 21.658 15.010 1.00 92.06 328 ALA A N 1
ATOM 2619 C CA . ALA A 1 328 ? -19.149 20.560 14.986 1.00 92.06 328 ALA A CA 1
ATOM 2620 C C . ALA A 1 328 ? -20.110 20.596 16.190 1.00 92.06 328 ALA A C 1
ATOM 2622 O O . ALA A 1 328 ? -21.315 20.402 16.012 1.00 92.06 328 ALA A O 1
ATOM 2623 N N . LYS A 1 329 ? -19.610 20.933 17.389 1.00 92.56 329 LYS A N 1
ATOM 2624 C CA . LYS A 1 329 ? -20.442 21.098 18.593 1.00 92.56 329 LYS A CA 1
ATOM 2625 C C . LYS A 1 329 ? -21.453 22.231 18.479 1.00 92.56 329 LYS A C 1
ATOM 2627 O O . LYS A 1 329 ? -22.582 22.043 18.925 1.00 92.56 329 LYS A O 1
ATOM 2632 N N . TYR A 1 330 ? -21.085 23.367 17.882 1.00 92.88 330 TYR A N 1
ATOM 2633 C CA . TYR A 1 330 ? -22.030 24.463 17.626 1.00 92.88 330 TYR A CA 1
ATOM 2634 C C . TYR A 1 330 ? -23.221 23.990 16.778 1.00 92.88 330 TYR A C 1
ATOM 2636 O O . TYR A 1 330 ? -24.373 24.304 17.069 1.00 92.88 330 TYR A O 1
ATOM 2644 N N . TRP A 1 331 ? -22.954 23.130 15.793 1.00 91.25 331 TRP A N 1
ATOM 2645 C CA . TRP A 1 331 ? -23.974 22.511 14.945 1.00 91.25 331 TRP A CA 1
ATOM 2646 C C . TRP A 1 331 ? -24.650 21.272 15.572 1.00 91.25 331 TRP A C 1
ATOM 2648 O O . TRP A 1 331 ? -25.372 20.551 14.886 1.00 91.25 331 TRP A O 1
ATOM 2658 N N . GLY A 1 332 ? -24.451 21.013 16.870 1.00 89.12 332 GLY A N 1
ATOM 2659 C CA . GLY A 1 332 ? -25.125 19.940 17.611 1.00 89.12 332 GLY A CA 1
ATOM 2660 C C . GLY A 1 332 ? -24.513 18.544 17.453 1.00 89.12 332 GLY A C 1
ATOM 2661 O O . GLY A 1 332 ? -25.121 17.565 17.883 1.00 89.12 332 GLY A O 1
ATOM 2662 N N . ILE A 1 333 ? -23.321 18.425 16.861 1.00 90.06 333 ILE A N 1
ATOM 2663 C CA . ILE A 1 333 ? -22.585 17.157 16.769 1.00 90.06 333 ILE A CA 1
ATOM 2664 C C . ILE A 1 333 ? -21.695 17.015 18.009 1.00 90.06 333 ILE A C 1
ATOM 2666 O O . ILE A 1 333 ? -20.769 17.804 18.214 1.00 90.06 333 ILE A O 1
ATOM 2670 N N . ASP A 1 334 ? -21.938 15.992 18.834 1.00 92.56 334 ASP A N 1
ATOM 2671 C CA . ASP A 1 334 ? -21.054 15.681 19.963 1.00 92.56 334 ASP A CA 1
ATOM 2672 C C . ASP A 1 334 ? -19.731 15.108 19.442 1.00 92.56 334 ASP A C 1
ATOM 2674 O O . ASP A 1 334 ? -19.649 13.936 19.087 1.00 92.56 334 ASP A O 1
ATOM 2678 N N . ALA A 1 335 ? -18.697 15.945 19.366 1.00 94.00 335 ALA A N 1
ATOM 2679 C CA . ALA A 1 335 ? -17.373 15.570 18.885 1.00 94.00 335 ALA A CA 1
ATOM 2680 C C . ALA A 1 335 ? -16.315 15.623 19.996 1.00 94.00 335 ALA A C 1
ATOM 2682 O O . ALA A 1 335 ? -16.255 16.559 20.798 1.00 94.00 335 ALA A O 1
ATOM 2683 N N . VAL A 1 336 ? -15.421 14.638 20.015 1.00 95.75 336 VAL A N 1
ATOM 2684 C CA . VAL A 1 336 ? -14.261 14.588 20.906 1.00 95.75 336 VAL A CA 1
ATOM 2685 C C . VAL A 1 336 ? -13.007 14.283 20.098 1.00 95.75 336 VAL A C 1
ATOM 2687 O O . VAL A 1 336 ? -12.992 13.379 19.265 1.00 95.75 336 VAL A O 1
ATOM 2690 N N . VAL A 1 337 ? -11.946 15.049 20.341 1.00 96.75 337 VAL A N 1
ATOM 2691 C CA . VAL A 1 337 ? -10.633 14.789 19.746 1.00 96.75 337 VAL A CA 1
ATOM 2692 C C . VAL A 1 337 ? -9.885 13.807 20.641 1.00 96.75 337 VAL A C 1
ATOM 2694 O O . VAL A 1 337 ? -9.821 14.003 21.857 1.00 96.75 337 VAL A O 1
ATOM 2697 N N . ALA A 1 338 ? -9.341 12.744 20.053 1.00 96.81 338 ALA A N 1
ATOM 2698 C CA . ALA A 1 338 ? -8.520 11.786 20.778 1.00 96.81 338 ALA A CA 1
ATOM 2699 C C . ALA A 1 338 ? -7.265 12.490 21.335 1.00 96.81 338 ALA A C 1
ATOM 2701 O O . ALA A 1 338 ? -6.619 13.239 20.596 1.00 96.81 338 ALA A O 1
ATOM 2702 N N . PRO A 1 339 ? -6.898 12.268 22.612 1.00 95.06 339 PRO A N 1
ATOM 2703 C CA . PRO A 1 339 ? -5.596 12.671 23.123 1.00 95.06 339 PRO A CA 1
ATOM 2704 C C . PRO A 1 339 ? -4.495 12.073 22.251 1.00 95.06 339 PRO A C 1
ATOM 2706 O O . PRO A 1 339 ? -4.591 10.912 21.858 1.00 95.06 339 PRO A O 1
ATOM 2709 N N . THR A 1 340 ? -3.470 12.868 21.970 1.00 94.38 340 THR A N 1
ATOM 2710 C CA . THR A 1 340 ? -2.341 12.456 21.137 1.00 94.38 340 THR A CA 1
ATOM 2711 C C . THR A 1 340 ? -1.055 12.418 21.941 1.00 94.38 340 THR A C 1
ATOM 2713 O O . THR A 1 340 ? -0.956 13.047 22.996 1.00 94.38 340 THR A O 1
ATOM 2716 N N . ASP A 1 341 ? -0.075 11.682 21.429 1.00 91.00 341 ASP A N 1
ATOM 2717 C CA . ASP A 1 341 ? 1.264 11.555 22.005 1.00 91.00 341 ASP A CA 1
ATOM 2718 C C . ASP A 1 341 ? 1.301 11.000 23.442 1.00 91.00 341 ASP A C 1
ATOM 2720 O O . ASP A 1 341 ? 2.187 11.324 24.235 1.00 91.00 341 ASP A O 1
ATOM 2724 N N . THR A 1 342 ? 0.343 10.140 23.803 1.00 94.94 342 THR A N 1
ATOM 2725 C CA . THR A 1 342 ? 0.346 9.489 25.121 1.00 94.94 342 THR A CA 1
ATOM 2726 C C . THR A 1 342 ? 1.172 8.195 25.104 1.00 94.94 342 THR A C 1
ATOM 2728 O O . THR A 1 342 ? 1.268 7.532 24.062 1.00 94.94 342 THR A O 1
ATOM 2731 N N . PRO A 1 343 ? 1.768 7.786 26.241 1.00 96.00 343 PRO A N 1
ATOM 2732 C CA . PRO A 1 343 ? 2.456 6.498 26.348 1.00 96.00 343 PRO A CA 1
ATOM 2733 C C . PRO A 1 343 ? 1.577 5.312 25.919 1.00 96.00 343 PRO A C 1
ATOM 2735 O O . PRO A 1 343 ? 2.031 4.439 25.182 1.00 96.00 343 PRO A O 1
ATOM 2738 N N . GLU A 1 344 ? 0.299 5.323 26.301 1.00 95.06 344 GLU A N 1
ATOM 2739 C CA . GLU A 1 344 ? -0.667 4.269 25.982 1.00 95.06 344 GLU A CA 1
ATOM 2740 C C . GLU A 1 344 ? -0.989 4.213 24.485 1.00 95.06 344 GLU A C 1
ATOM 2742 O O . GLU A 1 344 ? -1.168 3.124 23.935 1.00 95.06 344 GLU A O 1
ATOM 2747 N N . SER A 1 345 ? -1.050 5.367 23.807 1.00 95.69 345 SER A N 1
ATOM 2748 C CA . SER A 1 345 ? -1.207 5.422 22.350 1.00 95.69 345 SER A CA 1
ATOM 2749 C C . SER A 1 345 ? -0.035 4.757 21.633 1.00 95.69 345 SER A C 1
ATOM 2751 O O . SER A 1 345 ? -0.248 3.972 20.707 1.00 95.69 345 SER A O 1
ATOM 2753 N N . ARG A 1 346 ? 1.200 5.029 22.078 1.00 94.75 346 ARG A N 1
ATOM 2754 C CA . ARG A 1 346 ? 2.421 4.455 21.489 1.00 94.75 346 ARG A CA 1
ATOM 2755 C C . ARG A 1 346 ? 2.474 2.938 21.684 1.00 94.75 346 ARG A C 1
ATOM 2757 O O . ARG A 1 346 ? 2.634 2.213 20.705 1.00 94.75 346 ARG A O 1
ATOM 2764 N N . GLU A 1 347 ? 2.228 2.461 22.904 1.00 94.94 347 GLU A N 1
ATOM 2765 C CA . GLU A 1 347 ? 2.167 1.023 23.213 1.00 94.94 347 GLU A CA 1
ATOM 2766 C C . GLU A 1 347 ? 1.065 0.316 22.403 1.00 94.94 347 GLU A C 1
ATOM 2768 O O . GLU A 1 347 ? 1.267 -0.758 21.830 1.00 94.94 347 GLU A O 1
ATOM 2773 N N . THR A 1 348 ? -0.110 0.946 22.296 1.00 95.12 348 THR A N 1
ATOM 2774 C CA . THR A 1 348 ? -1.227 0.417 21.505 1.00 95.12 348 THR A CA 1
ATOM 2775 C C . THR A 1 348 ? -0.858 0.292 20.029 1.00 95.12 348 THR A C 1
ATOM 2777 O O . THR A 1 348 ? -1.166 -0.730 19.411 1.00 95.12 348 THR A O 1
ATOM 2780 N N . ALA A 1 349 ? -0.187 1.298 19.465 1.00 94.12 349 ALA A N 1
ATOM 2781 C CA . ALA A 1 349 ? 0.248 1.285 18.075 1.00 94.12 349 ALA A CA 1
ATOM 2782 C C . ALA A 1 349 ? 1.285 0.188 17.799 1.00 94.12 349 ALA A C 1
ATOM 2784 O O . ALA A 1 349 ? 1.137 -0.541 16.820 1.00 94.12 349 ALA A O 1
ATOM 2785 N N . GLU A 1 350 ? 2.292 0.032 18.662 1.00 92.25 350 GLU A N 1
ATOM 2786 C CA . GLU A 1 350 ? 3.325 -1.010 18.534 1.00 92.25 350 GLU A CA 1
ATOM 2787 C C . GLU A 1 350 ? 2.735 -2.422 18.588 1.00 92.25 350 GLU A C 1
ATOM 2789 O O . GLU A 1 350 ? 3.157 -3.307 17.844 1.00 92.25 350 GLU A O 1
ATOM 2794 N N . ARG A 1 351 ? 1.707 -2.628 19.419 1.00 92.75 351 ARG A N 1
ATOM 2795 C CA . ARG A 1 351 ? 1.015 -3.916 19.527 1.00 92.75 351 ARG A CA 1
ATOM 2796 C C . ARG A 1 351 ? 0.186 -4.264 18.287 1.00 92.75 351 ARG A C 1
ATOM 2798 O O . ARG A 1 351 ? 0.071 -5.440 17.953 1.00 92.75 351 ARG A O 1
ATOM 2805 N N . LEU A 1 352 ? -0.440 -3.274 17.647 1.00 91.81 352 LEU A N 1
ATOM 2806 C CA . LEU A 1 352 ? -1.375 -3.491 16.531 1.00 91.81 352 LEU A CA 1
ATOM 2807 C C . LEU A 1 352 ? -0.705 -3.430 15.157 1.00 91.81 352 LEU A C 1
ATOM 2809 O O . LEU A 1 352 ? -1.152 -4.091 14.222 1.00 91.81 352 LEU A O 1
ATOM 2813 N N . ILE A 1 353 ? 0.351 -2.630 15.026 1.00 91.25 353 ILE A N 1
ATOM 2814 C CA . ILE A 1 353 ? 1.046 -2.383 13.766 1.00 91.25 353 ILE A CA 1
ATOM 2815 C C . ILE A 1 353 ? 2.472 -2.911 13.906 1.00 91.25 353 ILE A C 1
ATOM 2817 O O . ILE A 1 353 ? 3.402 -2.188 14.263 1.00 91.25 353 ILE A O 1
ATOM 2821 N N . SER A 1 354 ? 2.626 -4.198 13.601 1.00 82.25 354 SER A N 1
ATOM 2822 C CA . SER A 1 354 ? 3.892 -4.936 13.696 1.00 82.25 354 SER A CA 1
ATOM 2823 C C . SER A 1 354 ? 4.858 -4.676 12.535 1.00 82.25 354 SER A C 1
ATOM 2825 O O . SER A 1 354 ? 5.983 -5.173 12.536 1.00 82.25 354 SER A O 1
ATOM 2827 N N . THR A 1 355 ? 4.425 -3.925 11.525 1.00 84.06 355 THR A N 1
ATOM 2828 C CA . THR A 1 355 ? 5.186 -3.619 10.314 1.00 84.06 355 THR A CA 1
ATOM 2829 C C . THR A 1 355 ? 5.722 -2.186 10.329 1.00 84.06 355 THR A C 1
ATOM 2831 O O . THR A 1 355 ? 5.195 -1.290 10.995 1.00 84.06 355 THR A O 1
ATOM 2834 N N . GLU A 1 356 ? 6.772 -1.939 9.543 1.00 82.69 356 GLU A N 1
ATOM 2835 C CA . GLU A 1 356 ? 7.330 -0.594 9.363 1.00 82.69 356 GLU A CA 1
ATOM 2836 C C . GLU A 1 356 ? 6.430 0.264 8.461 1.00 82.69 356 GLU A C 1
ATOM 2838 O O . GLU A 1 356 ? 6.554 0.327 7.231 1.00 82.69 356 GLU A O 1
ATOM 2843 N N . THR A 1 357 ? 5.450 0.911 9.084 1.00 87.94 357 THR A N 1
ATOM 2844 C CA . THR A 1 357 ? 4.514 1.836 8.440 1.00 87.94 357 THR A CA 1
ATOM 2845 C C . THR A 1 357 ? 4.937 3.291 8.629 1.00 87.94 357 THR A C 1
ATOM 2847 O O . THR A 1 357 ? 5.895 3.609 9.325 1.00 87.94 357 THR A O 1
ATOM 2850 N N . CYS A 1 358 ? 4.210 4.220 8.005 1.00 88.62 358 CYS A N 1
ATOM 2851 C CA . CYS A 1 358 ? 4.445 5.643 8.233 1.00 88.62 358 CYS A CA 1
ATOM 2852 C C . CYS A 1 358 ? 4.076 6.019 9.676 1.00 88.62 358 CYS A C 1
ATOM 2854 O O . CYS A 1 358 ? 3.055 5.566 10.198 1.00 88.62 358 CYS A O 1
ATOM 2856 N N . PHE A 1 359 ? 4.890 6.871 10.303 1.00 91.00 359 PHE A N 1
ATOM 2857 C CA . PHE A 1 359 ? 4.684 7.312 11.684 1.00 91.00 359 PHE A CA 1
ATOM 2858 C C . PHE A 1 359 ? 3.279 7.893 11.946 1.00 91.00 359 PHE A C 1
ATOM 2860 O O . PHE A 1 359 ? 2.666 7.497 12.938 1.00 91.00 359 PHE A O 1
ATOM 2867 N N . PRO A 1 360 ? 2.682 8.712 11.048 1.00 92.62 360 PRO A N 1
ATOM 2868 C CA . PRO A 1 360 ? 1.335 9.229 11.280 1.00 92.62 360 PRO A CA 1
ATOM 2869 C C . PRO A 1 360 ? 0.251 8.146 11.365 1.00 92.62 360 PRO A C 1
ATOM 2871 O O . PRO A 1 360 ? -0.746 8.363 12.040 1.00 92.62 360 PRO A O 1
ATOM 2874 N N . LEU A 1 361 ? 0.424 6.978 10.725 1.00 93.81 361 L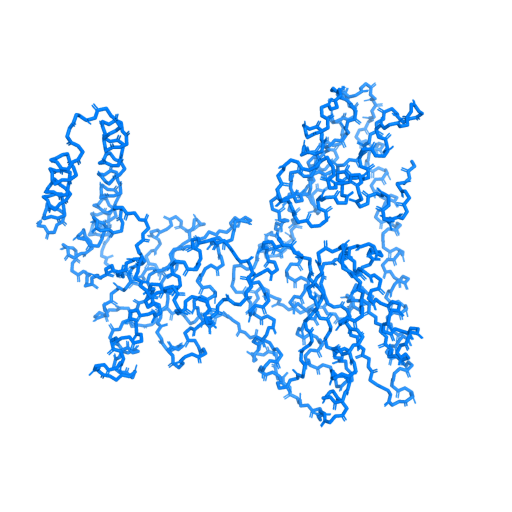EU A N 1
ATOM 2875 C CA . LEU A 1 361 ? -0.521 5.863 10.884 1.00 93.81 361 LEU A CA 1
ATOM 2876 C C . LEU A 1 361 ? -0.467 5.333 12.318 1.00 93.81 361 LEU A C 1
ATOM 2878 O O . LEU A 1 361 ? -1.510 5.167 12.941 1.00 93.81 361 LEU A O 1
ATOM 2882 N N . LYS A 1 362 ? 0.745 5.097 12.841 1.00 93.56 362 LYS A N 1
ATOM 2883 C CA . LYS A 1 362 ? 0.947 4.608 14.212 1.00 93.56 362 LYS A CA 1
ATOM 2884 C C . LYS A 1 362 ? 0.343 5.578 15.228 1.00 93.56 362 LYS A C 1
ATOM 2886 O O . LYS A 1 362 ? -0.417 5.134 16.078 1.00 93.56 362 LYS A O 1
ATOM 2891 N N . GLY A 1 363 ? 0.594 6.881 15.080 1.00 94.44 363 GLY A N 1
ATOM 2892 C CA . GLY A 1 363 ? -0.005 7.906 15.943 1.00 94.44 363 GLY A CA 1
ATOM 2893 C C . GLY A 1 363 ? -1.534 7.888 15.894 1.00 94.44 363 GLY A C 1
ATOM 2894 O O . GLY A 1 363 ? -2.183 7.651 16.905 1.00 94.44 363 GLY A O 1
ATOM 2895 N N . VAL A 1 364 ? -2.114 8.027 14.699 1.00 95.19 364 VAL A N 1
ATOM 2896 C CA . VAL A 1 364 ? -3.572 8.113 14.522 1.00 95.19 364 VAL A CA 1
ATOM 2897 C C . VAL A 1 364 ? -4.303 6.859 15.015 1.00 95.19 364 VAL A C 1
ATOM 2899 O O . VAL A 1 364 ? -5.304 6.967 15.721 1.00 95.19 364 VAL A O 1
ATOM 2902 N N . ILE A 1 365 ? -3.826 5.663 14.656 1.00 95.75 365 ILE A N 1
ATOM 2903 C CA . ILE A 1 365 ? -4.454 4.407 15.090 1.00 95.75 365 ILE A CA 1
ATOM 2904 C C . ILE A 1 365 ? -4.243 4.189 16.590 1.00 95.75 365 ILE A C 1
ATOM 2906 O O . ILE A 1 365 ? -5.186 3.803 17.281 1.00 95.75 365 ILE A O 1
ATOM 2910 N N . GLY A 1 366 ? -3.039 4.466 17.097 1.00 96.44 366 GLY A N 1
ATOM 2911 C CA . GLY A 1 366 ? -2.715 4.377 18.517 1.00 96.44 366 GLY A CA 1
ATOM 2912 C C . GLY A 1 366 ? -3.635 5.243 19.370 1.00 96.44 366 GLY A C 1
ATOM 2913 O O . GLY A 1 366 ? -4.269 4.725 20.286 1.00 96.44 366 GLY A O 1
ATOM 2914 N N . ASP A 1 367 ? -3.776 6.521 19.016 1.00 97.31 367 ASP A N 1
ATOM 2915 C CA . ASP A 1 367 ? -4.604 7.500 19.729 1.00 97.31 367 ASP A CA 1
ATOM 2916 C C . ASP A 1 367 ? -6.077 7.086 19.777 1.00 97.31 367 ASP A C 1
ATOM 2918 O O . ASP A 1 367 ? -6.695 7.042 20.844 1.00 97.31 367 ASP A O 1
ATOM 2922 N N . LEU A 1 368 ? -6.642 6.723 18.623 1.00 97.69 368 LEU A N 1
ATOM 2923 C CA . LEU A 1 368 ? -8.050 6.344 18.521 1.00 97.69 368 LEU A CA 1
ATOM 2924 C C . LEU A 1 368 ? -8.357 5.053 19.283 1.00 97.69 368 LEU A C 1
ATOM 2926 O O . LEU A 1 368 ? -9.337 4.986 20.025 1.00 97.69 368 LEU A O 1
ATOM 2930 N N . ILE A 1 369 ? -7.529 4.022 19.109 1.00 97.44 369 ILE A N 1
ATOM 2931 C CA . ILE A 1 369 ? -7.768 2.727 19.746 1.00 97.44 369 ILE A CA 1
ATOM 2932 C C . ILE A 1 369 ? -7.510 2.802 21.252 1.00 97.44 369 ILE A C 1
ATOM 2934 O O . ILE A 1 369 ? -8.315 2.279 22.021 1.00 97.44 369 ILE A O 1
ATOM 2938 N N . SER A 1 370 ? -6.437 3.469 21.684 1.00 97.44 370 SER A N 1
ATOM 2939 C CA . SER A 1 370 ? -6.124 3.663 23.105 1.00 97.44 370 SER A CA 1
ATOM 2940 C C . SER A 1 370 ? -7.270 4.374 23.828 1.00 97.44 370 SER A C 1
ATOM 2942 O O . SER A 1 370 ? -7.727 3.915 24.879 1.00 97.44 370 SER A O 1
ATOM 2944 N N . PHE A 1 371 ? -7.823 5.427 23.211 1.00 97.56 371 PHE A N 1
ATOM 2945 C CA . PHE A 1 371 ? -8.995 6.128 23.728 1.00 97.56 371 PHE A CA 1
ATOM 2946 C C . PHE A 1 371 ? -10.190 5.183 23.925 1.00 97.56 371 PHE A C 1
ATOM 2948 O O . PHE A 1 371 ? -10.757 5.123 25.017 1.00 97.56 371 PHE A O 1
ATOM 2955 N N . LEU A 1 372 ? -10.554 4.409 22.898 1.00 97.56 372 LEU A N 1
ATOM 2956 C CA . LEU A 1 372 ? -11.702 3.495 22.955 1.00 97.56 372 LEU A CA 1
ATOM 2957 C C . LEU A 1 372 ? -11.500 2.364 23.970 1.00 97.56 372 LEU A C 1
ATOM 2959 O O . LEU A 1 372 ? -12.432 2.009 24.689 1.00 97.56 372 LEU A O 1
ATOM 2963 N N . VAL A 1 373 ? -10.283 1.821 24.068 1.00 96.56 373 VAL A N 1
ATOM 2964 C CA . VAL A 1 373 ? -9.929 0.801 25.065 1.00 96.56 373 VAL A CA 1
ATOM 2965 C C . VAL A 1 373 ? -10.073 1.357 26.481 1.00 96.56 373 VAL A C 1
ATOM 2967 O O . VAL A 1 373 ? -10.614 0.666 27.344 1.00 96.56 373 VAL A O 1
ATOM 2970 N N . ARG A 1 374 ? -9.633 2.596 26.731 1.00 96.44 374 ARG A N 1
ATOM 2971 C CA . ARG A 1 374 ? -9.800 3.254 28.035 1.00 96.44 374 ARG A CA 1
ATOM 2972 C C . ARG A 1 374 ? -11.276 3.439 28.382 1.00 96.44 374 ARG A C 1
ATOM 2974 O O . ARG A 1 374 ? -11.695 3.005 29.449 1.00 96.44 374 ARG A O 1
ATOM 2981 N N . GLU A 1 375 ? -12.071 3.988 27.466 1.00 96.62 375 GLU A N 1
ATOM 2982 C CA . GLU A 1 375 ? -13.519 4.151 27.668 1.00 96.62 375 GLU A CA 1
ATOM 2983 C C . GLU A 1 375 ? -14.213 2.805 27.933 1.00 96.62 375 GLU A C 1
ATOM 2985 O O . GLU A 1 375 ? -15.099 2.706 28.783 1.00 96.62 375 GLU A O 1
ATOM 2990 N N . ALA A 1 376 ? -13.784 1.742 27.247 1.00 96.75 376 ALA A N 1
ATOM 2991 C CA . ALA A 1 376 ? -14.353 0.410 27.413 1.00 96.75 376 ALA A CA 1
ATOM 2992 C C . ALA A 1 376 ? -14.020 -0.215 28.774 1.00 96.75 376 ALA A C 1
ATOM 2994 O O . ALA A 1 376 ? -14.833 -0.983 29.287 1.00 96.75 376 ALA A O 1
ATOM 2995 N N . ARG A 1 377 ? -12.869 0.119 29.379 1.00 95.81 377 ARG A N 1
ATOM 2996 C CA . ARG A 1 377 ? -12.526 -0.308 30.748 1.00 95.81 377 ARG A CA 1
ATOM 2997 C C . ARG A 1 377 ? -13.460 0.307 31.788 1.00 95.81 377 ARG A C 1
ATOM 2999 O O . ARG A 1 377 ? -13.783 -0.354 32.766 1.00 95.81 377 ARG A O 1
ATOM 3006 N N . GLU A 1 378 ? -13.901 1.543 31.570 1.00 94.94 378 GLU A N 1
ATOM 3007 C CA . GLU A 1 378 ? -14.771 2.262 32.506 1.00 94.94 378 GLU A CA 1
ATOM 3008 C C . GLU A 1 378 ? -16.257 1.930 32.314 1.00 94.94 378 GLU A C 1
ATOM 3010 O O . GLU A 1 378 ? -16.995 1.782 33.285 1.00 94.94 378 GLU A O 1
ATOM 3015 N N . LYS A 1 379 ? -16.711 1.825 31.059 1.00 95.50 379 LYS A N 1
ATOM 3016 C CA . LYS A 1 379 ? -18.143 1.779 30.706 1.00 95.50 379 LYS A CA 1
ATOM 3017 C C . LYS A 1 379 ? -18.596 0.459 30.080 1.00 95.50 379 LYS A C 1
ATOM 3019 O O . LYS A 1 379 ? -19.796 0.259 29.897 1.00 95.50 379 LYS A O 1
ATOM 3024 N N . GLY A 1 380 ? -17.660 -0.428 29.747 1.00 95.12 380 GLY A N 1
ATOM 3025 C CA . GLY A 1 380 ? -17.907 -1.676 29.029 1.00 95.12 380 GLY A CA 1
ATOM 3026 C C . GLY A 1 380 ? -17.865 -1.522 27.504 1.00 95.12 380 GLY A C 1
ATOM 3027 O O . GLY A 1 380 ? -18.294 -0.516 26.936 1.00 95.12 380 GLY A O 1
ATOM 3028 N N . ALA A 1 381 ? -17.365 -2.554 26.818 1.00 94.25 381 ALA A N 1
ATOM 3029 C CA . ALA A 1 381 ? -17.144 -2.533 25.369 1.00 94.25 381 ALA A CA 1
ATOM 3030 C C . ALA A 1 381 ? -18.434 -2.385 24.545 1.00 94.25 381 ALA A C 1
ATOM 3032 O O . ALA A 1 381 ? -18.432 -1.713 23.515 1.00 94.25 381 ALA A O 1
ATOM 3033 N N . GLU A 1 382 ? -19.544 -2.982 24.992 1.00 93.31 382 GLU A N 1
ATOM 3034 C CA . GLU A 1 382 ? -20.824 -2.890 24.279 1.00 93.31 382 GLU A CA 1
ATOM 3035 C C . GLU A 1 382 ? -21.358 -1.462 24.248 1.00 93.31 382 GLU A C 1
ATOM 3037 O O . GLU A 1 382 ? -21.771 -0.977 23.196 1.00 93.31 382 GLU A O 1
ATOM 3042 N N . ARG A 1 383 ? -21.264 -0.771 25.387 1.00 94.19 383 ARG A N 1
ATOM 3043 C CA . ARG A 1 383 ? -21.679 0.621 25.521 1.00 94.19 383 ARG A CA 1
ATOM 3044 C C . ARG A 1 383 ? -20.832 1.541 24.646 1.00 94.19 383 ARG A C 1
ATOM 3046 O O . ARG A 1 383 ? -21.382 2.372 23.929 1.00 94.19 383 ARG A O 1
ATOM 3053 N N . VAL A 1 384 ? -19.514 1.335 24.615 1.00 95.06 384 VAL A N 1
ATOM 3054 C CA . VAL A 1 384 ? -18.622 2.066 23.698 1.00 95.06 384 VAL A CA 1
ATOM 3055 C C . VAL A 1 384 ? -19.008 1.823 22.236 1.00 95.06 384 VAL A C 1
ATOM 3057 O O . VAL A 1 384 ? -19.086 2.773 21.460 1.00 95.06 384 VAL A O 1
ATOM 3060 N N . CYS A 1 385 ? -19.327 0.578 21.862 1.00 92.62 385 CYS A N 1
ATOM 3061 C CA . CYS A 1 385 ? -19.758 0.246 20.502 1.00 92.62 385 CYS A CA 1
ATOM 3062 C C . CYS A 1 385 ? -21.063 0.938 20.078 1.00 92.62 385 CYS A C 1
ATOM 3064 O O . CYS A 1 385 ? -21.255 1.181 18.884 1.00 92.62 385 CYS A O 1
ATOM 3066 N N . SER A 1 386 ? -21.967 1.229 21.019 1.00 91.38 386 SER A N 1
ATOM 3067 C CA . SER A 1 386 ? -23.216 1.950 20.746 1.00 91.38 386 SER A CA 1
ATOM 3068 C C . SER A 1 386 ? -23.078 3.471 20.816 1.00 91.38 386 SER A C 1
ATOM 3070 O O . SER A 1 386 ? -23.747 4.160 20.057 1.00 91.38 386 SER A O 1
ATOM 3072 N N . GLU A 1 387 ? -22.229 3.996 21.705 1.00 93.94 387 GLU A N 1
ATOM 3073 C CA . GLU A 1 387 ? -22.116 5.440 21.958 1.00 93.94 387 GLU A CA 1
ATOM 3074 C C . GLU A 1 387 ? -21.190 6.153 20.971 1.00 93.94 387 GLU A C 1
ATOM 3076 O O . GLU A 1 387 ? -21.407 7.327 20.685 1.00 93.94 387 GLU A O 1
ATOM 3081 N N . TYR A 1 388 ? -20.167 5.474 20.448 1.00 94.88 388 TYR A N 1
ATOM 3082 C CA . TYR A 1 388 ? -19.141 6.109 19.623 1.00 94.88 388 TYR A CA 1
ATOM 3083 C C . TYR A 1 388 ? -19.289 5.799 18.133 1.00 94.88 388 TYR A C 1
ATOM 3085 O O . TYR A 1 388 ? -19.768 4.737 17.720 1.00 94.88 388 TYR A O 1
ATOM 3093 N N . LEU A 1 389 ? -18.809 6.740 17.325 1.00 93.81 389 LEU A N 1
ATOM 3094 C CA . LEU A 1 389 ? -18.387 6.535 15.943 1.00 93.81 389 LEU A CA 1
ATOM 3095 C C . LEU A 1 389 ? -16.984 7.113 15.763 1.00 93.81 389 LEU A C 1
ATOM 3097 O O . LEU A 1 389 ? -16.598 8.019 16.502 1.00 93.81 389 LEU A O 1
ATOM 3101 N N . VAL A 1 390 ? -16.228 6.628 14.779 1.00 94.56 390 VAL A N 1
ATOM 3102 C CA . VAL A 1 390 ? -14.899 7.177 14.472 1.00 94.56 390 VAL A CA 1
ATOM 3103 C C . VAL A 1 390 ? -14.928 7.940 13.158 1.00 94.56 390 VAL A C 1
ATOM 3105 O O . VAL A 1 390 ? -15.350 7.413 12.132 1.00 94.56 390 VAL A O 1
ATOM 3108 N N . PHE A 1 391 ? -14.441 9.175 13.173 1.00 92.62 391 PHE A N 1
ATOM 3109 C CA . PHE A 1 391 ? -14.230 9.975 11.975 1.00 92.62 391 PHE A CA 1
ATOM 3110 C C . PHE A 1 391 ? -12.805 9.754 11.455 1.00 92.62 391 PHE A C 1
ATOM 3112 O O . PHE A 1 391 ? -11.835 10.057 12.145 1.00 92.62 391 PHE A O 1
ATOM 3119 N N . MET A 1 392 ? -12.666 9.224 10.240 1.00 93.00 392 MET A N 1
ATOM 3120 C CA . MET A 1 392 ? -11.368 8.960 9.612 1.00 93.00 392 MET A CA 1
ATOM 3121 C C . MET A 1 392 ? -11.415 9.330 8.127 1.00 93.00 392 MET A C 1
ATOM 3123 O O . MET A 1 392 ? -11.778 8.473 7.312 1.00 93.00 392 MET A O 1
ATOM 3127 N N . PRO A 1 393 ? -11.084 10.580 7.750 1.00 89.56 393 PRO A N 1
ATOM 3128 C CA . PRO A 1 393 ? -11.055 10.983 6.349 1.00 89.56 393 PRO A CA 1
ATOM 3129 C C . PRO A 1 393 ? -10.059 10.127 5.557 1.00 89.56 393 PRO A C 1
ATOM 3131 O O . PRO A 1 393 ? -9.109 9.580 6.112 1.00 89.56 393 PRO A O 1
ATOM 3134 N N . THR A 1 394 ? -10.292 9.990 4.253 1.00 88.94 394 THR A N 1
ATOM 3135 C CA . THR A 1 394 ? -9.478 9.138 3.378 1.00 88.94 394 THR A CA 1
ATOM 3136 C C . THR A 1 394 ? -9.246 9.771 2.003 1.00 88.94 394 THR A C 1
ATOM 3138 O O . THR A 1 394 ? -9.926 10.711 1.599 1.00 88.94 394 THR A O 1
ATOM 3141 N N . THR A 1 395 ? -8.274 9.254 1.261 1.00 87.56 395 THR A N 1
ATOM 3142 C CA . THR A 1 395 ? -7.938 9.669 -0.104 1.00 87.56 395 THR A CA 1
ATOM 3143 C C . THR A 1 395 ? -7.966 8.466 -1.044 1.00 87.56 395 THR A C 1
ATOM 3145 O O . THR A 1 395 ? -7.827 7.321 -0.614 1.00 87.56 395 THR A O 1
ATOM 3148 N N . SER A 1 396 ? -8.117 8.725 -2.340 1.00 82.19 396 SER A N 1
ATOM 3149 C CA . SER A 1 396 ? -7.992 7.713 -3.400 1.00 82.19 396 SER A CA 1
ATOM 3150 C C . SER A 1 396 ? -6.670 7.817 -4.170 1.00 82.19 396 SER A C 1
ATOM 3152 O O . SER A 1 396 ? -6.561 7.319 -5.283 1.00 82.19 396 SER A O 1
ATOM 3154 N N . GLY A 1 397 ? -5.678 8.508 -3.584 1.00 79.50 397 GLY A N 1
ATOM 3155 C CA . GLY A 1 397 ? -4.320 8.732 -4.106 1.00 79.50 397 GLY A CA 1
ATOM 3156 C C . GLY A 1 397 ? -3.336 7.626 -3.678 1.00 79.50 397 GLY A C 1
ATOM 3157 O O . GLY A 1 397 ? -3.607 6.948 -2.693 1.00 79.50 397 GLY A O 1
ATOM 3158 N N . PRO A 1 398 ? -2.143 7.486 -4.296 1.00 85.56 398 PRO A N 1
ATOM 3159 C CA . PRO A 1 398 ? -1.187 6.403 -3.999 1.00 85.56 398 PRO A CA 1
ATOM 3160 C C . PRO A 1 398 ? -0.558 6.504 -2.594 1.00 85.56 398 PRO A C 1
ATOM 3162 O O . PRO A 1 398 ? 0.280 5.684 -2.209 1.00 85.56 398 PRO A O 1
ATOM 3165 N N . CYS A 1 399 ? -0.955 7.518 -1.822 1.00 88.62 399 CYS A N 1
ATOM 3166 C CA . CYS A 1 399 ? -0.558 7.768 -0.447 1.00 88.62 399 CYS A CA 1
ATOM 3167 C C . CYS A 1 399 ? -1.062 6.668 0.492 1.00 88.62 399 CYS A C 1
ATOM 3169 O O . CYS A 1 399 ? -2.155 6.146 0.332 1.00 88.62 399 CYS A O 1
ATOM 3171 N N . ARG A 1 400 ? -0.305 6.374 1.550 1.00 91.31 400 ARG A N 1
ATOM 3172 C CA . ARG A 1 400 ? -0.712 5.435 2.608 1.00 91.31 400 ARG A CA 1
ATOM 3173 C C . ARG A 1 400 ? -1.952 5.893 3.389 1.00 91.31 400 ARG A C 1
ATOM 3175 O O . ARG A 1 400 ? -2.685 5.050 3.895 1.00 91.31 400 ARG A O 1
ATOM 3182 N N . PHE A 1 401 ? -2.197 7.204 3.461 1.00 91.88 401 PHE A N 1
ATOM 3183 C CA . PHE A 1 401 ? -3.329 7.799 4.182 1.00 91.88 401 PHE A CA 1
ATOM 3184 C C . PHE A 1 401 ? -4.689 7.258 3.721 1.00 91.88 401 PHE A C 1
ATOM 3186 O O . PHE A 1 401 ? -5.550 6.986 4.554 1.00 91.88 401 PHE A O 1
ATOM 3193 N N . GLY A 1 402 ? -4.843 6.980 2.420 1.00 91.12 402 GLY A N 1
ATOM 3194 C CA . GLY A 1 402 ? -6.064 6.400 1.851 1.00 91.12 402 GLY A CA 1
ATOM 3195 C C . GLY A 1 402 ? -6.462 5.034 2.428 1.00 91.12 402 GLY A C 1
ATOM 3196 O O . GLY A 1 402 ? -7.592 4.577 2.250 1.00 91.12 402 GLY A O 1
ATOM 3197 N N . LYS A 1 403 ? -5.546 4.388 3.160 1.00 92.44 403 LYS A N 1
ATOM 3198 C CA . LYS A 1 403 ? -5.725 3.071 3.779 1.00 92.44 403 LYS A CA 1
ATOM 3199 C C . LYS A 1 403 ? -5.909 3.102 5.292 1.00 92.44 403 LYS A C 1
ATOM 3201 O O . LYS A 1 403 ? -6.144 2.056 5.890 1.00 92.44 403 LYS A O 1
ATOM 3206 N N . TYR A 1 404 ? -5.824 4.265 5.937 1.00 94.06 404 TYR A N 1
ATOM 3207 C CA . TYR A 1 404 ? -5.859 4.346 7.405 1.00 94.06 404 TYR A CA 1
ATOM 3208 C C . TYR A 1 404 ? -7.169 3.808 7.970 1.00 94.06 404 TYR A C 1
ATOM 3210 O O . TYR A 1 404 ? -7.171 3.084 8.960 1.00 94.06 404 TYR A O 1
ATOM 3218 N N . ALA A 1 405 ? -8.280 4.106 7.302 1.00 93.00 405 ALA A N 1
ATOM 3219 C CA . ALA A 1 405 ? -9.587 3.646 7.736 1.00 93.00 405 ALA A CA 1
ATOM 3220 C C . ALA A 1 405 ? -9.768 2.119 7.601 1.00 93.00 405 ALA A C 1
ATOM 3222 O O . ALA A 1 405 ? -10.496 1.524 8.392 1.00 93.00 405 ALA A O 1
ATOM 3223 N N . GLU A 1 406 ? -9.074 1.476 6.654 1.00 92.94 406 GLU A N 1
ATOM 3224 C CA . GLU A 1 406 ? -9.035 0.011 6.537 1.00 92.94 406 GLU A CA 1
ATOM 3225 C C . GLU A 1 406 ? -8.245 -0.607 7.701 1.00 92.94 406 GLU A C 1
ATOM 3227 O O . GLU A 1 406 ? -8.718 -1.534 8.356 1.00 92.94 406 GLU A O 1
ATOM 3232 N N . VAL A 1 407 ? -7.065 -0.053 8.006 1.00 94.19 407 VAL A N 1
ATOM 3233 C CA . VAL A 1 407 ? -6.231 -0.492 9.141 1.00 94.19 407 VAL A CA 1
ATOM 3234 C C . VAL A 1 407 ? -6.975 -0.317 10.463 1.00 94.19 407 VAL A C 1
ATOM 3236 O O . VAL A 1 407 ? -6.958 -1.210 11.312 1.00 94.19 407 VAL A O 1
ATOM 3239 N N . LEU A 1 408 ? -7.670 0.811 10.622 1.00 95.19 408 LEU A N 1
ATOM 3240 C CA . LEU A 1 408 ? -8.515 1.083 11.778 1.00 95.19 408 LEU A CA 1
ATOM 3241 C C . LEU A 1 408 ? -9.625 0.036 11.910 1.00 95.19 408 LEU A C 1
ATOM 3243 O O . LEU A 1 408 ? -9.803 -0.512 12.993 1.00 95.19 408 LEU A O 1
ATOM 3247 N N . ALA A 1 409 ? -10.332 -0.279 10.821 1.00 94.38 409 ALA A N 1
ATOM 3248 C CA . ALA A 1 409 ? -11.394 -1.284 10.828 1.00 94.38 409 ALA A CA 1
ATOM 3249 C C . ALA A 1 409 ? -10.877 -2.667 11.257 1.00 94.38 409 ALA A C 1
ATOM 3251 O O . ALA A 1 409 ? -11.474 -3.300 12.127 1.00 94.38 409 ALA A O 1
ATOM 3252 N N . LEU A 1 410 ? -9.736 -3.104 10.711 1.00 93.88 410 LEU A N 1
ATOM 3253 C CA . LEU A 1 410 ? -9.092 -4.368 11.091 1.00 93.88 410 LEU A CA 1
ATOM 3254 C C . LEU A 1 410 ? -8.673 -4.379 12.568 1.00 93.88 410 LEU A C 1
ATOM 3256 O O . LEU A 1 410 ? -8.891 -5.365 13.276 1.00 93.88 410 LEU A O 1
ATOM 3260 N N . SER A 1 411 ? -8.117 -3.266 13.048 1.00 95.06 411 SER A N 1
ATOM 3261 C CA . SER A 1 411 ? -7.704 -3.110 14.445 1.00 95.06 411 SER A CA 1
ATOM 3262 C C . SER A 1 411 ? -8.905 -3.171 15.392 1.00 95.06 411 SER A C 1
ATOM 3264 O O . SER A 1 411 ? -8.877 -3.908 16.378 1.00 95.06 411 SER A O 1
ATOM 3266 N N . LEU A 1 412 ? -9.995 -2.471 15.062 1.00 95.12 412 LEU A N 1
ATOM 3267 C CA . LEU A 1 412 ? -11.247 -2.515 15.818 1.00 95.12 412 LEU A CA 1
ATOM 3268 C C . LEU A 1 412 ? -11.842 -3.929 15.831 1.00 95.12 412 LEU A C 1
ATOM 3270 O O . LEU A 1 412 ? -12.239 -4.405 16.894 1.00 95.12 412 LEU A O 1
ATOM 3274 N N . GLU A 1 413 ? -11.867 -4.628 14.690 1.00 92.94 413 GLU A N 1
ATOM 3275 C CA . GLU A 1 413 ? -12.332 -6.020 14.599 1.00 92.94 413 GLU A CA 1
ATOM 3276 C C . GLU A 1 413 ? -11.537 -6.932 15.547 1.00 92.94 413 GLU A C 1
ATOM 3278 O O . GLU A 1 413 ? -12.140 -7.661 16.336 1.00 92.94 413 GLU A O 1
ATOM 3283 N N . SER A 1 414 ? -10.200 -6.847 15.534 1.00 91.50 414 SER A N 1
ATOM 3284 C CA . SER A 1 414 ? -9.331 -7.692 16.369 1.00 91.50 414 SER A CA 1
ATOM 3285 C C . SER A 1 414 ? -9.508 -7.488 17.878 1.00 91.50 414 SER A C 1
ATOM 3287 O O . SER A 1 414 ? -9.206 -8.387 18.659 1.00 91.50 414 SER A O 1
ATOM 3289 N N . LEU A 1 415 ? -10.017 -6.323 18.289 1.00 93.44 415 LEU A N 1
ATOM 3290 C CA . LEU A 1 415 ? -10.228 -5.957 19.691 1.00 93.44 415 LEU A CA 1
ATOM 3291 C C . LEU A 1 415 ? -11.696 -6.075 20.128 1.00 93.44 415 LEU A C 1
ATOM 3293 O O . LEU A 1 415 ? -12.031 -5.702 21.249 1.00 93.44 415 LEU A O 1
ATOM 3297 N N . GLY A 1 416 ? -12.582 -6.582 19.263 1.00 92.50 416 GLY A N 1
ATOM 3298 C CA . GLY A 1 416 ? -14.012 -6.721 19.561 1.00 92.50 416 GLY A CA 1
ATOM 3299 C C . GLY A 1 416 ? -14.829 -5.430 19.405 1.00 92.50 416 GLY A C 1
ATOM 3300 O O . GLY A 1 416 ? -16.018 -5.417 19.7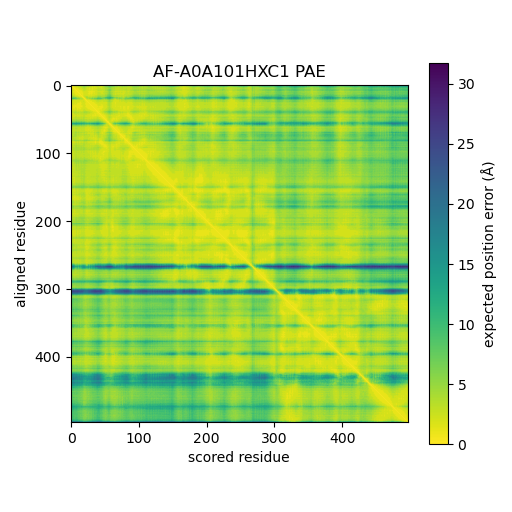19 1.00 92.50 416 GLY A O 1
ATOM 3301 N N . PHE A 1 417 ? -14.230 -4.366 18.864 1.00 94.81 417 PHE A N 1
ATOM 3302 C CA . PHE A 1 417 ? -14.869 -3.078 18.578 1.00 94.81 417 PHE A CA 1
ATOM 3303 C C . PHE A 1 417 ? -15.355 -2.934 17.128 1.00 94.81 417 PHE A C 1
ATOM 3305 O O . PHE A 1 417 ? -15.765 -1.851 16.721 1.00 94.81 417 PHE A O 1
ATOM 3312 N N . GLY A 1 418 ? -15.361 -4.009 16.333 1.00 90.62 418 GLY A N 1
ATOM 3313 C CA . GLY A 1 418 ? -15.749 -3.973 14.911 1.00 90.62 418 GLY A CA 1
ATOM 3314 C C . GLY A 1 418 ? -17.194 -3.522 14.623 1.00 90.62 418 GLY A C 1
ATOM 3315 O O . GLY A 1 418 ? -17.559 -3.362 13.463 1.00 90.62 418 GLY A O 1
ATOM 3316 N N . ARG A 1 419 ? -18.024 -3.319 15.659 1.00 90.56 419 ARG A N 1
ATOM 3317 C CA . ARG A 1 419 ? -19.371 -2.726 15.558 1.00 90.56 419 ARG A CA 1
ATOM 3318 C C . ARG A 1 419 ? -19.360 -1.190 15.509 1.00 90.56 419 ARG A C 1
ATOM 3320 O O . ARG A 1 419 ? -20.391 -0.610 15.180 1.00 90.56 419 ARG A O 1
ATOM 3327 N N . ILE A 1 420 ? -18.243 -0.540 15.846 1.00 92.69 420 ILE A N 1
ATOM 3328 C CA . ILE A 1 420 ? -18.120 0.921 15.799 1.00 92.69 420 ILE A CA 1
ATOM 3329 C C . ILE A 1 420 ? -18.086 1.375 14.330 1.00 92.69 420 ILE A C 1
ATOM 3331 O O . ILE A 1 420 ? -17.207 0.934 13.585 1.00 92.69 420 ILE A O 1
ATOM 3335 N N . PRO A 1 421 ? -19.007 2.252 13.893 1.00 91.69 421 PRO A N 1
ATOM 3336 C CA . PRO A 1 421 ? -19.004 2.764 12.532 1.00 91.69 421 PRO A CA 1
ATOM 3337 C C . PRO A 1 421 ? -17.826 3.719 12.310 1.00 91.69 421 PRO A C 1
ATOM 3339 O O . PRO A 1 421 ? -17.466 4.507 13.190 1.00 91.69 421 PRO A O 1
ATOM 3342 N N . ILE A 1 422 ? -17.253 3.666 11.106 1.00 91.56 422 ILE A N 1
ATOM 3343 C CA . ILE A 1 422 ? -16.189 4.570 10.666 1.00 91.56 422 ILE A CA 1
ATOM 3344 C C . ILE A 1 422 ? -16.748 5.467 9.561 1.00 91.56 422 ILE A C 1
ATOM 3346 O O . ILE A 1 422 ? -17.077 4.995 8.474 1.00 91.56 422 ILE A O 1
ATOM 3350 N N . VAL A 1 423 ? -16.828 6.767 9.832 1.00 89.75 423 VAL A N 1
ATOM 3351 C CA . VAL A 1 423 ? -17.207 7.791 8.857 1.00 89.75 423 VAL A CA 1
ATOM 3352 C C . VAL A 1 423 ? -15.946 8.237 8.120 1.00 89.75 423 VAL A C 1
ATOM 3354 O O . VAL A 1 423 ? -15.077 8.895 8.695 1.00 89.75 423 VAL A O 1
ATOM 3357 N N . SER A 1 424 ? -15.833 7.855 6.845 1.00 87.81 424 SER A N 1
ATOM 3358 C CA . SER A 1 424 ? -14.650 8.109 6.012 1.00 87.81 424 SER A CA 1
ATOM 3359 C C . SER A 1 424 ? -14.966 8.935 4.769 1.00 87.81 424 SER A C 1
ATOM 3361 O O . SER A 1 424 ? -15.079 8.375 3.675 1.00 87.81 424 SER A O 1
ATOM 3363 N N . PRO A 1 425 ? -15.098 10.264 4.900 1.00 85.38 425 PRO A N 1
ATOM 3364 C CA . PRO A 1 425 ? -15.232 11.138 3.743 1.00 85.38 425 PRO A CA 1
ATOM 3365 C C . PRO A 1 425 ? -13.996 11.063 2.839 1.00 85.38 425 PRO A C 1
ATOM 3367 O O . PRO A 1 425 ? -12.874 10.916 3.326 1.00 85.38 425 PRO A O 1
ATOM 3370 N N . THR A 1 426 ? -14.205 11.174 1.523 1.00 82.25 426 THR A N 1
ATOM 3371 C CA . THR A 1 426 ? -13.152 10.994 0.510 1.00 82.25 426 THR A CA 1
ATOM 3372 C C . THR A 1 426 ? -12.966 12.236 -0.361 1.00 82.25 426 THR A C 1
ATOM 3374 O O . THR A 1 426 ? -13.919 12.987 -0.594 1.00 82.25 426 THR A O 1
ATOM 3377 N N . THR A 1 427 ? -11.761 12.420 -0.911 1.00 73.75 427 THR A N 1
ATOM 3378 C CA . THR A 1 427 ? -11.467 13.454 -1.926 1.00 73.75 427 THR A CA 1
ATOM 3379 C C . THR A 1 427 ? -12.396 13.388 -3.130 1.00 73.75 427 THR A C 1
ATOM 3381 O O . THR A 1 427 ? -12.798 14.424 -3.649 1.00 73.75 427 THR A O 1
ATOM 3384 N N . GLU A 1 428 ? -12.753 12.184 -3.576 1.00 72.75 428 GLU A N 1
ATOM 3385 C CA . GLU A 1 428 ? -13.549 11.977 -4.794 1.00 72.75 428 GLU A CA 1
ATOM 3386 C C . GLU A 1 428 ? -14.963 12.531 -4.673 1.00 72.75 428 GLU A C 1
ATOM 3388 O O . GLU A 1 428 ? -15.536 12.998 -5.653 1.00 72.75 428 GLU A O 1
ATOM 3393 N N . LYS A 1 429 ? -15.513 12.507 -3.456 1.00 70.69 429 LYS A N 1
ATOM 3394 C CA . LYS A 1 429 ? -16.840 13.044 -3.150 1.00 70.69 429 LYS A CA 1
ATOM 3395 C C . LYS A 1 429 ? -16.774 14.427 -2.487 1.00 70.69 429 LYS A C 1
ATOM 3397 O O . LYS A 1 429 ? -17.781 14.913 -1.983 1.00 70.69 429 LYS A O 1
ATOM 3402 N N . GLY A 1 430 ? -15.592 15.057 -2.463 1.00 69.75 430 GLY A N 1
ATOM 3403 C CA . GLY A 1 430 ? -15.382 16.409 -1.935 1.00 69.75 430 GLY A CA 1
ATOM 3404 C C . GLY A 1 430 ? -15.357 16.526 -0.407 1.00 69.75 430 GLY A C 1
ATOM 3405 O O . GLY A 1 430 ? -15.595 17.612 0.108 1.00 69.75 430 GLY A O 1
ATOM 3406 N N . TYR A 1 431 ? -15.102 15.431 0.318 1.00 73.44 431 TYR A N 1
ATOM 3407 C CA . TYR A 1 431 ? -15.057 15.296 1.787 1.00 73.44 431 TYR A CA 1
ATOM 3408 C C . TYR A 1 431 ? -16.312 15.684 2.590 1.00 73.44 431 TYR A C 1
ATOM 3410 O O . TYR A 1 431 ? -16.441 15.324 3.757 1.00 73.44 431 TYR A O 1
ATOM 3418 N N . LEU A 1 432 ? -17.248 16.390 1.972 1.00 67.44 432 LEU A N 1
ATOM 3419 C CA . LEU A 1 432 ? -18.443 16.948 2.596 1.00 67.44 432 LEU A CA 1
ATOM 3420 C C . LEU A 1 432 ? -19.712 16.322 2.000 1.00 67.44 432 LEU A C 1
ATOM 3422 O O . LEU A 1 432 ? -20.792 16.908 2.020 1.00 67.44 432 LEU A O 1
ATOM 3426 N N . ASP A 1 433 ? -19.581 15.115 1.447 1.00 72.38 433 ASP A N 1
ATOM 3427 C CA . ASP A 1 433 ? -20.708 14.360 0.918 1.00 72.38 433 ASP A CA 1
ATOM 3428 C C . ASP A 1 433 ? -21.690 13.992 2.051 1.00 72.38 433 ASP A C 1
ATOM 3430 O O . ASP A 1 433 ? -21.319 13.259 2.975 1.00 72.38 433 ASP A O 1
ATOM 3434 N N . PRO A 1 434 ? -22.954 14.454 1.989 1.00 66.69 434 PRO A N 1
ATOM 3435 C CA . PRO A 1 434 ? -23.925 14.273 3.068 1.00 66.69 434 PRO A CA 1
ATOM 3436 C C . PRO A 1 434 ? -24.227 12.803 3.361 1.00 66.69 434 PRO A C 1
ATOM 3438 O O . PRO A 1 434 ? -24.436 12.439 4.515 1.00 66.69 434 PRO A O 1
ATOM 3441 N N . LYS A 1 435 ? -24.228 11.956 2.319 1.00 70.75 435 LYS A N 1
ATOM 3442 C CA . LYS A 1 435 ? -24.464 10.513 2.464 1.00 70.75 435 LYS A CA 1
ATOM 3443 C C . LYS A 1 435 ? -23.333 9.853 3.241 1.00 70.75 435 LYS A C 1
ATOM 3445 O O . LYS A 1 435 ? -23.594 9.040 4.116 1.00 70.75 435 LYS A O 1
ATOM 3450 N N . THR A 1 436 ? -22.091 10.232 2.950 1.00 73.19 436 THR A N 1
ATOM 3451 C CA . THR A 1 436 ? -20.916 9.699 3.646 1.00 73.19 436 THR A CA 1
ATOM 3452 C C . THR A 1 436 ? -20.854 10.156 5.105 1.00 73.19 436 THR A C 1
ATOM 3454 O O . THR A 1 436 ? -20.446 9.381 5.963 1.00 73.19 436 THR A O 1
ATOM 3457 N N . LEU A 1 437 ? -21.289 11.385 5.400 1.00 74.50 437 LEU A N 1
ATOM 3458 C CA . LEU A 1 437 ? -21.344 11.914 6.767 1.00 74.50 437 LEU A CA 1
ATOM 3459 C C . LEU A 1 437 ? -22.572 11.447 7.564 1.00 74.50 437 LEU A C 1
ATOM 3461 O O . LEU A 1 437 ? -22.621 11.677 8.768 1.00 74.50 437 LEU A O 1
ATOM 3465 N N . GLY A 1 438 ? -23.565 10.830 6.917 1.00 73.94 438 GLY A N 1
ATOM 3466 C CA . GLY A 1 438 ? -24.825 10.443 7.557 1.00 73.94 438 GLY A CA 1
ATOM 3467 C C . GLY A 1 438 ? -25.671 11.633 8.029 1.00 73.94 438 GLY A C 1
ATOM 3468 O O . GLY A 1 438 ? -26.468 11.482 8.947 1.00 73.94 438 GLY A O 1
ATOM 3469 N N . ILE A 1 439 ? -25.495 12.819 7.429 1.00 76.50 439 ILE A N 1
ATOM 3470 C CA . ILE A 1 439 ? -26.187 14.055 7.829 1.00 76.50 439 ILE A CA 1
ATOM 3471 C C . ILE A 1 439 ? -27.356 14.334 6.874 1.00 76.50 439 ILE A C 1
ATOM 3473 O O . ILE A 1 439 ? -27.167 14.607 5.685 1.00 76.50 439 ILE A O 1
ATOM 3477 N N . THR A 1 440 ? -28.575 14.341 7.412 1.00 77.62 440 THR A N 1
ATOM 3478 C CA . THR A 1 440 ? -29.839 14.518 6.669 1.00 77.62 440 THR A CA 1
ATOM 3479 C C . THR A 1 440 ? -30.358 15.963 6.648 1.00 77.62 440 THR A C 1
ATOM 3481 O O . THR A 1 440 ? -31.451 16.226 6.151 1.00 77.62 440 THR A O 1
ATOM 3484 N N . TRP A 1 441 ? -29.573 16.931 7.133 1.00 81.44 441 TRP A N 1
ATOM 3485 C CA . TRP A 1 441 ? -30.000 18.328 7.294 1.00 81.44 441 TRP A CA 1
ATOM 3486 C C . TRP A 1 441 ? -30.425 19.031 5.992 1.00 81.44 441 TRP A C 1
ATOM 3488 O O . TRP A 1 441 ? -29.892 18.703 4.922 1.00 81.44 441 TRP A O 1
ATOM 3498 N N . PRO A 1 442 ? -31.303 20.057 6.078 1.00 86.75 442 PRO A N 1
ATOM 3499 C CA . PRO A 1 442 ? -31.638 20.932 4.955 1.00 86.75 442 PRO A CA 1
ATOM 3500 C C . PRO A 1 442 ? -30.402 21.583 4.324 1.00 86.75 442 PRO A C 1
ATOM 3502 O O . PRO A 1 442 ? -29.397 21.824 4.995 1.00 86.75 442 PRO A O 1
ATOM 3505 N N . LEU A 1 443 ? -30.495 21.930 3.035 1.00 84.19 443 LEU A N 1
ATOM 3506 C CA . LEU A 1 443 ? -29.371 22.470 2.258 1.00 84.19 443 LEU A CA 1
ATOM 3507 C C . LEU A 1 443 ? -28.718 23.702 2.910 1.00 84.19 443 LEU A C 1
ATOM 3509 O O . LEU A 1 443 ? -27.495 23.776 2.956 1.00 84.19 443 LEU A O 1
ATOM 3513 N N . MET A 1 444 ? -29.513 24.636 3.445 1.00 85.00 444 MET A N 1
ATOM 3514 C CA . MET A 1 444 ? -28.991 25.866 4.060 1.00 85.00 444 MET A CA 1
ATOM 3515 C C . MET A 1 444 ? -28.232 25.598 5.365 1.00 85.00 444 MET A C 1
ATOM 3517 O O . MET A 1 444 ? -27.123 26.094 5.540 1.00 85.00 444 MET A O 1
ATOM 3521 N N . THR A 1 445 ? -28.789 24.767 6.251 1.00 86.50 445 THR A N 1
ATOM 3522 C CA . THR A 1 445 ? -28.129 24.319 7.491 1.00 86.50 445 THR A CA 1
ATOM 3523 C C . THR A 1 445 ? -26.813 23.618 7.172 1.00 86.50 445 THR A C 1
ATOM 3525 O O . THR A 1 445 ? -25.779 23.893 7.771 1.00 86.50 445 THR A O 1
ATOM 3528 N N . ARG A 1 446 ? -26.834 22.755 6.155 1.00 84.25 446 ARG A N 1
ATOM 3529 C CA . ARG A 1 446 ? -25.659 22.024 5.695 1.00 84.25 446 ARG A CA 1
ATOM 3530 C C . ARG A 1 446 ? -24.577 22.948 5.127 1.00 84.25 446 ARG A C 1
ATOM 3532 O O . ARG A 1 446 ? -23.405 22.776 5.443 1.00 84.25 446 ARG A O 1
ATOM 3539 N N . ALA A 1 447 ? -24.961 23.932 4.316 1.00 86.19 447 ALA A N 1
ATOM 3540 C CA . ALA A 1 447 ? -24.035 24.927 3.785 1.00 86.19 447 ALA A CA 1
ATOM 3541 C C . ALA A 1 447 ? -23.395 25.763 4.907 1.00 86.19 447 ALA A C 1
ATOM 3543 O O . ALA A 1 447 ? -22.194 26.019 4.859 1.00 86.19 447 ALA A O 1
ATOM 3544 N N . GLY A 1 448 ? -24.173 26.132 5.932 1.00 91.19 448 GLY A N 1
ATOM 3545 C CA . GLY A 1 448 ? -23.667 26.796 7.136 1.00 91.19 448 GLY A CA 1
ATOM 3546 C C . GLY A 1 448 ? -22.633 25.948 7.879 1.00 91.19 448 GLY A C 1
ATOM 3547 O O . GLY A 1 448 ? -21.518 26.415 8.096 1.00 91.19 448 GLY A O 1
ATOM 3548 N N . PHE A 1 449 ? -22.959 24.684 8.167 1.00 89.44 449 PHE A N 1
ATOM 3549 C CA . PHE A 1 449 ? -22.038 23.741 8.808 1.00 89.44 449 PHE A CA 1
ATOM 3550 C C . PHE A 1 449 ? -20.716 23.619 8.052 1.00 89.44 449 PHE A C 1
ATOM 3552 O O . PHE A 1 449 ? -19.642 23.777 8.628 1.00 89.44 449 PHE A O 1
ATOM 3559 N N . PHE A 1 450 ? -20.780 23.401 6.741 1.00 88.00 450 PHE A N 1
ATOM 3560 C CA . PHE A 1 450 ? -19.582 23.262 5.919 1.00 88.00 450 PHE A CA 1
ATOM 3561 C C . PHE A 1 450 ? -18.754 24.538 5.829 1.00 88.00 450 PHE A C 1
ATOM 3563 O O . PHE A 1 450 ? -17.526 24.464 5.871 1.00 88.00 450 PHE A O 1
ATOM 3570 N N . ARG A 1 451 ? -19.401 25.704 5.747 1.00 91.69 451 ARG A N 1
ATOM 3571 C CA . ARG A 1 451 ? -18.712 26.994 5.815 1.00 91.69 451 ARG A CA 1
ATOM 3572 C C . ARG A 1 451 ? -17.946 27.127 7.131 1.00 91.69 451 ARG A C 1
ATOM 3574 O O . ARG A 1 451 ? -16.791 27.536 7.108 1.00 91.69 451 ARG A O 1
ATOM 3581 N N . ASP A 1 452 ? -18.556 26.766 8.254 1.00 93.31 452 ASP A N 1
ATOM 3582 C CA . ASP A 1 452 ? -17.936 26.945 9.569 1.00 93.31 452 ASP A CA 1
ATOM 3583 C C . ASP A 1 452 ? -16.805 25.939 9.817 1.00 93.31 452 ASP A C 1
ATOM 3585 O O . ASP A 1 452 ? -15.756 26.333 10.321 1.00 93.31 452 ASP A O 1
ATOM 3589 N N . ILE A 1 453 ? -16.945 24.689 9.356 1.00 91.69 453 ILE A N 1
ATOM 3590 C CA . ILE A 1 453 ? -15.844 23.708 9.328 1.00 91.69 453 ILE A CA 1
ATOM 3591 C C . ILE A 1 453 ? -14.692 24.196 8.439 1.00 91.69 453 ILE A C 1
ATOM 3593 O O . ILE A 1 453 ? -13.520 24.076 8.792 1.00 91.69 453 ILE A O 1
ATOM 3597 N N . TYR A 1 454 ? -14.987 24.784 7.280 1.00 91.44 454 TYR A N 1
ATOM 3598 C CA . TYR A 1 454 ? -13.940 25.342 6.426 1.00 91.44 454 TYR A CA 1
ATOM 3599 C C . TYR A 1 454 ? -13.240 26.537 7.088 1.00 91.44 454 TYR A C 1
ATOM 3601 O O . TYR A 1 454 ? -12.011 26.624 7.081 1.00 91.44 454 TYR A O 1
ATOM 3609 N N . ASN A 1 455 ? -14.009 27.431 7.712 1.00 94.75 455 ASN A N 1
ATOM 3610 C CA . ASN A 1 455 ? -13.476 28.559 8.470 1.00 94.75 455 ASN A CA 1
ATOM 3611 C C . ASN A 1 455 ? -12.625 28.092 9.657 1.00 94.75 455 ASN A C 1
ATOM 3613 O O . ASN A 1 455 ? -11.601 28.713 9.931 1.00 94.75 455 ASN A O 1
ATOM 3617 N N . SER A 1 456 ? -12.988 26.992 10.325 1.00 95.12 456 SER A N 1
ATOM 3618 C CA . SER A 1 456 ? -12.198 26.434 11.426 1.00 95.12 456 SER A CA 1
ATOM 3619 C C . SER A 1 456 ? -10.856 25.885 10.944 1.00 95.12 456 SER A C 1
ATOM 3621 O O . SER A 1 456 ? -9.838 26.106 11.595 1.00 95.12 456 SER A O 1
ATOM 3623 N N . ILE A 1 457 ? -10.826 25.234 9.775 1.00 93.12 457 ILE A N 1
ATOM 3624 C CA . ILE A 1 457 ? -9.581 24.781 9.137 1.00 93.12 457 ILE A CA 1
ATOM 3625 C C . ILE A 1 457 ? -8.707 25.985 8.765 1.00 93.12 457 ILE A C 1
ATOM 3627 O O . ILE A 1 457 ? -7.526 26.002 9.093 1.00 93.12 457 ILE A O 1
ATOM 3631 N N . ARG A 1 458 ? -9.281 27.021 8.140 1.00 95.38 458 ARG A N 1
ATOM 3632 C CA . ARG A 1 458 ? -8.550 28.249 7.778 1.00 95.38 458 ARG A CA 1
ATOM 3633 C C . ARG A 1 458 ? -8.017 29.007 8.993 1.00 95.38 458 ARG A C 1
ATOM 3635 O O . ARG A 1 458 ? -6.909 29.530 8.943 1.00 95.38 458 ARG A O 1
ATOM 3642 N N . ALA A 1 459 ? -8.788 29.068 10.075 1.00 96.62 459 ALA A N 1
ATOM 3643 C CA . ALA A 1 459 ? -8.358 29.695 11.319 1.00 96.62 459 ALA A CA 1
ATOM 3644 C C . ALA A 1 459 ? -7.212 28.917 11.982 1.00 96.62 459 ALA A C 1
ATOM 3646 O O . ALA A 1 459 ? -6.285 29.539 12.496 1.00 96.62 459 ALA A O 1
ATOM 3647 N N . ALA A 1 460 ? -7.256 27.580 11.945 1.00 96.25 460 ALA A N 1
ATOM 3648 C CA . ALA A 1 460 ? -6.166 26.737 12.430 1.00 96.25 460 ALA A CA 1
ATOM 3649 C C . ALA A 1 460 ? -4.887 26.926 11.603 1.00 96.25 460 ALA A C 1
ATOM 3651 O O . ALA A 1 460 ? -3.831 27.139 12.183 1.00 96.25 460 ALA A O 1
ATOM 3652 N N . ASP A 1 461 ? -5.003 26.925 10.273 1.00 95.88 461 ASP A N 1
ATOM 3653 C CA . ASP A 1 461 ? -3.893 27.150 9.335 1.00 95.88 461 ASP A CA 1
ATOM 3654 C C . ASP A 1 461 ? -3.214 28.506 9.589 1.00 95.88 461 ASP A C 1
ATOM 3656 O O . ASP A 1 461 ? -2.009 28.581 9.817 1.00 95.88 461 ASP A O 1
ATOM 3660 N N . LEU A 1 462 ? -4.007 29.580 9.701 1.00 96.31 462 LEU A N 1
ATOM 3661 C CA . LEU A 1 462 ? -3.496 30.907 10.050 1.00 96.31 462 LEU A CA 1
ATOM 3662 C C . LEU A 1 462 ? -2.820 30.928 11.430 1.00 96.31 462 LEU A C 1
ATOM 3664 O O . LEU A 1 462 ? -1.790 31.578 11.607 1.00 96.31 462 LEU A O 1
ATOM 3668 N N . PHE A 1 463 ? -3.406 30.262 12.427 1.00 96.94 463 PHE A N 1
ATOM 3669 C CA . PHE A 1 463 ? -2.810 30.166 13.757 1.00 96.94 463 PHE A CA 1
ATOM 3670 C C . PHE A 1 463 ? -1.451 29.454 13.711 1.00 96.94 463 PHE A C 1
ATOM 3672 O O . PHE A 1 463 ? -0.481 29.963 14.278 1.00 96.94 463 PHE A O 1
ATOM 3679 N N . ASP A 1 464 ? -1.371 28.324 13.009 1.00 95.75 464 ASP A N 1
ATOM 3680 C CA . ASP A 1 464 ? -0.150 27.535 12.856 1.00 95.75 464 ASP A CA 1
ATOM 3681 C C . ASP A 1 464 ? 0.933 28.328 12.114 1.00 95.75 464 ASP A C 1
ATOM 3683 O O . ASP A 1 464 ? 2.068 28.399 12.593 1.00 95.75 464 ASP A O 1
ATOM 3687 N N . ASP A 1 465 ? 0.578 29.033 11.038 1.00 96.31 465 ASP A N 1
ATOM 3688 C CA . ASP A 1 465 ? 1.480 29.931 10.309 1.00 96.31 465 ASP A CA 1
ATOM 3689 C C . ASP A 1 465 ? 2.060 31.027 11.210 1.00 96.31 465 ASP A C 1
ATOM 3691 O O . ASP A 1 465 ? 3.268 31.287 11.199 1.00 96.31 465 ASP A O 1
ATOM 3695 N N . LEU A 1 466 ? 1.223 31.669 12.031 1.00 95.94 466 LEU A N 1
ATOM 3696 C CA . LEU A 1 466 ? 1.677 32.692 12.975 1.00 95.94 466 LEU A CA 1
ATOM 3697 C C . LEU A 1 466 ? 2.620 32.093 14.027 1.00 95.94 466 LEU A C 1
ATOM 3699 O O . LEU A 1 466 ? 3.659 32.684 14.341 1.00 95.94 466 LEU A O 1
ATOM 3703 N N . VAL A 1 467 ? 2.299 30.912 14.558 1.00 96.19 467 VAL A N 1
ATOM 3704 C CA . VAL A 1 467 ? 3.159 30.213 15.518 1.00 96.19 467 VAL A CA 1
ATOM 3705 C C . VAL A 1 467 ? 4.505 29.870 14.885 1.00 96.19 467 VAL A C 1
ATOM 3707 O O . VAL A 1 467 ? 5.542 30.224 15.447 1.00 96.19 467 VAL A O 1
ATOM 3710 N N . LEU A 1 468 ? 4.517 29.237 13.713 1.00 95.38 468 LEU A N 1
ATOM 3711 C CA . LEU A 1 468 ? 5.740 28.824 13.023 1.00 95.38 468 LEU A CA 1
ATOM 3712 C C . LEU A 1 468 ? 6.593 30.019 12.590 1.00 95.38 468 LEU A C 1
ATOM 3714 O O . LEU A 1 468 ? 7.820 29.958 12.677 1.00 95.38 468 LEU A O 1
ATOM 3718 N N . ARG A 1 469 ? 5.960 31.131 12.202 1.00 96.00 469 ARG A N 1
ATOM 3719 C CA . ARG A 1 469 ? 6.651 32.360 11.810 1.00 96.00 469 ARG A CA 1
ATOM 3720 C C . ARG A 1 469 ? 7.323 33.066 12.980 1.00 96.00 469 ARG A C 1
ATOM 3722 O O . ARG A 1 469 ? 8.434 33.556 12.817 1.00 96.00 469 ARG A O 1
ATOM 3729 N N . PHE A 1 470 ? 6.665 33.168 14.136 1.00 96.12 470 PHE A N 1
ATOM 3730 C CA . PHE A 1 470 ? 7.149 34.020 15.231 1.00 96.12 470 PHE A CA 1
ATOM 3731 C C . PHE A 1 470 ? 7.849 33.257 16.359 1.00 96.12 470 PHE A C 1
ATOM 3733 O O . PHE A 1 470 ? 8.764 33.799 16.983 1.00 96.12 470 PHE A O 1
ATOM 3740 N N . ARG A 1 471 ? 7.484 31.994 16.615 1.00 96.25 471 ARG A N 1
ATOM 3741 C CA . ARG A 1 471 ? 8.052 31.201 17.718 1.00 96.25 471 ARG A CA 1
ATOM 3742 C C . ARG A 1 471 ? 9.580 31.057 17.659 1.00 96.25 471 ARG A C 1
ATOM 3744 O O . ARG A 1 471 ? 10.193 31.171 18.723 1.00 96.25 471 ARG A O 1
ATOM 3751 N N . PRO A 1 472 ? 10.229 30.821 16.496 1.00 96.50 472 PRO A N 1
ATOM 3752 C CA . PRO A 1 472 ? 11.686 30.670 16.436 1.00 96.50 472 PRO A CA 1
ATOM 3753 C C . PRO A 1 472 ? 12.457 31.918 16.888 1.00 96.50 472 PRO A C 1
ATOM 3755 O O . PRO A 1 472 ? 13.545 31.779 17.443 1.00 96.50 472 PRO A O 1
ATOM 3758 N N . TYR A 1 473 ? 11.869 33.105 16.701 1.00 96.00 473 TYR A N 1
ATOM 3759 C CA . TYR A 1 473 ? 12.468 34.409 17.013 1.00 96.00 473 TYR A CA 1
ATOM 3760 C C . TYR A 1 473 ? 12.061 34.960 18.386 1.00 96.00 473 TYR A C 1
ATOM 3762 O O . TYR A 1 473 ? 12.498 36.043 18.772 1.00 96.00 473 TYR A O 1
ATOM 3770 N N . SER A 1 474 ? 11.209 34.248 19.127 1.00 95.75 474 SER A N 1
ATOM 3771 C CA . SER A 1 474 ? 10.769 34.696 20.445 1.00 95.75 474 SER A CA 1
ATOM 3772 C C . SER A 1 474 ? 11.903 34.608 21.468 1.00 95.75 474 SER A C 1
ATOM 3774 O O . SER A 1 474 ? 12.489 33.539 21.659 1.00 95.75 474 SER A O 1
ATOM 3776 N N . ALA A 1 475 ? 12.167 35.721 22.159 1.00 96.00 475 ALA A N 1
ATOM 3777 C CA . ALA A 1 475 ? 13.134 35.783 23.254 1.00 96.00 475 ALA A CA 1
ATOM 3778 C C . ALA A 1 475 ? 12.711 34.919 24.458 1.00 96.00 475 ALA A C 1
ATOM 3780 O O . ALA A 1 475 ? 13.557 34.308 25.104 1.00 96.00 475 ALA A O 1
ATOM 3781 N N . ASP A 1 476 ? 11.402 34.816 24.720 1.00 97.00 476 ASP A N 1
ATOM 3782 C CA . ASP A 1 476 ? 10.823 33.947 25.749 1.00 97.00 476 ASP A CA 1
ATOM 3783 C C . ASP A 1 476 ? 9.808 32.982 25.122 1.00 97.00 476 ASP A C 1
ATOM 3785 O O . ASP A 1 476 ? 8.611 33.263 24.975 1.00 97.00 476 ASP A O 1
ATOM 3789 N N . ARG A 1 477 ? 10.303 31.789 24.779 1.00 95.44 477 ARG A N 1
ATOM 3790 C CA . ARG A 1 477 ? 9.496 30.710 24.194 1.00 95.44 477 ARG A CA 1
ATOM 3791 C C . ARG A 1 477 ? 8.400 30.209 25.140 1.00 95.44 477 ARG A C 1
ATOM 3793 O O . ARG A 1 477 ? 7.372 29.742 24.656 1.00 95.44 477 ARG A O 1
ATOM 3800 N N . GLY A 1 478 ? 8.597 30.281 26.458 1.00 96.50 478 GLY A N 1
ATOM 3801 C CA . GLY A 1 478 ? 7.610 29.836 27.444 1.00 96.50 478 GLY A CA 1
ATOM 3802 C C . GLY A 1 478 ? 6.392 30.756 27.460 1.00 96.50 478 GLY A C 1
ATOM 3803 O O . GLY A 1 478 ? 5.259 30.295 27.293 1.00 96.50 478 GLY A O 1
ATOM 3804 N N . SER A 1 479 ? 6.637 32.064 27.562 1.00 96.69 479 SER A N 1
ATOM 3805 C CA . SER A 1 479 ? 5.594 33.094 27.474 1.00 96.69 479 SER A CA 1
ATOM 3806 C C . SER A 1 479 ? 4.872 33.071 26.121 1.00 96.69 479 SER A C 1
ATOM 3808 O O . SER A 1 479 ? 3.636 33.132 26.071 1.00 96.69 479 SER A O 1
ATOM 3810 N N . PHE A 1 480 ? 5.615 32.878 25.022 1.00 97.50 480 PHE A N 1
ATOM 3811 C CA . PHE A 1 480 ? 5.029 32.717 23.690 1.00 97.50 480 PHE A CA 1
ATOM 3812 C C . PHE A 1 480 ? 4.073 31.522 23.626 1.00 97.50 480 PHE A C 1
ATOM 3814 O O . PHE A 1 480 ? 2.918 31.691 23.243 1.00 97.50 480 PHE A O 1
ATOM 3821 N N . ASN A 1 481 ? 4.514 30.327 24.042 1.00 96.06 481 ASN A N 1
ATOM 3822 C CA . ASN A 1 481 ? 3.686 29.117 23.980 1.00 96.06 481 ASN A CA 1
ATOM 3823 C C . ASN A 1 481 ? 2.431 29.246 24.860 1.00 96.06 481 ASN A C 1
ATOM 3825 O O . ASN A 1 481 ? 1.351 28.817 24.450 1.00 96.06 481 ASN A O 1
ATOM 3829 N N . LYS A 1 482 ? 2.543 29.874 26.041 1.00 97.00 482 LYS A N 1
ATOM 3830 C CA . LYS A 1 482 ? 1.392 30.150 26.916 1.00 97.00 482 LYS A CA 1
ATOM 3831 C C . LYS A 1 482 ? 0.388 31.086 26.241 1.00 97.00 482 LYS A C 1
ATOM 3833 O O . LYS A 1 482 ? -0.811 30.816 26.262 1.00 97.00 482 LYS A O 1
ATOM 3838 N N . THR A 1 483 ? 0.875 32.154 25.609 1.00 96.38 483 THR A N 1
ATOM 3839 C 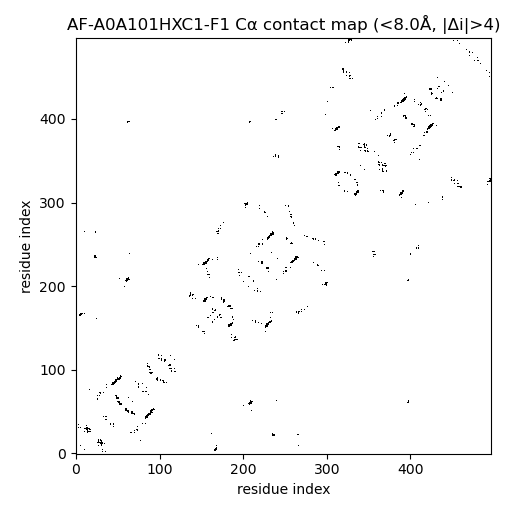CA . THR A 1 483 ? 0.032 33.103 24.867 1.00 96.38 483 THR A CA 1
ATOM 3840 C C . THR A 1 483 ? -0.640 32.427 23.677 1.00 96.38 483 THR A C 1
ATOM 3842 O O . THR A 1 483 ? -1.852 32.546 23.522 1.00 96.38 483 THR A O 1
ATOM 3845 N N . ALA A 1 484 ? 0.116 31.677 22.871 1.00 95.94 484 ALA A N 1
ATOM 3846 C CA . ALA A 1 484 ? -0.405 30.931 21.729 1.00 95.94 484 ALA A CA 1
ATOM 3847 C C . ALA A 1 484 ? -1.501 29.944 22.157 1.00 95.94 484 ALA A C 1
ATOM 3849 O O . ALA A 1 484 ? -2.587 29.956 21.585 1.00 95.94 484 ALA A O 1
ATOM 3850 N N . SER A 1 485 ? -1.269 29.178 23.228 1.00 94.94 485 SER A N 1
ATOM 3851 C CA . SER A 1 485 ? -2.267 28.253 23.783 1.00 94.94 485 SER A CA 1
ATOM 3852 C C . SER A 1 485 ? -3.543 28.986 24.211 1.00 94.94 485 SER A C 1
ATOM 3854 O O . SER A 1 485 ? -4.640 28.573 23.851 1.00 94.94 485 SER A O 1
ATOM 3856 N N . GLY A 1 486 ? -3.412 30.129 24.897 1.00 96.62 486 GLY A N 1
ATOM 3857 C CA . GLY A 1 486 ? -4.563 30.954 25.275 1.00 96.62 486 GLY A CA 1
ATOM 3858 C C . GLY A 1 486 ? -5.338 31.512 24.074 1.00 96.62 486 GLY A C 1
ATOM 3859 O O . GLY A 1 486 ? -6.565 31.582 24.113 1.00 96.62 486 GLY A O 1
ATOM 3860 N N . ARG A 1 487 ? -4.649 31.877 22.982 1.00 95.62 487 ARG A N 1
ATOM 3861 C CA . ARG A 1 487 ? -5.299 32.317 21.733 1.00 95.62 487 ARG A CA 1
ATOM 3862 C C . ARG A 1 487 ? -6.019 31.176 21.023 1.00 95.62 487 ARG A C 1
ATOM 3864 O O . ARG A 1 487 ? -7.122 31.400 20.534 1.00 95.62 487 ARG A O 1
ATOM 3871 N N . LEU A 1 488 ? -5.448 29.974 21.017 1.00 95.56 488 LEU A N 1
ATOM 3872 C CA . LEU A 1 488 ? -6.110 28.795 20.466 1.00 95.56 488 LEU A CA 1
ATOM 3873 C C . LEU A 1 488 ? -7.390 28.457 21.242 1.00 95.56 488 LEU A C 1
ATOM 3875 O O . LEU A 1 488 ? -8.423 28.224 20.625 1.00 95.56 488 LEU A O 1
ATOM 3879 N N . SER A 1 489 ? -7.357 28.513 22.578 1.00 95.12 489 SER A N 1
ATOM 3880 C CA . SER A 1 489 ? -8.553 28.303 23.408 1.00 95.12 489 SER A CA 1
ATOM 3881 C C . SER A 1 489 ? -9.649 29.341 23.137 1.00 95.12 489 SER A C 1
ATOM 3883 O O . SER A 1 489 ? -10.826 28.993 23.108 1.00 95.12 489 SER A O 1
ATOM 3885 N N . LEU A 1 490 ? -9.280 30.603 22.890 1.00 95.44 490 LEU A N 1
ATOM 3886 C CA . LEU A 1 490 ? -10.240 31.648 22.516 1.00 95.44 490 LEU A CA 1
ATOM 3887 C C . LEU A 1 490 ? -10.869 31.392 21.135 1.00 95.44 490 LEU A C 1
ATOM 3889 O O . LEU A 1 490 ? -12.070 31.598 20.954 1.00 95.44 490 LEU A O 1
ATOM 3893 N N . LEU A 1 491 ? -10.074 30.930 20.163 1.00 95.12 491 LEU A N 1
ATOM 3894 C CA . LEU A 1 491 ? -10.592 30.499 18.860 1.00 95.12 491 LEU A CA 1
ATOM 3895 C C . LEU A 1 491 ? -11.556 29.319 19.022 1.00 95.12 491 LEU A C 1
ATOM 3897 O O . LEU A 1 491 ? -12.640 29.336 18.449 1.00 95.12 491 LEU A O 1
ATOM 3901 N N . GLU A 1 492 ? -11.199 28.330 19.842 1.00 94.69 492 GLU A N 1
ATOM 3902 C CA . GLU A 1 492 ? -12.055 27.176 20.123 1.00 94.69 492 GLU A CA 1
ATOM 3903 C C . GLU A 1 492 ? -13.402 27.597 20.729 1.00 94.69 492 GLU A C 1
ATOM 3905 O O . GLU A 1 492 ? -14.451 27.116 20.306 1.00 94.69 492 GLU A O 1
ATOM 3910 N N . GLU A 1 493 ? -13.396 28.528 21.685 1.00 94.25 493 GLU A N 1
ATOM 3911 C CA . GLU A 1 493 ? -14.622 29.077 22.266 1.00 94.25 493 GLU A CA 1
ATOM 3912 C C . GLU A 1 493 ? -15.468 29.829 21.231 1.00 94.25 493 GLU A C 1
ATOM 3914 O O . GLU A 1 493 ? -16.693 29.711 21.248 1.00 94.25 493 GLU A O 1
ATOM 3919 N N . THR A 1 494 ? -14.821 30.546 20.309 1.00 94.12 494 THR A N 1
ATOM 3920 C CA . THR A 1 494 ? -15.496 31.278 19.227 1.00 94.12 494 THR A CA 1
ATOM 3921 C C . THR A 1 494 ? -16.213 30.332 18.269 1.00 94.12 494 THR A C 1
ATOM 3923 O O . THR A 1 494 ? -17.325 30.627 17.866 1.00 94.12 494 THR A O 1
ATOM 3926 N N . PHE A 1 495 ? -15.619 29.185 17.929 1.00 93.12 495 PHE A N 1
ATOM 3927 C CA . PHE A 1 495 ? -16.268 28.190 17.066 1.00 93.12 495 PHE A CA 1
ATOM 3928 C C . PHE A 1 495 ? -17.342 27.358 17.780 1.00 93.12 495 PHE A C 1
ATOM 3930 O O . PHE A 1 495 ? -18.101 26.659 17.119 1.00 93.12 495 PHE A O 1
ATOM 3937 N N . ARG A 1 496 ? -17.401 27.398 19.116 1.00 88.56 496 ARG A N 1
ATOM 3938 C CA . ARG A 1 496 ? -18.387 26.654 19.915 1.00 88.56 496 ARG A CA 1
ATOM 3939 C C . ARG A 1 496 ? -19.685 27.439 20.154 1.00 88.56 496 ARG A C 1
ATOM 3941 O O . ARG A 1 496 ? -20.679 26.835 20.554 1.00 88.56 496 ARG A O 1
ATOM 3948 N N . ARG A 1 497 ? -19.655 28.760 19.984 1.00 82.56 497 ARG A N 1
ATOM 3949 C CA . ARG A 1 497 ? -20.764 29.697 20.214 1.00 82.56 497 ARG A CA 1
ATOM 3950 C C . ARG A 1 497 ? -21.289 30.231 18.894 1.00 82.56 497 ARG A C 1
ATOM 3952 O O . ARG A 1 497 ? -22.490 30.575 18.882 1.00 82.56 497 ARG A O 1
#

Radius of gyration: 25.9 Å; Cα contacts (8 Å, |Δi|>4): 761; chains: 1; bounding box: 62×73×69 Å